Protein 5LHF (pdb70)

Secondary structure (DSSP, 8-state):
---EEEEE---SHHHHHHHTTT-SEEEEE-SSS-TTB--HHHHHHHHHH-SS-EEEEE---SHHHHHHHHHHH--SEEEE-S---HHHHHHHHHHH--EEEEEEE---S-SSHHHHHHHHHHHHHT---SEEEEE---GGGHHHHHHHHHHHHHHS-PEEESS--TTTHHHHHHHH--SEEEESGGGEETTEE-HHHHHHHHHHHH--/----EEEEE---SHHHHHHHTTT-SEEEEE-SSS-TTB--HHHHHHHHHH-SS-EEEEE---SHHHHHHHHHHH--SEEEE-S---HHHHHHHHHHH--EEEEEEEPP-S-SSHHHHHHHHHHHHHT---SEEEEE---GGGHHHHHHHHHHHHHHS-EEEESS--TTTHHHHHHHH--SEEEESGGGEETTEE-HHHHHHHHHHHH--

CATH classification: 3.20.20.70

Structure (mmCIF, N/CA/C/O backbone):
data_5LHF
#
_entry.id   5LHF
#
_cell.length_a   29.678
_cell.length_b   47.144
_cell.length_c   88.518
_cell.angle_alpha   102.61
_cell.angle_beta   93.88
_cell.angle_gamma   108.34
#
_symmetry.space_group_name_H-M   'P 1'
#
loop_
_entity.id
_entity.type
_entity.pdbx_description
1 polymer "N-(5'-phosphoribosyl)anthranilate isomerase"
2 non-polymer 'CHLORIDE ION'
3 non-polymer 'SODIUM ION'
4 water water
#
loop_
_atom_site.group_PDB
_atom_site.id
_atom_site.type_symbol
_atom_site.label_atom_id
_atom_site.label_alt_id
_atom_site.label_comp_id
_atom_site.label_asym_id
_atom_site.label_entity_id
_atom_site.label_seq_id
_atom_site.pdbx_PDB_ins_code
_atom_site.Cartn_x
_atom_site.Cartn_y
_atom_site.Cartn_z
_atom_site.occupancy
_atom_site.B_iso_or_equiv
_atom_site.auth_seq_id
_atom_site.auth_comp_id
_atom_site.auth_asym_id
_atom_site.auth_atom_id
_atom_site.pdbx_PDB_model_num
ATOM 1 N N . MET A 1 2 ? -25.124 -87.436 -24.867 1.00 29.88 1 MET A N 1
ATOM 2 C CA . MET A 1 2 ? -25.238 -87.574 -23.416 1.00 38.30 1 MET A CA 1
ATOM 3 C C . MET A 1 2 ? -25.090 -89.028 -22.984 1.00 32.34 1 MET A C 1
ATOM 4 O O . MET A 1 2 ? -25.866 -89.901 -23.391 1.00 26.44 1 MET A O 1
ATOM 9 N N . VAL A 1 3 ? -24.049 -89.279 -22.193 1.00 27.99 2 VAL A N 1
ATOM 10 C CA . VAL A 1 3 ? -23.839 -90.583 -21.575 1.00 22.88 2 VAL A CA 1
ATOM 11 C C . VAL A 1 3 ? -24.659 -90.636 -20.292 1.00 25.81 2 VAL A C 1
ATOM 12 O O . VAL A 1 3 ? -24.617 -89.708 -19.475 1.00 25.66 2 VAL A O 1
ATOM 16 N N . GLU A 1 4 ? -25.424 -91.712 -20.113 1.00 20.03 3 GLU A N 1
ATOM 17 C CA . GLU A 1 4 ? -26.304 -91.782 -18.955 1.00 24.65 3 GLU A CA 1
ATOM 18 C C . GLU A 1 4 ? -25.755 -92.624 -17.814 1.00 27.59 3 GLU A C 1
ATOM 19 O O . GLU A 1 4 ? -26.276 -92.533 -16.694 1.00 35.94 3 GLU A O 1
ATOM 25 N N . PHE A 1 5 ? -24.725 -93.424 -18.051 1.00 19.63 4 PHE A N 1
ATOM 26 C CA . PHE A 1 5 ? -24.272 -94.396 -17.070 1.00 17.41 4 PHE A CA 1
ATOM 27 C C . PHE A 1 5 ? -22.758 -94.321 -16.968 1.00 19.40 4 PHE A C 1
ATOM 28 O O . PHE A 1 5 ? -22.063 -94.395 -17.980 1.00 15.33 4 PHE A O 1
ATOM 36 N N . VAL A 1 6 ? -22.246 -94.150 -15.758 1.00 14.43 5 VAL A N 1
ATOM 37 C CA . VAL A 1 6 ? -20.807 -94.135 -15.523 1.00 7.67 5 VAL A CA 1
ATOM 38 C C . VAL A 1 6 ? -20.491 -95.156 -14.446 1.00 8.99 5 VAL A C 1
ATOM 39 O O . VAL A 1 6 ? -21.067 -95.105 -13.354 1.00 10.68 5 VAL A O 1
ATOM 43 N N . LYS A 1 7 ? -19.575 -96.071 -14.748 1.00 12.16 6 LYS A N 1
ATOM 44 C CA . LYS A 1 7 ? -19.157 -97.099 -13.806 1.00 10.85 6 LYS A CA 1
ATOM 45 C C . LYS A 1 7 ? -17.666 -96.934 -13.563 1.00 8.65 6 LYS A C 1
ATOM 46 O O . LYS A 1 7 ? -16.898 -96.799 -14.520 1.00 11.06 6 LYS A O 1
ATOM 52 N N . ILE A 1 8 ? -17.263 -96.875 -12.293 1.00 7.53 7 ILE A N 1
ATOM 53 C CA . ILE A 1 8 ? -15.847 -96.860 -11.929 1.00 13.68 7 ILE A CA 1
ATOM 54 C C . ILE A 1 8 ? -15.542 -98.206 -11.296 1.00 12.40 7 ILE A C 1
ATOM 55 O O . ILE A 1 8 ? -16.032 -98.522 -10.200 1.00 14.89 7 ILE A O 1
ATOM 60 N N . CYS A 1 9 ? -14.725 -98.992 -11.972 1.00 10.12 8 CYS A N 1
ATOM 61 C CA . CYS A 1 9 ? -14.548 -100.396 -11.627 1.00 11.12 8 CYS A CA 1
ATOM 62 C C . CYS A 1 9 ? -13.292 -100.581 -10.783 1.00 15.08 8 CYS A C 1
ATOM 63 O O . CYS A 1 9 ? -12.379 -99.751 -10.795 1.00 14.92 8 CYS A O 1
ATOM 66 N N . GLY A 1 10 ? -13.273 -101.676 -10.023 1.00 10.89 9 GLY A N 1
ATOM 67 C CA . GLY A 1 10 ? -12.062 -102.103 -9.348 1.00 10.12 9 GLY A CA 1
ATOM 68 C C . GLY A 1 10 ? -11.791 -101.487 -7.987 1.00 14.04 9 GLY A C 1
ATOM 69 O O . GLY A 1 10 ? -10.634 -101.198 -7.664 1.00 11.52 9 GLY A O 1
ATOM 70 N N . VAL A 1 11 ? -12.809 -101.270 -7.175 1.00 15.53 10 VAL A N 1
ATOM 71 C CA . VAL A 1 11 ? -12.549 -100.756 -5.834 1.00 12.66 10 VAL A CA 1
ATOM 72 C C . VAL A 1 11 ? -12.052 -101.896 -4.961 1.00 16.08 10 VAL A C 1
ATOM 73 O O . VAL A 1 11 ? -12.561 -103.026 -5.028 1.00 12.83 10 VAL A O 1
ATOM 77 N N . LYS A 1 12 ? -11.025 -101.604 -4.153 1.00 14.69 11 LYS A N 1
ATOM 78 C CA . LYS A 1 12 ? -10.418 -102.585 -3.263 1.00 14.98 11 LYS A CA 1
ATOM 79 C C . LYS A 1 12 ? -10.654 -102.291 -1.791 1.00 16.47 11 LYS A C 1
ATOM 80 O O . LYS A 1 12 ? -10.488 -103.193 -0.964 1.00 16.24 11 LYS A O 1
ATOM 86 N N . THR A 1 13 ? -11.038 -101.066 -1.438 1.00 12.14 12 THR A N 1
ATOM 87 C CA . THR A 1 13 ? -11.188 -100.710 -0.032 1.00 12.27 12 THR A CA 1
ATOM 88 C C . THR A 1 13 ? -12.471 -99.927 0.191 1.00 15.95 12 THR A C 1
ATOM 89 O O . THR A 1 13 ? -13.102 -99.425 -0.743 1.00 10.42 12 THR A O 1
ATOM 93 N N . MET A 1 14 ? -12.837 -99.819 1.469 1.00 11.33 13 MET A N 1
ATOM 94 C CA . MET A 1 14 ? -13.964 -98.982 1.853 1.00 8.56 13 MET A CA 1
ATOM 95 C C . MET A 1 14 ? -13.718 -97.531 1.454 1.00 10.27 13 MET A C 1
ATOM 96 O O . MET A 1 14 ? -14.640 -96.836 1.012 1.00 12.31 13 MET A O 1
ATOM 101 N N . ASP A 1 15 ? -12.468 -97.076 1.561 1.00 11.62 14 ASP A N 1
ATOM 102 C CA . ASP A 1 15 ? -12.161 -95.696 1.193 1.00 11.87 14 ASP A CA 1
ATOM 103 C C . ASP A 1 15 ? -12.388 -95.458 -0.294 1.00 12.17 14 ASP A C 1
ATOM 104 O O . ASP A 1 15 ? -12.975 -94.439 -0.681 1.00 10.12 14 ASP A O 1
ATOM 109 N N . GLU A 1 16 ? -11.934 -96.383 -1.142 1.00 9.57 15 GLU A N 1
ATOM 110 C CA . GLU A 1 16 ? -12.165 -96.242 -2.581 1.00 11.14 15 GLU A CA 1
ATOM 111 C C . GLU A 1 16 ? -13.650 -96.325 -2.916 1.00 15.66 15 GLU A C 1
ATOM 112 O O . GLU A 1 16 ? -14.151 -95.568 -3.759 1.00 12.76 15 GLU A O 1
ATOM 118 N N . LEU A 1 17 ? -14.371 -97.246 -2.267 1.00 13.09 16 LEU A N 1
ATOM 119 C CA . LEU A 1 17 ? -15.809 -97.360 -2.490 1.00 9.37 16 LEU A CA 1
ATOM 120 C C . LEU A 1 17 ? -16.529 -96.052 -2.180 1.00 11.86 16 LEU A C 1
ATOM 121 O O . LEU A 1 17 ? -17.266 -95.529 -3.015 1.00 10.62 16 LEU A O 1
ATOM 126 N N . ARG A 1 18 ? -16.347 -95.519 -0.965 1.00 7.42 17 ARG A N 1
ATOM 127 C CA . ARG A 1 18 ? -17.052 -94.297 -0.586 1.00 7.57 17 ARG A CA 1
ATOM 128 C C . ARG A 1 18 ? -16.721 -93.128 -1.519 1.00 13.64 17 ARG A C 1
ATOM 129 O O . ARG A 1 18 ? -17.576 -92.266 -1.770 1.00 14.34 17 ARG A O 1
ATOM 137 N N . LEU A 1 19 ? -15.480 -93.060 -2.013 1.00 10.48 18 LEU A N 1
ATOM 138 C CA . LEU A 1 19 ? -15.114 -92.012 -2.957 1.00 12.32 18 LEU A CA 1
ATOM 139 C C . LEU A 1 19 ? -15.882 -92.161 -4.261 1.00 12.77 18 LEU A C 1
ATOM 140 O O . LEU A 1 19 ? -16.537 -91.221 -4.721 1.00 14.57 18 LEU A O 1
ATOM 145 N N . VAL A 1 20 ? -15.831 -93.354 -4.855 1.00 11.25 19 VAL A N 1
ATOM 146 C CA . VAL A 1 20 ? -16.520 -93.619 -6.116 1.00 10.62 19 VAL A CA 1
ATOM 147 C C . VAL A 1 20 ? -18.019 -93.362 -5.997 1.00 11.00 19 VAL A C 1
ATOM 148 O O . VAL A 1 20 ? -18.662 -92.936 -6.964 1.00 12.87 19 VAL A O 1
ATOM 152 N N . GLU A 1 21 ? -18.603 -93.618 -4.823 1.00 11.61 20 GLU A N 1
ATOM 153 C CA . GLU A 1 21 ? -20.046 -93.487 -4.655 1.00 11.06 20 GLU A CA 1
ATOM 154 C C . GLU A 1 21 ? -20.524 -92.047 -4.776 1.00 14.19 20 GLU A C 1
ATOM 155 O O . GLU A 1 21 ? -21.718 -91.821 -4.996 1.00 14.29 20 GLU A O 1
ATOM 161 N N . ARG A 1 22 ? -19.625 -91.076 -4.645 1.00 11.94 21 ARG A N 1
ATOM 162 C CA . ARG A 1 22 ? -20.022 -89.683 -4.787 1.00 15.55 21 ARG A CA 1
ATOM 163 C C . ARG A 1 22 ? -20.169 -89.269 -6.241 1.00 11.66 21 ARG A C 1
ATOM 164 O O . ARG A 1 22 ? -20.697 -88.180 -6.514 1.00 17.61 21 ARG A O 1
ATOM 172 N N . TYR A 1 23 ? -19.745 -90.124 -7.180 1.00 14.80 22 TYR A N 1
ATOM 173 C CA . TYR A 1 23 ? -19.705 -89.757 -8.586 1.00 14.83 22 TYR A CA 1
ATOM 174 C C . TYR A 1 23 ? -20.357 -90.765 -9.519 1.00 18.16 22 TYR A C 1
ATOM 175 O O . TYR A 1 23 ? -21.019 -90.347 -10.473 1.00 17.33 22 TYR A O 1
ATOM 184 N N . ALA A 1 24 ? -20.169 -92.072 -9.295 1.00 13.20 23 ALA A N 1
ATOM 185 C CA . ALA A 1 24 ? -20.505 -93.059 -10.314 1.00 13.05 23 ALA A CA 1
ATOM 186 C C . ALA A 1 24 ? -21.923 -93.588 -10.133 1.00 13.53 23 ALA A C 1
ATOM 187 O O . ALA A 1 24 ? -22.462 -93.616 -9.028 1.00 13.54 23 ALA A O 1
ATOM 189 N N . ASP A 1 25 ? -22.523 -94.025 -11.241 1.00 9.76 24 ASP A N 1
ATOM 190 C CA . ASP A 1 25 ? -23.789 -94.743 -11.144 1.00 6.45 24 ASP A CA 1
ATOM 191 C C . ASP A 1 25 ? -23.622 -96.177 -10.661 1.00 12.98 24 ASP A C 1
ATOM 192 O O . ASP A 1 25 ? -24.588 -96.757 -10.154 1.00 13.88 24 ASP A O 1
ATOM 197 N N . ALA A 1 26 ? -22.426 -96.749 -10.801 1.00 9.97 25 ALA A N 1
ATOM 198 C CA . ALA A 1 26 ? -22.167 -98.132 -10.427 1.00 11.70 25 ALA A CA 1
ATOM 199 C C . ALA A 1 26 ? -20.674 -98.289 -10.209 1.00 15.01 25 ALA A C 1
ATOM 200 O O . ALA A 1 26 ? -19.869 -97.501 -10.716 1.00 9.18 25 ALA A O 1
ATOM 202 N N . THR A 1 27 ? -20.314 -99.329 -9.470 1.00 11.89 26 THR A N 1
ATOM 203 C CA . THR A 1 27 ? -18.911 -99.679 -9.298 1.00 10.49 26 THR A CA 1
ATOM 204 C C . THR A 1 27 ? -18.782 -101.194 -9.434 1.00 9.64 26 THR A C 1
ATOM 205 O O . THR A 1 27 ? -19.725 -101.890 -9.830 1.00 10.42 26 THR A O 1
ATOM 209 N N . GLY A 1 28 ? -17.588 -101.697 -9.160 1.00 8.27 27 GLY A N 1
ATOM 210 C CA . GLY A 1 28 ? -17.310 -103.111 -9.336 1.00 6.76 27 GLY A CA 1
ATOM 211 C C . GLY A 1 28 ? -16.166 -103.542 -8.454 1.00 11.58 27 GLY A C 1
ATOM 212 O O . GLY A 1 28 ? -15.242 -102.767 -8.191 1.00 11.57 27 GLY A O 1
ATOM 213 N N . VAL A 1 29 ? -16.224 -104.797 -7.998 1.00 7.62 28 VAL A N 1
ATOM 214 C CA . VAL A 1 29 ? -15.144 -105.381 -7.214 1.00 7.25 28 VAL A CA 1
ATOM 215 C C . VAL A 1 29 ? -14.705 -106.677 -7.890 1.00 9.66 28 VAL A C 1
ATOM 216 O O . VAL A 1 29 ? -15.544 -107.504 -8.263 1.00 11.85 28 VAL A O 1
ATOM 220 N N . VAL A 1 30 ? -13.392 -106.843 -8.072 1.00 13.06 29 VAL A N 1
ATOM 221 C CA . VAL A 1 30 ? -12.851 -107.921 -8.898 1.00 9.77 29 VAL A CA 1
ATOM 222 C C . VAL A 1 30 ? -12.456 -109.098 -8.010 1.00 9.63 29 VAL A C 1
ATOM 223 O O . VAL A 1 30 ? -11.773 -108.923 -6.995 1.00 11.83 29 VAL A O 1
ATOM 227 N N . VAL A 1 31 ? -12.893 -110.298 -8.390 1.00 8.50 30 VAL A N 1
ATOM 228 C CA . VAL A 1 31 ? -12.545 -111.523 -7.677 1.00 13.22 30 VAL A CA 1
ATOM 229 C C . VAL A 1 31 ? -12.128 -112.582 -8.687 1.00 11.66 30 VAL A C 1
ATOM 230 O O . VAL A 1 31 ? -12.521 -112.548 -9.855 1.00 11.92 30 VAL A O 1
ATOM 234 N N . ASN A 1 32 ? -11.340 -113.547 -8.208 1.00 18.02 31 ASN A N 1
ATOM 235 C CA . ASN A 1 32 ? -10.994 -114.746 -8.972 1.00 15.12 31 ASN A CA 1
ATOM 236 C C . ASN A 1 32 ? -10.681 -114.412 -10.434 1.00 14.23 31 ASN A C 1
ATOM 237 O O . ASN A 1 32 ? -11.286 -114.942 -11.366 1.00 16.55 31 ASN A O 1
ATOM 242 N N . SER A 1 33 ? -9.737 -113.485 -10.622 1.00 16.10 32 SER A N 1
ATOM 243 C CA . SER A 1 33 ? -9.328 -113.035 -11.948 1.00 14.35 32 SER A CA 1
ATOM 244 C C . SER A 1 33 ? -7.857 -112.646 -11.917 1.00 18.68 32 SER A C 1
ATOM 245 O O . SER A 1 33 ? -7.312 -112.285 -10.869 1.00 23.36 32 SER A O 1
ATOM 248 N N . ARG A 1 34 ? -7.228 -112.708 -13.096 1.00 26.15 33 ARG A N 1
ATOM 249 C CA . ARG A 1 34 ? -5.942 -112.061 -13.334 1.00 31.00 33 ARG A CA 1
ATOM 250 C C . ARG A 1 34 ? -6.109 -110.545 -13.280 1.00 24.98 33 ARG A C 1
ATOM 251 O O . ARG A 1 34 ? -6.424 -109.920 -14.301 1.00 26.61 33 ARG A O 1
ATOM 259 N N . SER A 1 35 ? -5.910 -109.942 -12.109 1.00 20.94 34 SER A N 1
ATOM 260 C CA . SER A 1 35 ? -6.138 -108.507 -11.971 1.00 19.23 34 SER A CA 1
ATOM 261 C C . SER A 1 35 ? -5.375 -107.963 -10.771 1.00 17.30 34 SER A C 1
ATOM 262 O O . SER A 1 35 ? -5.347 -108.592 -9.710 1.00 17.97 34 SER A O 1
ATOM 265 N N . LYS A 1 36 ? -4.774 -106.779 -10.958 1.00 15.94 35 LYS A N 1
ATOM 266 C CA . LYS A 1 36 ? -4.245 -105.976 -9.862 1.00 19.74 35 LYS A CA 1
ATOM 267 C C . LYS A 1 36 ? -5.310 -105.569 -8.852 1.00 18.89 35 LYS A C 1
ATOM 268 O O . LYS A 1 36 ? -4.966 -105.197 -7.723 1.00 19.01 35 LYS A O 1
ATOM 274 N N . ARG A 1 37 ? -6.582 -105.565 -9.243 1.00 13.66 36 ARG A N 1
ATOM 275 C CA . ARG A 1 37 ? -7.658 -105.138 -8.363 1.00 10.98 36 ARG A CA 1
ATOM 276 C C . ARG A 1 37 ? -8.333 -106.305 -7.668 1.00 11.46 36 ARG A C 1
ATOM 277 O O . ARG A 1 37 ? -9.347 -106.097 -6.993 1.00 11.19 36 ARG A O 1
ATOM 285 N N . LYS A 1 38 ? -7.829 -107.523 -7.866 1.00 11.17 37 LYS A N 1
ATOM 286 C CA . LYS A 1 38 ? -8.427 -108.696 -7.245 1.00 13.53 37 LYS A CA 1
ATOM 287 C C . LYS A 1 38 ? -8.370 -108.570 -5.721 1.00 15.04 37 LYS A C 1
ATOM 288 O O . LYS A 1 38 ? -7.371 -108.098 -5.164 1.00 17.40 37 LYS A O 1
ATOM 294 N N . VAL A 1 39 ? -9.463 -108.929 -5.067 1.00 12.28 38 VAL A N 1
ATOM 295 C CA . VAL A 1 39 ? -9.546 -109.038 -3.613 1.00 13.54 38 VAL A CA 1
ATOM 296 C C . VAL A 1 39 ? -10.119 -110.405 -3.273 1.00 10.89 38 VAL A C 1
ATOM 297 O O . VAL A 1 39 ? -10.827 -111.019 -4.110 1.00 15.83 38 VAL A O 1
ATOM 301 N N . PRO A 1 40 ? -9.846 -110.920 -2.071 1.00 11.69 39 PRO A N 1
ATOM 302 C CA . PRO A 1 40 ? -10.521 -112.155 -1.639 1.00 9.79 39 PRO A CA 1
ATOM 303 C C . PRO A 1 40 ? -12.042 -111.997 -1.537 1.00 9.88 39 PRO A C 1
ATOM 304 O O . PRO A 1 40 ? -12.553 -110.895 -1.327 1.00 12.79 39 PRO A O 1
ATOM 308 N N . LEU A 1 41 ? -12.742 -113.128 -1.672 1.00 15.07 40 LEU A N 1
ATOM 309 C CA . LEU A 1 41 ? -14.217 -113.118 -1.609 1.00 13.87 40 LEU A CA 1
ATOM 310 C C . LEU A 1 41 ? -14.731 -112.457 -0.340 1.00 13.55 40 LEU A C 1
ATOM 311 O O . LEU A 1 41 ? -15.725 -111.734 -0.383 1.00 21.53 40 LEU A O 1
ATOM 316 N N . LYS A 1 42 ? -14.103 -112.728 0.818 1.00 9.83 41 LYS A N 1
ATOM 317 C CA . LYS A 1 42 ? -14.605 -112.095 2.034 1.00 10.41 41 LYS A CA 1
ATOM 318 C C . LYS A 1 42 ? -14.482 -110.576 1.953 1.00 12.25 41 LYS A C 1
ATOM 319 O O . LYS A 1 42 ? -15.361 -109.842 2.433 1.00 17.54 41 LYS A O 1
ATOM 325 N N . THR A 1 43 ? -13.383 -110.087 1.382 1.00 16.01 42 THR A N 1
ATOM 326 C CA . THR A 1 43 ? -13.217 -108.644 1.252 1.00 20.67 42 THR A CA 1
ATOM 327 C C . THR A 1 43 ? -14.265 -108.069 0.310 1.00 18.54 42 THR A C 1
ATOM 328 O O . THR A 1 43 ? -14.854 -107.018 0.592 1.00 19.83 42 THR A O 1
ATOM 332 N N . ALA A 1 44 ? -14.522 -108.760 -0.807 1.00 15.60 43 ALA A N 1
ATOM 333 C CA . ALA A 1 44 ? -15.577 -108.325 -1.721 1.00 17.22 43 ALA A CA 1
ATOM 334 C C . ALA A 1 44 ? -16.941 -108.361 -1.042 1.00 14.86 43 ALA A C 1
ATOM 335 O O . ALA A 1 44 ? -17.779 -107.479 -1.261 1.00 14.30 43 ALA A O 1
ATOM 337 N N . ALA A 1 45 ? -17.191 -109.387 -0.224 1.00 15.95 44 ALA A N 1
ATOM 338 C CA . ALA A 1 45 ? -18.468 -109.466 0.477 1.00 17.38 44 ALA A CA 1
ATOM 339 C C . ALA A 1 45 ? -18.687 -108.247 1.372 1.00 17.27 44 ALA A C 1
ATOM 340 O O . ALA A 1 45 ? -19.814 -107.753 1.507 1.00 16.65 44 ALA A O 1
ATOM 342 N N . GLU A 1 46 ? -17.623 -107.750 1.998 1.00 17.33 45 GLU A N 1
ATOM 343 C CA . GLU A 1 46 ? -17.778 -106.579 2.858 1.00 23.39 45 GLU A CA 1
ATOM 344 C C . GLU A 1 46 ? -18.092 -105.332 2.050 1.00 30.08 45 GLU A C 1
ATOM 345 O O . GLU A 1 46 ? -18.979 -104.550 2.422 1.00 31.24 45 GLU A O 1
ATOM 351 N N . LEU A 1 47 ? -17.385 -105.120 0.936 1.00 20.20 46 LEU A N 1
ATOM 352 C CA . LEU A 1 47 ? -17.676 -103.952 0.117 1.00 17.39 46 LEU A CA 1
ATOM 353 C C . LEU A 1 47 ? -19.087 -104.032 -0.437 1.00 19.53 46 LEU A C 1
ATOM 354 O O . LEU A 1 47 ? -19.809 -103.031 -0.460 1.00 22.77 46 LEU A O 1
ATOM 359 N N . ILE A 1 48 ? -19.511 -105.229 -0.853 1.00 13.71 47 ILE A N 1
ATOM 360 C CA . ILE A 1 48 ? -20.840 -105.393 -1.433 1.00 14.10 47 ILE A CA 1
ATOM 361 C C . ILE A 1 48 ? -21.918 -105.057 -0.405 1.00 13.41 47 ILE A C 1
ATOM 362 O O . ILE A 1 48 ? -22.973 -104.500 -0.745 1.00 18.20 47 ILE A O 1
ATOM 367 N N . GLU A 1 49 ? -21.666 -105.380 0.865 1.00 14.48 48 GLU A N 1
ATOM 368 C CA . GLU A 1 49 ? -22.659 -105.121 1.904 1.00 20.65 48 GLU A CA 1
ATOM 369 C C . GLU A 1 49 ? -22.763 -103.632 2.212 1.00 22.10 48 GLU A C 1
ATOM 370 O O . GLU A 1 49 ? -23.862 -103.125 2.457 1.00 24.62 48 GLU A O 1
ATOM 376 N N . MET A 1 50 ? -21.641 -102.913 2.182 1.00 24.89 49 MET A N 1
ATOM 377 C CA A MET A 1 50 ? -21.672 -101.498 2.524 0.50 21.02 49 MET A CA 1
ATOM 378 C CA B MET A 1 50 ? -21.616 -101.489 2.519 0.50 21.12 49 MET A CA 1
ATOM 379 C C . MET A 1 50 ? -21.957 -100.581 1.339 1.00 20.62 49 MET A C 1
ATOM 380 O O . MET A 1 50 ? -22.270 -99.402 1.557 1.00 18.10 49 MET A O 1
ATOM 389 N N . ALA A 1 51 ? -21.925 -101.088 0.101 1.00 14.96 50 ALA A N 1
ATOM 390 C CA . ALA A 1 51 ? -22.125 -100.224 -1.059 1.00 15.90 50 ALA A CA 1
ATOM 391 C C . ALA A 1 51 ? -23.514 -99.585 -1.076 1.00 16.21 50 ALA A C 1
ATOM 392 O O . ALA A 1 51 ? -24.521 -100.216 -0.733 1.00 19.67 50 ALA A O 1
ATOM 394 N N . GLU A 1 52 ? -23.567 -98.317 -1.481 1.00 12.27 51 GLU A N 1
ATOM 395 C CA . GLU A 1 52 ? -24.832 -97.608 -1.604 1.00 13.28 51 GLU A CA 1
ATOM 396 C C . GLU A 1 52 ? -25.233 -97.343 -3.055 1.00 21.02 51 GLU A C 1
ATOM 397 O O . GLU A 1 52 ? -26.281 -96.734 -3.287 1.00 26.45 51 GLU A O 1
ATOM 403 N N . ILE A 1 53 ? -24.435 -97.782 -4.027 1.00 13.42 52 ILE A N 1
ATOM 404 C CA . ILE A 1 53 ? -24.818 -97.843 -5.444 1.00 11.35 52 ILE A CA 1
ATOM 405 C C . ILE A 1 53 ? -24.667 -99.286 -5.925 1.00 15.13 52 ILE A C 1
ATOM 406 O O . ILE A 1 53 ? -24.033 -100.102 -5.239 1.00 11.92 52 ILE A O 1
ATOM 411 N N . PRO A 1 54 ? -25.204 -99.651 -7.090 1.00 15.42 53 PRO A N 1
ATOM 412 C CA . PRO A 1 54 ? -24.976 -101.008 -7.601 1.00 13.64 53 PRO A CA 1
ATOM 413 C C . PRO A 1 54 ? -23.488 -101.317 -7.684 1.00 15.50 53 PRO A C 1
ATOM 414 O O . PRO A 1 54 ? -22.693 -100.506 -8.166 1.00 14.77 53 PRO A O 1
ATOM 418 N N . ILE A 1 55 ? -23.099 -102.485 -7.180 1.00 9.90 54 ILE A N 1
ATOM 419 C CA . ILE A 1 55 ? -21.698 -102.884 -7.222 1.00 7.88 54 ILE A CA 1
ATOM 420 C C . ILE A 1 55 ? -21.604 -104.252 -7.892 1.00 18.78 54 ILE A C 1
ATOM 421 O O . ILE A 1 55 ? -22.180 -105.237 -7.407 1.00 15.43 54 ILE A O 1
ATOM 426 N N . TYR A 1 56 ? -20.911 -104.305 -9.022 1.00 10.61 55 TYR A N 1
ATOM 427 C CA . TYR A 1 56 ? -20.773 -105.554 -9.761 1.00 7.75 55 TYR A CA 1
ATOM 428 C C . TYR A 1 56 ? -19.689 -106.435 -9.160 1.00 9.17 55 TYR A C 1
ATOM 429 O O . TYR A 1 56 ? -18.594 -105.961 -8.854 1.00 9.60 55 TYR A O 1
ATOM 438 N N . LEU A 1 57 ? -19.998 -107.724 -9.005 1.00 6.51 56 LEU A N 1
ATOM 439 C CA . LEU A 1 57 ? -18.974 -108.739 -8.765 1.00 8.10 56 LEU A CA 1
ATOM 440 C C . LEU A 1 57 ? -18.355 -109.060 -10.114 1.00 10.42 56 LEU A C 1
ATOM 441 O O . LEU A 1 57 ? -19.011 -109.670 -10.965 1.00 11.79 56 LEU A O 1
ATOM 446 N N . VAL A 1 58 ? -17.112 -108.626 -10.329 1.00 9.64 57 VAL A N 1
ATOM 447 C CA . VAL A 1 58 ? -16.474 -108.677 -11.643 1.00 8.17 57 VAL A CA 1
ATOM 448 C C . VAL A 1 58 ? -15.502 -109.849 -11.678 1.00 11.15 57 VAL A C 1
ATOM 449 O O . VAL A 1 58 ? -14.633 -109.960 -10.801 1.00 9.69 57 VAL A O 1
ATOM 453 N N . SER A 1 59 ? -15.604 -110.694 -12.704 1.00 9.27 58 SER A N 1
ATOM 454 C CA . SER A 1 59 ? -14.696 -111.835 -12.748 1.00 9.61 58 SER A CA 1
ATOM 455 C C . SER A 1 59 ? -14.599 -112.431 -14.143 1.00 12.13 58 SER A C 1
ATOM 456 O O . SER A 1 59 ? -15.517 -112.332 -14.965 1.00 13.29 58 SER A O 1
ATOM 459 N N . THR A 1 60 ? -13.478 -113.109 -14.369 1.00 12.04 59 THR A N 1
ATOM 460 C CA . THR A 1 60 ? -13.266 -113.914 -15.561 1.00 18.93 59 THR A CA 1
ATOM 461 C C . THR A 1 60 ? -13.575 -115.384 -15.329 1.00 13.85 59 THR A C 1
ATOM 462 O O . THR A 1 60 ? -13.308 -116.204 -16.215 1.00 14.33 59 THR A O 1
ATOM 466 N N . MET A 1 61 ? -14.111 -115.735 -14.158 1.00 15.36 60 MET A N 1
ATOM 467 C CA . MET A 1 61 ? -14.568 -117.095 -13.909 1.00 13.12 60 MET A CA 1
ATOM 468 C C . MET A 1 61 ? -15.352 -117.624 -15.100 1.00 13.90 60 MET A C 1
ATOM 469 O O . MET A 1 61 ? -16.138 -116.900 -15.716 1.00 16.56 60 MET A O 1
ATOM 474 N N . LYS A 1 62 ? -15.119 -118.896 -15.423 1.00 17.40 61 LYS A N 1
ATOM 475 C CA . LYS A 1 62 ? -15.609 -119.496 -16.656 1.00 28.65 61 LYS A CA 1
ATOM 476 C C . LYS A 1 62 ? -16.820 -120.403 -16.469 1.00 22.49 61 LYS A C 1
ATOM 477 O O . LYS A 1 62 ? -17.594 -120.569 -17.418 1.00 22.13 61 LYS A O 1
ATOM 483 N N . THR A 1 63 ? -17.017 -120.975 -15.281 1.00 17.17 62 THR A N 1
ATOM 484 C CA . THR A 1 63 ? -17.987 -122.043 -15.092 1.00 19.29 62 THR A CA 1
ATOM 485 C C . THR A 1 63 ? -19.064 -121.656 -14.086 1.00 18.02 62 THR A C 1
ATOM 486 O O . THR A 1 63 ? -18.850 -120.826 -13.197 1.00 12.96 62 THR A O 1
ATOM 490 N N . PHE A 1 64 ? -20.234 -122.275 -14.243 1.00 14.54 63 PHE A N 1
ATOM 491 C CA . PHE A 1 64 ? -21.338 -122.006 -13.326 1.00 9.29 63 PHE A CA 1
ATOM 492 C C . PHE A 1 64 ? -20.973 -122.266 -11.865 1.00 12.58 63 PHE A C 1
ATOM 493 O O . PHE A 1 64 ? -21.291 -121.420 -11.011 1.00 11.75 63 PHE A O 1
ATOM 501 N N . PRO A 1 65 ? -20.341 -123.383 -11.497 1.00 14.10 64 PRO A N 1
ATOM 502 C CA . PRO A 1 65 ? -20.109 -123.621 -10.058 1.00 11.92 64 PRO A CA 1
ATOM 503 C C . PRO A 1 65 ? -19.212 -122.580 -9.416 1.00 7.23 64 PRO A C 1
ATOM 504 O O . PRO A 1 65 ? -19.404 -122.232 -8.249 1.00 15.51 64 PRO A O 1
ATOM 508 N N . GLU A 1 66 ? -18.205 -122.107 -10.146 1.00 10.44 65 GLU A N 1
ATOM 509 C CA . GLU A 1 66 ? -17.380 -121.005 -9.670 1.00 14.03 65 GLU A CA 1
ATOM 510 C C . GLU A 1 66 ? -18.221 -119.764 -9.394 1.00 11.80 65 GLU A C 1
ATOM 511 O O . GLU A 1 66 ? -18.135 -119.157 -8.319 1.00 9.88 65 GLU A O 1
ATOM 517 N N . TRP A 1 67 ? -19.036 -119.361 -10.363 1.00 9.83 66 TRP A N 1
ATOM 518 C CA . TRP A 1 67 ? -19.877 -118.184 -10.150 1.00 10.48 66 TRP A CA 1
ATOM 519 C C . TRP A 1 67 ? -20.861 -118.395 -9.013 1.00 13.02 66 TRP A C 1
ATOM 520 O O . TRP A 1 67 ? -21.066 -117.494 -8.192 1.00 13.78 66 TRP A O 1
ATOM 531 N N . ALA A 1 68 ? -21.504 -119.566 -8.965 1.00 11.01 67 ALA A N 1
ATOM 532 C CA . ALA A 1 68 ? -22.485 -119.832 -7.920 1.00 9.43 67 ALA A CA 1
ATOM 533 C C . ALA A 1 68 ? -21.861 -119.732 -6.537 1.00 12.17 67 ALA A C 1
ATOM 534 O O . ALA A 1 68 ? -22.448 -119.151 -5.619 1.00 12.96 67 ALA A O 1
ATOM 536 N N . ASN A 1 69 ? -20.677 -120.319 -6.360 1.00 10.12 68 ASN A N 1
ATOM 537 C CA . ASN A 1 69 ? -19.996 -120.198 -5.079 1.00 15.60 68 ASN A CA 1
ATOM 538 C C . ASN A 1 69 ? -19.731 -118.738 -4.730 1.00 12.84 68 ASN A C 1
ATOM 539 O O . ASN A 1 69 ? -19.923 -118.314 -3.582 1.00 12.04 68 ASN A O 1
ATOM 544 N N . ALA A 1 70 ? -19.275 -117.953 -5.703 1.00 13.96 69 ALA A N 1
ATOM 545 C CA . ALA A 1 70 ? -18.916 -116.574 -5.394 1.00 11.08 69 ALA A CA 1
ATOM 546 C C . ALA A 1 70 ? -20.154 -115.741 -5.085 1.00 13.19 69 ALA A C 1
ATOM 547 O O . ALA A 1 70 ? -20.110 -114.858 -4.224 1.00 12.79 69 ALA A O 1
ATOM 549 N N . VAL A 1 71 ? -21.274 -116.025 -5.757 1.00 9.98 70 VAL A N 1
ATOM 550 C CA . VAL A 1 71 ? -22.515 -115.310 -5.454 1.00 13.09 70 VAL A CA 1
ATOM 551 C C . VAL A 1 71 ? -23.027 -115.685 -4.064 1.00 12.08 70 VAL A C 1
ATOM 552 O O . VAL A 1 71 ? -23.478 -114.820 -3.299 1.00 14.29 70 VAL A O 1
ATOM 556 N N . GLU A 1 72 ? -22.978 -116.974 -3.713 1.00 10.34 71 GLU A N 1
ATOM 557 C CA . GLU A 1 72 ? -23.404 -117.375 -2.370 1.00 11.53 71 GLU A CA 1
ATOM 558 C C . GLU A 1 72 ? -22.561 -116.710 -1.295 1.00 16.80 71 GLU A C 1
ATOM 559 O O . GLU A 1 72 ? -23.090 -116.285 -0.259 1.00 15.81 71 GLU A O 1
ATOM 565 N N . LYS A 1 73 ? -21.240 -116.636 -1.503 1.00 11.81 72 LYS A N 1
ATOM 566 C CA . LYS A 1 73 ? -20.365 -116.127 -0.446 1.00 10.27 72 LYS A CA 1
ATOM 567 C C . LYS A 1 73 ? -20.456 -114.604 -0.314 1.00 16.07 72 LYS A C 1
ATOM 568 O O . LYS A 1 73 ? -20.320 -114.069 0.795 1.00 15.85 72 LYS A O 1
ATOM 574 N N . THR A 1 74 ? -20.681 -113.895 -1.420 1.00 13.80 73 THR A N 1
ATOM 575 C CA . THR A 1 74 ? -20.634 -112.434 -1.404 1.00 17.09 73 THR A CA 1
ATOM 576 C C . THR A 1 74 ? -21.997 -111.761 -1.304 1.00 19.89 73 THR A C 1
ATOM 577 O O . THR A 1 74 ? -22.058 -110.571 -0.976 1.00 21.02 73 THR A O 1
ATOM 581 N N . GLY A 1 75 ? -23.078 -112.457 -1.622 1.00 18.21 74 GLY A N 1
ATOM 582 C CA . GLY A 1 75 ? -24.345 -111.767 -1.680 1.00 11.51 74 GLY A CA 1
ATOM 583 C C . GLY A 1 75 ? -24.525 -110.849 -2.864 1.00 15.57 74 GLY A C 1
ATOM 584 O O . GLY A 1 75 ? -25.440 -110.020 -2.851 1.00 18.66 74 GLY A O 1
ATOM 585 N N . ALA A 1 76 ? -23.688 -110.971 -3.895 1.00 14.85 75 ALA A N 1
ATOM 586 C CA . ALA A 1 76 ? -23.757 -110.051 -5.029 1.00 15.74 75 ALA A CA 1
ATOM 587 C C . ALA A 1 76 ? -25.141 -110.060 -5.660 1.00 14.07 75 ALA A C 1
ATOM 588 O O . ALA A 1 76 ? -25.766 -111.110 -5.810 1.00 17.46 75 ALA A O 1
ATOM 590 N N . GLU A 1 77 ? -25.610 -108.871 -6.028 1.00 13.50 76 GLU A N 1
ATOM 591 C CA . GLU A 1 77 ? -26.841 -108.637 -6.763 1.00 10.41 76 GLU A CA 1
ATOM 592 C C . GLU A 1 77 ? -26.581 -108.415 -8.248 1.00 13.98 76 GLU A C 1
ATOM 593 O O . GLU A 1 77 ? -27.481 -108.606 -9.079 1.00 16.57 76 GLU A O 1
ATOM 599 N N . TYR A 1 78 ? -25.375 -107.955 -8.574 1.00 13.63 77 TYR A N 1
ATOM 600 C CA . TYR A 1 78 ? -24.928 -107.632 -9.923 1.00 12.34 77 TYR A CA 1
ATOM 601 C C . TYR A 1 78 ? -23.649 -108.396 -10.198 1.00 17.83 77 TYR A C 1
ATOM 602 O O . TYR A 1 78 ? -22.777 -108.465 -9.332 1.00 11.43 77 TYR A O 1
ATOM 611 N N . ILE A 1 79 ? -23.522 -108.956 -11.401 1.00 12.05 78 ILE A N 1
ATOM 612 C CA . ILE A 1 79 ? -22.287 -109.625 -11.781 1.00 11.51 78 ILE A CA 1
ATOM 613 C C . ILE A 1 79 ? -21.871 -109.145 -13.161 1.00 14.14 78 ILE A C 1
ATOM 614 O O . ILE A 1 79 ? -22.706 -108.831 -14.019 1.00 14.02 78 ILE A O 1
ATOM 619 N N . GLN A 1 80 ? -20.563 -109.059 -13.355 1.00 9.42 79 GLN A N 1
ATOM 620 C CA . GLN A 1 80 ? -19.986 -108.699 -14.647 1.00 10.55 79 GLN A CA 1
ATOM 621 C C . GLN A 1 80 ? -19.190 -109.905 -15.116 1.00 15.81 79 GLN A C 1
ATOM 622 O O . GLN A 1 80 ? -18.162 -110.248 -14.524 1.00 13.91 79 GLN A O 1
ATOM 628 N N . VAL A 1 81 ? -19.674 -110.544 -16.172 1.00 13.80 80 VAL A N 1
ATOM 629 C CA . VAL A 1 81 ? -19.080 -111.773 -16.686 1.00 12.50 80 VAL A CA 1
ATOM 630 C C . VAL A 1 81 ? -18.092 -111.386 -17.780 1.00 15.99 80 VAL A C 1
ATOM 631 O O . VAL A 1 81 ? -18.489 -110.966 -18.874 1.00 17.92 80 VAL A O 1
ATOM 635 N N . HIS A 1 82 ? -16.804 -111.492 -17.462 1.00 16.48 81 HIS A N 1
ATOM 636 C CA . HIS A 1 82 ? -15.679 -111.203 -18.348 1.00 25.93 81 HIS A CA 1
ATOM 637 C C . HIS A 1 82 ? -15.131 -112.473 -18.970 1.00 34.61 81 HIS A C 1
ATOM 638 O O . HIS A 1 82 ? -13.918 -112.699 -18.982 1.00 45.93 81 HIS A O 1
ATOM 645 N N . SER A 1 83 ? -16.014 -113.340 -19.446 1.00 28.65 82 SER A N 1
ATOM 646 C CA . SER A 1 83 ? -15.628 -114.620 -20.014 1.00 31.13 82 SER A CA 1
ATOM 647 C C . SER A 1 83 ? -16.730 -115.044 -20.966 1.00 34.26 82 SER A C 1
ATOM 648 O O . SER A 1 83 ? -17.794 -114.423 -21.027 1.00 33.95 82 SER A O 1
ATOM 651 N N . ASP A 1 84 ? -16.459 -116.105 -21.723 1.00 39.79 83 ASP A N 1
ATOM 652 C CA . ASP A 1 84 ? -17.420 -116.636 -22.687 1.00 44.21 83 ASP A CA 1
ATOM 653 C C . ASP A 1 84 ? -18.165 -117.839 -22.125 1.00 44.66 83 ASP A C 1
ATOM 654 O O . ASP A 1 84 ? -18.361 -118.847 -22.810 1.00 49.14 83 ASP A O 1
ATOM 659 N N . MET A 1 85 ? -18.561 -117.753 -20.858 1.00 36.86 84 MET A N 1
ATOM 660 C CA . MET A 1 85 ? -19.478 -118.720 -20.277 1.00 36.27 84 MET A CA 1
ATOM 661 C C . MET A 1 85 ? -20.783 -118.733 -21.067 1.00 28.83 84 MET A C 1
ATOM 662 O O . MET A 1 85 ? -21.232 -117.705 -21.581 1.00 27.00 84 MET A O 1
ATOM 667 N N . HIS A 1 86 ? -21.395 -119.912 -21.159 1.00 28.89 85 HIS A N 1
ATOM 668 C CA . HIS A 1 86 ? -22.523 -120.099 -22.064 1.00 25.05 85 HIS A CA 1
ATOM 669 C C . HIS A 1 86 ? -23.728 -119.261 -21.630 1.00 29.04 85 HIS A C 1
ATOM 670 O O . HIS A 1 86 ? -23.978 -119.109 -20.431 1.00 22.02 85 HIS A O 1
ATOM 677 N N . PRO A 1 87 ? -24.502 -118.715 -22.582 1.00 19.66 86 PRO A N 1
ATOM 678 C CA . PRO A 1 87 ? -25.730 -117.989 -22.201 1.00 25.86 86 PRO A CA 1
ATOM 679 C C . PRO A 1 87 ? -26.651 -118.811 -21.321 1.00 19.60 86 PRO A C 1
ATOM 680 O O . PRO A 1 87 ? -27.341 -118.263 -20.448 1.00 22.31 86 PRO A O 1
ATOM 684 N N . LYS A 1 88 ? -26.660 -120.128 -21.515 1.00 23.03 87 LYS A N 1
ATOM 685 C CA . LYS A 1 88 ? -27.462 -120.990 -20.669 1.00 27.17 87 LYS A CA 1
ATOM 686 C C . LYS A 1 88 ? -26.975 -120.935 -19.223 1.00 22.41 87 LYS A C 1
ATOM 687 O O . LYS A 1 88 ? -27.782 -120.824 -18.293 1.00 20.54 87 LYS A O 1
ATOM 693 N N . ALA A 1 89 ? -25.654 -120.974 -19.023 1.00 28.51 88 ALA A N 1
ATOM 694 C CA . ALA A 1 89 ? -25.096 -120.825 -17.682 1.00 23.07 88 ALA A CA 1
ATOM 695 C C . ALA A 1 89 ? -25.336 -119.423 -17.126 1.00 22.44 88 ALA A C 1
ATOM 696 O O . ALA A 1 89 ? -25.631 -119.262 -15.935 1.00 21.43 88 ALA A O 1
ATOM 698 N N . VAL A 1 90 ? -25.210 -118.393 -17.970 1.00 19.16 89 VAL A N 1
ATOM 699 C CA . VAL A 1 90 ? -25.578 -117.042 -17.553 1.00 12.32 89 VAL A CA 1
ATOM 700 C C . VAL A 1 90 ? -27.023 -117.005 -17.066 1.00 16.15 89 VAL A C 1
ATOM 701 O O . VAL A 1 90 ? -27.326 -116.417 -16.022 1.00 23.45 89 VAL A O 1
ATOM 705 N N . ASN A 1 91 ? -27.937 -117.645 -17.805 1.00 17.52 90 ASN A N 1
ATOM 706 C CA . ASN A 1 91 ? -29.342 -117.643 -17.408 1.00 19.03 90 ASN A CA 1
ATOM 707 C C . ASN A 1 91 ? -29.569 -118.411 -16.115 1.00 22.96 90 ASN A C 1
ATOM 708 O O . ASN A 1 91 ? -30.420 -118.025 -15.305 1.00 26.17 90 ASN A O 1
ATOM 713 N N . ARG A 1 92 ? -28.831 -119.508 -15.904 1.00 27.16 91 ARG A N 1
ATOM 714 C CA . ARG A 1 92 ? -28.977 -120.250 -14.659 1.00 25.68 91 ARG A CA 1
ATOM 715 C C . ARG A 1 92 ? -28.678 -119.366 -13.458 1.00 16.43 91 ARG A C 1
ATOM 716 O O . ARG A 1 92 ? -29.343 -119.469 -12.422 1.00 24.73 91 ARG A O 1
ATOM 724 N N . LEU A 1 93 ? -27.677 -118.485 -13.575 1.00 15.42 92 LEU A N 1
ATOM 725 C CA . LEU A 1 93 ? -27.345 -117.604 -12.465 1.00 17.48 92 LEU A CA 1
ATOM 726 C C . LEU A 1 93 ? -28.472 -116.622 -12.167 1.00 16.93 92 LEU A C 1
ATOM 727 O O . LEU A 1 93 ? -28.781 -116.372 -10.998 1.00 21.07 92 LEU A O 1
ATOM 732 N N . LYS A 1 94 ? -29.076 -116.039 -13.203 1.00 24.21 93 LYS A N 1
ATOM 733 C CA . LYS A 1 94 ? -30.157 -115.079 -12.982 1.00 21.67 93 LYS A CA 1
ATOM 734 C C . LYS A 1 94 ? -31.361 -115.734 -12.318 1.00 27.64 93 LYS A C 1
ATOM 735 O O . LYS A 1 94 ? -31.990 -115.137 -11.439 1.00 37.89 93 LYS A O 1
ATOM 741 N N . ASP A 1 95 ? -31.704 -116.959 -12.721 1.00 25.49 94 ASP A N 1
ATOM 742 C CA . ASP A 1 95 ? -32.888 -117.602 -12.155 1.00 24.86 94 ASP A CA 1
ATOM 743 C C . ASP A 1 95 ? -32.629 -118.172 -10.768 1.00 37.10 94 ASP A C 1
ATOM 744 O O . ASP A 1 95 ? -33.475 -118.040 -9.876 1.00 38.21 94 ASP A O 1
ATOM 749 N N . GLU A 1 96 ? -31.471 -118.800 -10.564 1.00 30.10 95 GLU A N 1
ATOM 750 C CA . GLU A 1 96 ? -31.202 -119.491 -9.316 1.00 22.79 95 GLU A CA 1
ATOM 751 C C . GLU A 1 96 ? -30.622 -118.591 -8.240 1.00 27.11 95 GLU A C 1
ATOM 752 O O . GLU A 1 96 ? -30.729 -118.920 -7.050 1.00 29.16 95 GLU A O 1
ATOM 758 N N . TYR A 1 97 ? -30.044 -117.449 -8.618 1.00 27.81 96 TYR A N 1
ATOM 759 C CA . TYR A 1 97 ? -29.516 -116.521 -7.637 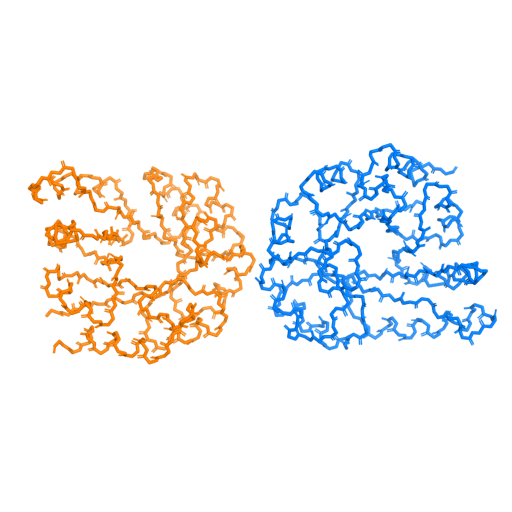1.00 28.97 96 TYR A CA 1
ATOM 760 C C . TYR A 1 97 ? -30.069 -115.110 -7.773 1.00 23.07 96 TYR A C 1
ATOM 761 O O . TYR A 1 97 ? -29.855 -114.302 -6.870 1.00 29.01 96 TYR A O 1
ATOM 770 N N . GLY A 1 98 ? -30.815 -114.809 -8.830 1.00 21.01 97 GLY A N 1
ATOM 771 C CA . GLY A 1 98 ? -31.467 -113.518 -8.927 1.00 27.25 97 GLY A CA 1
ATOM 772 C C . GLY A 1 98 ? -30.493 -112.380 -9.124 1.00 29.89 97 GLY A C 1
ATOM 773 O O . GLY A 1 98 ? -30.673 -111.313 -8.533 1.00 38.49 97 GLY A O 1
ATOM 774 N N . VAL A 1 99 ? -29.481 -112.572 -9.945 1.00 25.40 98 VAL A N 1
ATOM 775 C CA . VAL A 1 99 ? -28.494 -111.529 -10.206 1.00 24.22 98 VAL A CA 1
ATOM 776 C C . VAL A 1 99 ? -28.804 -110.838 -11.529 1.00 21.42 98 VAL A C 1
ATOM 777 O O . VAL A 1 99 ? -29.392 -111.423 -12.446 1.00 23.77 98 VAL A O 1
ATOM 781 N N . SER A 1 100 ? -28.425 -109.560 -11.622 1.00 20.67 99 SER A N 1
ATOM 782 C CA . SER A 1 100 ? -28.436 -108.827 -12.884 1.00 22.89 99 SER A CA 1
ATOM 783 C C . SER A 1 100 ? -27.063 -108.972 -13.510 1.00 15.31 99 SER A C 1
ATOM 784 O O . SER A 1 100 ? -26.060 -108.993 -12.796 1.00 22.08 99 SER A O 1
ATOM 787 N N . VAL A 1 101 ? -27.008 -109.078 -14.837 1.00 18.95 100 VAL A N 1
ATOM 788 C CA . VAL A 1 101 ? -25.764 -109.421 -15.515 1.00 18.66 100 VAL A CA 1
ATOM 789 C C . VAL A 1 101 ? -25.355 -108.318 -16.479 1.00 14.56 100 VAL A C 1
ATOM 790 O O . VAL A 1 101 ? -26.171 -107.843 -17.283 1.00 15.84 100 VAL A O 1
ATOM 794 N N . MET A 1 102 ? -24.085 -107.923 -16.400 1.00 15.18 101 MET A N 1
ATOM 795 C CA . MET A 1 102 ? -23.422 -107.176 -17.461 1.00 18.26 101 MET A CA 1
ATOM 796 C C . MET A 1 102 ? -22.407 -108.121 -18.086 1.00 20.15 101 MET A C 1
ATOM 797 O O . MET A 1 102 ? -21.558 -108.677 -17.384 1.00 16.71 101 MET A O 1
ATOM 802 N N . LYS A 1 103 ? -22.529 -108.359 -19.386 1.00 16.03 102 LYS A N 1
ATOM 803 C CA . LYS A 1 103 ? -21.610 -109.245 -20.081 1.00 19.42 102 LYS A CA 1
ATOM 804 C C . LYS A 1 103 ? -20.574 -108.410 -20.820 1.00 21.03 102 LYS A C 1
ATOM 805 O O . LYS A 1 103 ? -20.931 -107.485 -21.551 1.00 17.49 102 LYS A O 1
ATOM 811 N N . ALA A 1 104 ? -19.301 -108.741 -20.635 1.00 17.52 103 ALA A N 1
ATOM 812 C CA . ALA A 1 104 ? -18.208 -108.072 -21.330 1.00 18.64 103 ALA A CA 1
ATOM 813 C C . ALA A 1 104 ? -17.804 -108.849 -22.579 1.00 22.21 103 ALA A C 1
ATOM 814 O O . ALA A 1 104 ? -17.674 -110.076 -22.548 1.00 23.60 103 ALA A O 1
ATOM 816 N N . PHE A 1 105 ? -17.617 -108.124 -23.685 1.00 15.78 104 PHE A N 1
ATOM 817 C CA . PHE A 1 105 ? -17.203 -108.685 -24.965 1.00 16.35 104 PHE A CA 1
ATOM 818 C C . PHE A 1 105 ? -15.918 -108.013 -25.422 1.00 22.30 104 PHE A C 1
ATOM 819 O O . PHE A 1 105 ? -15.817 -106.783 -25.400 1.00 17.63 104 PHE A O 1
ATOM 827 N N . MET A 1 106 ? -14.950 -108.811 -25.859 1.00 22.17 105 MET A N 1
ATOM 828 C CA . MET A 1 106 ? -13.786 -108.244 -26.522 1.00 26.24 105 MET A CA 1
ATOM 829 C C . MET A 1 106 ? -14.177 -107.767 -27.917 1.00 26.66 105 MET A C 1
ATOM 830 O O . MET A 1 106 ? -15.015 -108.375 -28.590 1.00 23.01 105 MET A O 1
ATOM 835 N N . VAL A 1 107 ? -13.589 -106.656 -28.342 1.00 27.09 106 VAL A N 1
ATOM 836 C CA . VAL A 1 107 ? -13.855 -106.152 -29.688 1.00 27.42 106 VAL A CA 1
ATOM 837 C C . VAL A 1 107 ? -12.943 -106.888 -30.665 1.00 33.42 106 VAL A C 1
ATOM 838 O O . VAL A 1 107 ? -11.716 -106.716 -30.614 1.00 37.30 106 VAL A O 1
ATOM 842 N N . PRO A 1 108 ? -13.488 -107.716 -31.556 1.00 28.26 107 PRO A N 1
ATOM 843 C CA . PRO A 1 108 ? -12.633 -108.503 -32.452 1.00 29.62 107 PRO A CA 1
ATOM 844 C C . PRO A 1 108 ? -11.860 -107.623 -33.422 1.00 30.15 107 PRO A C 1
ATOM 845 O O . PRO A 1 108 ? -12.303 -106.537 -33.804 1.00 22.97 107 PRO A O 1
ATOM 849 N N . ARG A 1 109 ? -10.693 -108.114 -33.831 1.00 27.42 108 ARG A N 1
ATOM 850 C CA . ARG A 1 109 ? -9.858 -107.454 -34.830 1.00 29.25 108 ARG A CA 1
ATOM 851 C C . ARG A 1 109 ? -9.511 -108.431 -35.945 1.00 40.09 108 ARG A C 1
ATOM 852 O O . ARG A 1 109 ? -8.348 -108.610 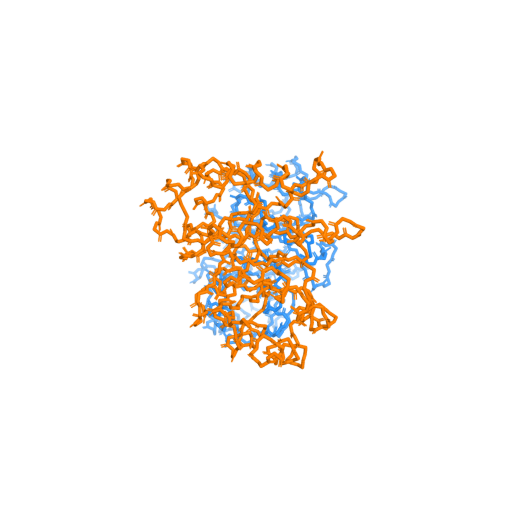-36.312 1.00 42.13 108 ARG A O 1
ATOM 860 N N . GLU A 1 110 ? -10.530 -109.089 -36.494 1.00 34.27 109 GLU A N 1
ATOM 861 C CA . GLU A 1 110 ? -10.336 -110.123 -37.500 1.00 36.06 109 GLU A CA 1
ATOM 862 C C . GLU A 1 110 ? -10.419 -109.596 -38.930 1.00 42.21 109 GLU A C 1
ATOM 863 O O . GLU A 1 110 ? -10.195 -110.364 -39.873 1.00 43.17 109 GLU A O 1
ATOM 869 N N . SER A 1 111 ? -10.731 -108.318 -39.118 1.00 37.02 110 SER A N 1
ATOM 870 C CA . SER A 1 111 ? -10.826 -107.735 -40.446 1.00 39.11 110 SER A CA 1
ATOM 871 C C . SER A 1 111 ? -10.289 -106.311 -40.412 1.00 45.18 110 SER A C 1
ATOM 872 O O . SER A 1 111 ? -10.273 -105.655 -39.367 1.00 38.22 110 SER A O 1
ATOM 875 N N . ASP A 1 112 ? -9.826 -105.838 -41.569 1.00 45.79 111 ASP A N 1
ATOM 876 C CA . ASP A 1 112 ? -9.476 -104.429 -41.688 1.00 41.46 111 ASP A CA 1
ATOM 877 C C . ASP A 1 112 ? -10.713 -103.550 -41.812 1.00 36.38 111 ASP A C 1
ATOM 878 O O . ASP A 1 112 ? -10.640 -102.351 -41.514 1.00 35.71 111 ASP A O 1
ATOM 883 N N . ASP A 1 113 ? -11.842 -104.121 -42.239 1.00 26.40 112 ASP A N 1
ATOM 884 C CA . ASP A 1 113 ? -13.099 -103.388 -42.302 1.00 32.74 112 ASP A CA 1
ATOM 885 C C . ASP A 1 113 ? -13.820 -103.507 -40.966 1.00 31.79 112 ASP A C 1
ATOM 886 O O . ASP A 1 113 ? -14.176 -104.624 -40.570 1.00 31.25 112 ASP A O 1
ATOM 891 N N . PRO A 1 114 ? -14.057 -102.405 -40.245 1.00 33.39 113 PRO A N 1
ATOM 892 C CA . PRO A 1 114 ? -14.765 -102.521 -38.956 1.00 29.66 113 PRO A CA 1
ATOM 893 C C . PRO A 1 114 ? -16.177 -103.066 -39.095 1.00 29.96 113 PRO A C 1
ATOM 894 O O . PRO A 1 114 ? -16.692 -103.682 -38.152 1.00 28.09 113 PRO A O 1
ATOM 898 N N . ALA A 1 115 ? -16.810 -102.884 -40.259 1.00 33.01 114 ALA A N 1
ATOM 899 C CA . ALA A 1 115 ? -18.173 -103.368 -40.450 1.00 27.67 114 ALA A CA 1
ATOM 900 C C . ALA A 1 115 ? -18.256 -104.887 -40.360 1.00 32.11 114 ALA A C 1
ATOM 901 O O . ALA A 1 115 ? -19.291 -105.428 -39.951 1.00 29.25 114 ALA A O 1
ATOM 903 N N . GLU A 1 116 ? -17.192 -105.594 -40.742 1.00 35.09 115 GLU A N 1
ATOM 904 C CA . GLU A 1 116 ? -17.237 -107.050 -40.686 1.00 37.54 115 GLU A CA 1
ATOM 905 C C . GLU A 1 116 ? -16.985 -107.558 -39.275 1.00 28.62 115 GLU A C 1
ATOM 906 O O . GLU A 1 116 ? -17.646 -108.500 -38.825 1.00 28.22 115 GLU A O 1
ATOM 912 N N . ASP A 1 117 ? -16.034 -106.945 -38.568 1.00 28.56 116 ASP A N 1
ATOM 913 C CA . ASP A 1 117 ? -15.880 -107.236 -37.148 1.00 28.25 116 ASP A CA 1
ATOM 914 C C . ASP A 1 117 ? -17.153 -106.891 -36.383 1.00 32.22 116 ASP A C 1
ATOM 915 O O . ASP A 1 117 ? -17.555 -107.623 -35.468 1.00 31.13 116 ASP A O 1
ATOM 920 N N . ALA A 1 118 ? -17.820 -105.798 -36.769 1.00 28.33 117 ALA A N 1
ATOM 921 C CA . ALA A 1 118 ? -19.083 -105.434 -36.132 1.00 22.20 117 ALA A CA 1
ATOM 922 C C . ALA A 1 118 ? -20.155 -106.499 -36.356 1.00 24.41 117 ALA A C 1
ATOM 923 O O . ALA A 1 118 ? -20.904 -106.832 -35.430 1.00 26.99 117 ALA A O 1
ATOM 925 N N . GLU A 1 119 ? -20.256 -107.040 -37.580 1.00 26.97 118 GLU A N 1
ATOM 926 C CA . GLU A 1 119 ? -21.253 -108.077 -37.850 1.00 21.37 118 GLU A CA 1
ATOM 927 C C . GLU A 1 119 ? -21.020 -109.311 -36.992 1.00 23.46 118 GLU A C 1
ATOM 928 O O . GLU A 1 119 ? -21.965 -109.896 -36.450 1.00 26.73 118 GLU A O 1
ATOM 934 N N . ARG A 1 120 ? -19.766 -109.743 -36.888 1.00 27.77 119 ARG A N 1
ATOM 935 C CA . ARG A 1 120 ? -19.442 -110.879 -36.040 1.00 23.06 119 ARG A CA 1
ATOM 936 C C . ARG A 1 120 ? -19.785 -110.591 -34.581 1.00 29.33 119 ARG A C 1
ATOM 937 O O . ARG A 1 120 ? -20.274 -111.469 -33.862 1.00 30.33 119 ARG A O 1
ATOM 945 N N . LEU A 1 121 ? -19.554 -109.358 -34.126 1.00 23.05 120 LEU A N 1
ATOM 946 C CA . LEU A 1 121 ? -19.783 -109.070 -32.714 1.00 23.18 120 LEU A CA 1
ATOM 947 C C . LEU A 1 121 ? -21.270 -109.073 -32.393 1.00 27.17 120 LEU A C 1
ATOM 948 O O . LEU A 1 121 ? -21.677 -109.556 -31.333 1.00 25.66 120 LEU A O 1
ATOM 953 N N . LEU A 1 122 ? -22.097 -108.555 -33.306 1.00 26.90 121 LEU A N 1
ATOM 954 C CA . LEU A 1 122 ? -23.536 -108.516 -33.067 1.00 23.11 121 LEU A CA 1
ATOM 955 C C . LEU A 1 122 ? -24.125 -109.915 -32.967 1.00 22.03 121 LEU A C 1
ATOM 956 O O . LEU A 1 122 ? -25.062 -110.141 -32.192 1.00 30.51 121 LEU A O 1
ATOM 961 N N . GLU A 1 123 ? -23.609 -110.865 -33.748 1.00 27.36 122 GLU A N 1
ATOM 962 C CA . GLU A 1 123 ? -24.184 -112.203 -33.676 1.00 34.79 122 GLU A CA 1
ATOM 963 C C . GLU A 1 123 ? -23.846 -112.881 -32.353 1.00 32.19 122 GLU A C 1
ATOM 964 O O . GLU A 1 123 ? -24.666 -113.636 -31.825 1.00 33.94 122 GLU A O 1
ATOM 970 N N . LEU A 1 124 ? -22.664 -112.610 -31.792 1.00 34.27 123 LEU A N 1
ATOM 971 C CA . LEU A 1 124 ? -22.345 -113.154 -30.473 1.00 32.05 123 LEU A CA 1
ATOM 972 C C . LEU A 1 124 ? -23.215 -112.512 -29.397 1.00 30.41 123 LEU A C 1
ATOM 973 O O . LEU A 1 124 ? -23.727 -113.202 -28.510 1.00 31.42 123 LEU A O 1
ATOM 978 N N . ILE A 1 125 ? -23.417 -111.195 -29.484 1.00 28.59 124 ILE A N 1
ATOM 979 C CA . ILE A 1 125 ? -24.190 -110.475 -28.475 1.00 30.26 124 ILE A CA 1
ATOM 980 C C . ILE A 1 125 ? -25.640 -110.950 -28.453 1.00 29.16 124 ILE A C 1
ATOM 981 O O . ILE A 1 125 ? -26.242 -111.107 -27.382 1.00 24.57 124 ILE A O 1
ATOM 986 N N . GLY A 1 126 ? -26.222 -111.192 -29.628 1.00 30.67 125 GLY A N 1
ATOM 987 C CA . GLY A 1 126 ? -27.600 -111.658 -29.695 1.00 34.26 125 GLY A CA 1
ATOM 988 C C . GLY A 1 126 ? -27.856 -112.968 -28.973 1.00 37.36 125 GLY A C 1
ATOM 989 O O . GLY A 1 126 ? -29.006 -113.260 -28.627 1.00 36.70 125 GLY A O 1
ATOM 990 N N . GLN A 1 127 ? -26.809 -113.757 -28.724 1.00 36.74 126 GLN A N 1
ATOM 991 C CA . GLN A 1 127 ? -26.964 -115.045 -28.051 1.00 29.42 126 GLN A CA 1
ATOM 992 C C . GLN A 1 127 ? -27.279 -114.919 -26.567 1.00 36.95 126 GLN A C 1
ATOM 993 O O . GLN A 1 127 ? -27.700 -115.914 -25.960 1.00 34.44 126 GLN A O 1
ATOM 999 N N . TYR A 1 128 ? -27.090 -113.740 -25.971 1.00 30.03 127 TYR A N 1
ATOM 1000 C CA . TYR A 1 128 ? -27.232 -113.559 -24.535 1.00 29.56 127 TYR A CA 1
ATOM 1001 C C . TYR A 1 128 ? -28.481 -112.753 -24.206 1.00 33.50 127 TYR A C 1
ATOM 1002 O O . TYR A 1 128 ? -28.947 -111.930 -25.002 1.00 33.69 127 TYR A O 1
ATOM 1011 N N . GLU A 1 129 ? -29.013 -113.000 -23.015 1.00 32.21 128 GLU A N 1
ATOM 1012 C CA . GLU A 1 129 ? -30.076 -112.194 -22.423 1.00 33.36 128 GLU A CA 1
ATOM 1013 C C . GLU A 1 129 ? -29.502 -111.589 -21.148 1.00 35.88 128 GLU A C 1
ATOM 1014 O O . GLU A 1 129 ? -29.441 -112.259 -20.112 1.00 30.58 128 GLU A O 1
ATOM 1020 N N . VAL A 1 130 ? -29.068 -110.329 -21.216 1.00 31.86 129 VAL A N 1
ATOM 1021 C CA . VAL A 1 130 ? -28.406 -109.677 -20.094 1.00 31.24 129 VAL A CA 1
ATOM 1022 C C . VAL A 1 130 ? -28.921 -108.253 -19.957 1.00 28.81 129 VAL A C 1
ATOM 1023 O O . VAL A 1 130 ? -29.478 -107.672 -20.893 1.00 31.21 129 VAL A O 1
ATOM 1027 N N . ASP A 1 131 ? -28.757 -107.706 -18.750 1.00 26.00 130 ASP A N 1
ATOM 1028 C CA . ASP A 1 131 ? -29.170 -106.333 -18.500 1.00 29.72 130 ASP A CA 1
ATOM 1029 C C . ASP A 1 131 ? -28.326 -105.362 -19.314 1.00 29.53 130 ASP A C 1
ATOM 1030 O O . ASP A 1 131 ? -28.847 -104.385 -19.865 1.00 23.43 130 ASP A O 1
ATOM 1035 N N . LYS A 1 132 ? -27.022 -105.621 -19.420 1.00 26.00 131 LYS A N 1
ATOM 1036 C CA . LYS A 1 132 ? -26.109 -104.631 -19.973 1.00 24.32 131 LYS A CA 1
ATOM 1037 C C . LYS A 1 132 ? -25.015 -105.310 -20.778 1.00 22.20 131 LYS A C 1
ATOM 1038 O O . LYS A 1 132 ? -24.579 -106.419 -20.459 1.00 20.77 131 LYS A O 1
ATOM 1044 N N . ILE A 1 133 ? -24.567 -104.607 -21.815 1.00 20.93 132 ILE A N 1
ATOM 1045 C CA . ILE A 1 133 ? -23.511 -105.050 -22.718 1.00 18.29 132 ILE A CA 1
ATOM 1046 C C . ILE A 1 133 ? -22.315 -104.134 -22.517 1.00 13.09 132 ILE A C 1
ATOM 1047 O O . ILE A 1 133 ? -22.429 -102.913 -22.697 1.00 17.64 132 ILE A O 1
ATOM 1052 N N . LEU A 1 134 ? -21.169 -104.704 -22.152 1.00 13.77 133 LEU A N 1
ATOM 1053 C CA . LEU A 1 134 ? -19.928 -103.944 -22.070 1.00 17.47 133 LEU A CA 1
ATOM 1054 C C . LEU A 1 134 ? -19.017 -104.338 -23.223 1.00 13.87 133 LEU A C 1
ATOM 1055 O O . LEU A 1 134 ? -18.824 -105.529 -23.489 1.00 18.19 133 LEU A O 1
ATOM 1060 N N . LEU A 1 135 ? -18.466 -103.337 -23.906 1.00 18.19 134 LEU A N 1
ATOM 1061 C CA . LEU A 1 135 ? -17.520 -103.553 -24.996 1.00 13.21 134 LEU A CA 1
ATOM 1062 C C . LEU A 1 135 ? -16.132 -103.158 -24.502 1.00 17.53 134 LEU A C 1
ATOM 1063 O O . LEU A 1 135 ? -15.873 -101.981 -24.224 1.00 18.67 134 LEU A O 1
ATOM 1068 N N . ASP A 1 136 ? -15.240 -104.134 -24.408 1.00 17.39 135 ASP A N 1
ATOM 1069 C CA . ASP A 1 136 ? -13.894 -103.927 -23.877 1.00 16.99 135 ASP A CA 1
ATOM 1070 C C . ASP A 1 136 ? -12.927 -103.694 -25.039 1.00 21.42 135 ASP A C 1
ATOM 1071 O O . ASP A 1 136 ? -12.536 -104.639 -25.728 1.00 25.63 135 ASP A O 1
ATOM 1076 N N . THR A 1 137 ? -12.516 -102.443 -25.236 1.00 25.45 136 THR A N 1
ATOM 1077 C CA . THR A 1 137 ? -11.659 -102.057 -26.353 1.00 28.87 136 THR A CA 1
ATOM 1078 C C . THR A 1 137 ? -10.179 -102.264 -26.022 1.00 32.28 136 THR A C 1
ATOM 1079 O O . THR A 1 137 ? -9.768 -102.235 -24.861 1.00 29.67 136 THR A O 1
ATOM 1083 N N . GLY A 1 138 ? -9.373 -102.448 -27.071 1.00 33.05 137 GLY A N 1
ATOM 1084 C CA . GLY A 1 138 ? -7.969 -102.791 -26.935 1.00 36.91 137 GLY A CA 1
ATOM 1085 C C . GLY A 1 138 ? -7.032 -101.601 -27.049 1.00 41.15 137 GLY A C 1
ATOM 1086 O O . GLY A 1 138 ? -7.443 -100.437 -26.972 1.00 39.01 137 GLY A O 1
ATOM 1087 N N . VAL A 1 139 ? -5.744 -101.900 -27.261 1.00 33.97 138 VAL A N 1
ATOM 1088 C CA . VAL A 1 139 ? -4.695 -100.880 -27.215 1.00 34.81 138 VAL A CA 1
ATOM 1089 C C . VAL A 1 139 ? -3.987 -100.733 -28.557 1.00 31.09 138 VAL A C 1
ATOM 1090 O O . VAL A 1 139 ? -4.380 -101.347 -29.552 1.00 23.44 138 VAL A O 1
ATOM 1094 N N . GLY A 1 140 ? -2.944 -99.898 -28.597 1.00 29.69 139 GLY A N 1
ATOM 1095 C CA . GLY A 1 140 ? -2.166 -99.786 -29.816 1.00 28.41 139 GLY A CA 1
ATOM 1096 C C . GLY A 1 140 ? -2.952 -99.154 -30.958 1.00 37.06 139 GLY A C 1
ATOM 1097 O O . GLY A 1 140 ? -4.006 -98.530 -30.772 1.00 36.10 139 GLY A O 1
ATOM 1098 N N . SER A 1 141 ? -2.420 -99.345 -32.168 1.00 44.26 140 SER A N 1
ATOM 1099 C CA . SER A 1 141 ? -2.993 -98.705 -33.349 1.00 51.28 140 SER A CA 1
ATOM 1100 C C . SER A 1 141 ? -4.386 -99.235 -33.679 1.00 55.29 140 SER A C 1
ATOM 1101 O O . SER A 1 141 ? -5.184 -98.523 -34.301 1.00 60.97 140 SER A O 1
ATOM 1104 N N . GLY A 1 142 ? -4.695 -100.474 -33.288 1.00 46.89 141 GLY A N 1
ATOM 1105 C CA . GLY A 1 142 ? -6.012 -101.045 -33.531 1.00 35.46 141 GLY A CA 1
ATOM 1106 C C . GLY A 1 142 ? -7.134 -100.410 -32.732 1.00 26.26 141 GLY A C 1
ATOM 1107 O O . GLY A 1 142 ? -8.303 -100.743 -32.959 1.00 29.38 141 GLY A O 1
ATOM 1108 N N . ARG A 1 143 ? -6.809 -99.510 -31.808 1.00 29.29 142 ARG A N 1
ATOM 1109 C CA . ARG A 1 143 ? -7.837 -98.927 -30.956 1.00 33.15 142 ARG A CA 1
ATOM 1110 C C . ARG A 1 143 ? -8.831 -98.102 -31.769 1.00 31.34 142 ARG A C 1
ATOM 1111 O O . ARG A 1 143 ? -10.038 -98.133 -31.501 1.00 22.57 142 ARG A O 1
ATOM 1119 N N . ARG A 1 144 ? -8.346 -97.368 -32.775 1.00 27.02 143 ARG A N 1
ATOM 1120 C CA . ARG A 1 144 ? -9.254 -96.616 -33.636 1.00 33.87 143 ARG A CA 1
ATOM 1121 C C . ARG A 1 144 ? -10.217 -97.551 -34.360 1.00 29.31 143 ARG A C 1
ATOM 1122 O O . ARG A 1 144 ? -11.408 -97.248 -34.501 1.00 25.53 143 ARG A O 1
ATOM 1130 N N . HIS A 1 145 ? -9.712 -98.695 -34.824 1.00 30.57 144 HIS A N 1
ATOM 1131 C CA . HIS A 1 145 ? -10.572 -99.717 -35.409 1.00 27.13 144 HIS A CA 1
ATOM 1132 C C . HIS A 1 145 ? -11.610 -100.202 -34.407 1.00 29.48 144 HIS A C 1
ATOM 1133 O O . HIS A 1 145 ? -12.766 -100.458 -34.768 1.00 26.41 144 HIS A O 1
ATOM 1140 N N . ASP A 1 146 ? -11.210 -100.359 -33.145 1.00 28.65 145 ASP A N 1
ATOM 1141 C CA . ASP A 1 146 ? -12.145 -100.834 -32.131 1.00 20.18 145 ASP A CA 1
ATOM 1142 C C . ASP A 1 146 ? -13.273 -99.834 -31.906 1.00 20.05 145 ASP A C 1
ATOM 1143 O O . ASP A 1 146 ? -14.428 -100.231 -31.727 1.00 24.29 145 ASP A O 1
ATOM 1148 N N . TYR A 1 147 ? -12.960 -98.534 -31.917 1.00 17.83 146 TYR A N 1
ATOM 1149 C CA . TYR A 1 147 ? -14.014 -97.524 -31.810 1.00 19.94 146 TYR A CA 1
ATOM 1150 C C . TYR A 1 147 ? -14.987 -97.600 -32.987 1.00 19.47 146 TYR A C 1
ATOM 1151 O O . TYR A 1 147 ? -16.200 -97.433 -32.814 1.00 23.48 146 TYR A O 1
ATOM 1160 N N . ARG A 1 148 ? -14.475 -97.827 -34.199 1.00 18.71 147 ARG A N 1
ATOM 1161 C CA . ARG A 1 148 ? -15.365 -97.903 -35.357 1.00 16.65 147 ARG A CA 1
ATOM 1162 C C . ARG A 1 148 ? -16.319 -99.082 -35.249 1.00 17.21 147 ARG A C 1
ATOM 1163 O O . ARG A 1 148 ? -17.495 -98.976 -35.621 1.00 22.72 147 ARG A O 1
ATOM 1171 N N . VAL A 1 149 ? -15.824 -100.223 -34.763 1.00 22.63 148 VAL A N 1
ATOM 1172 C CA . VAL A 1 149 ? -16.697 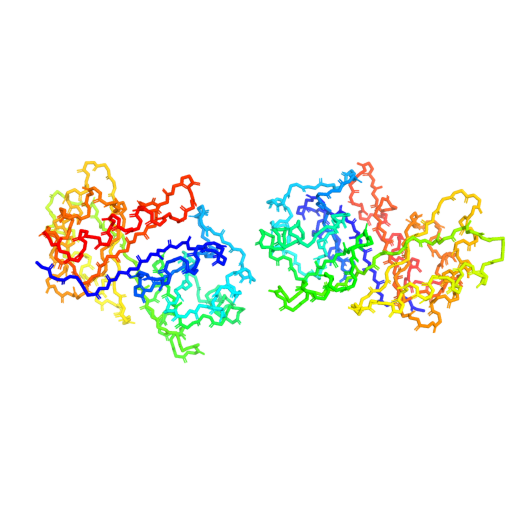-101.366 -34.519 1.00 22.29 148 VAL A CA 1
ATOM 1173 C C . VAL A 1 149 ? -17.733 -101.016 -33.461 1.00 17.97 148 VAL A C 1
ATOM 1174 O O . VAL A 1 149 ? -18.936 -101.249 -33.640 1.00 17.61 148 VAL A O 1
ATOM 1178 N N . SER A 1 150 ? -17.276 -100.445 -32.340 1.00 16.87 149 SER A N 1
ATOM 1179 C CA . SER A 1 150 ? -18.170 -100.182 -31.221 1.00 21.71 149 SER A CA 1
ATOM 1180 C C . SER A 1 150 ? -19.253 -99.189 -31.607 1.00 14.95 149 SER A C 1
ATOM 1181 O O . SER A 1 150 ? -20.402 -99.302 -31.153 1.00 16.16 149 SER A O 1
ATOM 1184 N N . ALA A 1 151 ? -18.907 -98.206 -32.447 1.00 15.72 150 ALA A N 1
ATOM 1185 C CA . ALA A 1 151 ? -19.899 -97.224 -32.864 1.00 19.65 150 ALA A CA 1
ATOM 1186 C C . ALA A 1 151 ? -21.054 -97.883 -33.607 1.00 19.73 150 ALA A C 1
ATOM 1187 O O . ALA A 1 151 ? -22.209 -97.468 -33.454 1.00 22.49 150 ALA A O 1
ATOM 1189 N N . ILE A 1 152 ? -20.774 -98.927 -34.387 1.00 26.85 151 ILE A N 1
ATOM 1190 C CA . ILE A 1 152 ? -21.852 -99.644 -35.062 1.00 19.82 151 ILE A CA 1
ATOM 1191 C C . ILE A 1 152 ? -22.703 -100.412 -34.053 1.00 26.94 151 ILE A C 1
ATOM 1192 O O . ILE A 1 152 ? -23.938 -100.409 -34.133 1.00 25.33 151 ILE A O 1
ATOM 1197 N N . ILE A 1 153 ? -22.059 -101.069 -33.082 1.00 23.80 152 ILE A N 1
ATOM 1198 C CA . ILE A 1 153 ? -22.791 -101.817 -32.065 1.00 21.88 152 ILE A CA 1
ATOM 1199 C C . ILE A 1 153 ? -23.679 -100.890 -31.246 1.00 17.72 152 ILE A C 1
ATOM 1200 O O . ILE A 1 153 ? -24.794 -101.263 -30.853 1.00 18.39 152 ILE A O 1
ATOM 1205 N N . ALA A 1 154 ? -23.197 -99.673 -30.958 1.00 13.60 153 ALA A N 1
ATOM 1206 C CA . ALA A 1 154 ? -23.905 -98.767 -30.061 1.00 16.80 153 ALA A CA 1
ATOM 1207 C C . ALA A 1 154 ? -25.221 -98.279 -30.645 1.00 20.51 153 ALA A C 1
ATOM 1208 O O . ALA A 1 154 ? -26.057 -97.765 -29.897 1.00 20.71 153 ALA A O 1
ATOM 1210 N N . LYS A 1 155 ? -25.420 -98.418 -31.960 1.00 19.47 154 LYS A N 1
ATOM 1211 C CA . LYS A 1 155 ? -26.697 -98.040 -32.555 1.00 23.70 154 LYS A CA 1
ATOM 1212 C C . LYS A 1 155 ? -27.787 -99.064 -32.255 1.00 26.07 154 LYS A C 1
ATOM 1213 O O . LYS A 1 155 ? -28.972 -98.706 -32.230 1.00 26.18 154 LYS A O 1
ATOM 1219 N N . GLU A 1 156 ? -27.407 -100.324 -32.018 1.00 26.64 155 GLU A N 1
ATOM 1220 C CA . GLU A 1 156 ? -28.344 -101.419 -31.774 1.00 31.05 155 GLU A CA 1
ATOM 1221 C C . GLU A 1 156 ? -28.576 -101.717 -30.301 1.00 28.99 155 GLU A C 1
ATOM 1222 O O . GLU A 1 156 ? -29.638 -102.243 -29.944 1.00 31.54 155 GLU A O 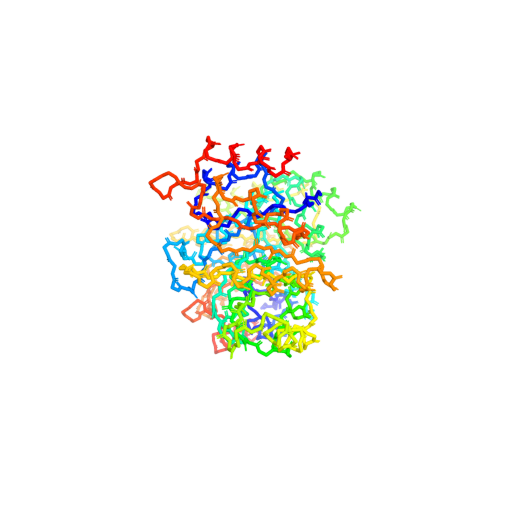1
ATOM 1228 N N . TYR A 1 157 ? -27.603 -101.438 -29.443 1.00 23.06 156 TYR A N 1
ATOM 1229 C CA . TYR A 1 157 ? -27.731 -101.683 -28.016 1.00 20.85 156 TYR A CA 1
ATOM 1230 C C . TYR A 1 157 ? -27.190 -100.483 -27.263 1.00 21.73 156 TYR A C 1
ATOM 1231 O O . TYR A 1 157 ? -26.259 -99.821 -27.734 1.00 27.55 156 TYR A O 1
ATOM 1240 N N . PRO A 1 158 ? -27.753 -100.184 -26.036 1.00 25.85 157 PRO A N 1
ATOM 1241 C CA . PRO A 1 158 ? -27.176 -99.143 -25.163 1.00 19.55 157 PRO A CA 1
ATOM 1242 C C . PRO A 1 158 ? -25.936 -99.670 -24.442 1.00 27.54 157 PRO A C 1
ATOM 1243 O O . PRO A 1 158 ? -25.949 -100.063 -23.280 1.00 29.44 157 PRO A O 1
ATOM 1247 N N . ILE A 1 159 ? -24.818 -99.693 -25.160 1.00 16.39 158 ILE A N 1
ATOM 1248 C CA . ILE A 1 159 ? -23.645 -100.409 -24.669 1.00 20.14 158 ILE A CA 1
ATOM 1249 C C . ILE A 1 159 ? -22.875 -99.542 -23.674 1.00 12.50 158 ILE A C 1
ATOM 1250 O O . ILE A 1 159 ? -23.008 -98.315 -23.635 1.00 17.49 158 ILE A O 1
ATOM 1255 N N . VAL A 1 160 ? -22.065 -100.203 -22.851 1.00 11.16 159 VAL A N 1
ATOM 1256 C CA . VAL A 1 160 ? -21.117 -99.550 -21.957 1.00 10.57 159 VAL A CA 1
ATOM 1257 C C . VAL A 1 160 ? -19.737 -99.690 -22.586 1.00 13.08 159 VAL A C 1
ATOM 1258 O O . VAL A 1 160 ? -19.259 -100.811 -22.804 1.00 14.25 159 VAL A O 1
ATOM 1262 N N . LEU A 1 161 ? -19.100 -98.565 -22.896 1.00 15.27 160 LEU A N 1
ATOM 1263 C CA . LEU A 1 161 ? -17.777 -98.566 -23.513 1.00 15.66 160 LEU A CA 1
ATOM 1264 C C . LEU A 1 161 ? -16.700 -98.626 -22.438 1.00 16.55 160 LEU A C 1
ATOM 1265 O O . LEU A 1 161 ? -16.744 -97.860 -21.468 1.00 16.72 160 LEU A O 1
ATOM 1270 N N . ALA A 1 162 ? -15.727 -99.524 -22.617 1.00 15.13 161 ALA A N 1
ATOM 1271 C CA . ALA A 1 162 ? -14.678 -99.724 -21.621 1.00 14.85 161 ALA A CA 1
ATOM 1272 C C . ALA A 1 162 ? -13.344 -99.943 -22.317 1.00 18.01 161 ALA A C 1
ATOM 1273 O O . ALA A 1 162 ? -13.274 -100.156 -23.533 1.00 22.40 161 ALA A O 1
ATOM 1275 N N . GLY A 1 163 ? -12.279 -99.919 -21.519 1.00 21.75 162 GLY A N 1
ATOM 1276 C CA . GLY A 1 163 ? -10.955 -100.223 -22.023 1.00 18.27 162 GLY A CA 1
ATOM 1277 C C . GLY A 1 163 ? -10.068 -99.010 -22.209 1.00 17.26 162 GLY A C 1
ATOM 1278 O O . GLY A 1 163 ? -10.204 -98.275 -23.189 1.00 15.61 162 GLY A O 1
ATOM 1279 N N . GLY A 1 164 ? -9.155 -98.795 -21.262 1.00 15.66 163 GLY A N 1
ATOM 1280 C CA . GLY A 1 164 ? -8.154 -97.750 -21.375 1.00 24.14 163 GLY A CA 1
ATOM 1281 C C . GLY A 1 164 ? -8.671 -96.329 -21.409 1.00 19.45 163 GLY A C 1
ATOM 1282 O O . GLY A 1 164 ? -7.974 -95.451 -21.912 1.00 20.30 163 GLY A O 1
ATOM 1283 N N . LEU A 1 165 ? -9.865 -96.069 -20.879 1.00 11.81 164 LEU A N 1
ATOM 1284 C CA . LEU A 1 165 ? -10.392 -94.710 -20.854 1.00 12.82 164 LEU A CA 1
ATOM 1285 C C . LEU A 1 165 ? -9.714 -93.904 -19.759 1.00 15.93 164 LEU A C 1
ATOM 1286 O O . LEU A 1 165 ? -9.421 -94.422 -18.680 1.00 16.24 164 LEU A O 1
ATOM 1291 N N . THR A 1 166 ? -9.472 -92.630 -20.039 1.00 15.42 165 THR A N 1
ATOM 1292 C CA . THR A 1 166 ? -8.749 -91.726 -19.158 1.00 16.39 165 THR A CA 1
ATOM 1293 C C . THR A 1 166 ? -9.409 -90.359 -19.270 1.00 19.90 165 THR A C 1
ATOM 1294 O O . THR A 1 166 ? -10.145 -90.105 -20.229 1.00 17.57 165 THR A O 1
ATOM 1298 N N . PRO A 1 167 ? -9.143 -89.446 -18.320 1.00 13.54 166 PRO A N 1
ATOM 1299 C CA . PRO A 1 167 ? -9.684 -88.085 -18.472 1.00 12.58 166 PRO A CA 1
ATOM 1300 C C . PRO A 1 167 ? -9.295 -87.429 -19.782 1.00 14.98 166 PRO A C 1
ATOM 1301 O O . PRO A 1 167 ? -10.072 -86.630 -20.316 1.00 18.79 166 PRO A O 1
ATOM 1305 N N . GLU A 1 168 ? -8.125 -87.767 -20.321 1.00 15.39 167 GLU A N 1
ATOM 1306 C CA . GLU A 1 168 ? -7.616 -87.127 -21.531 1.00 19.57 167 GLU A CA 1
ATOM 1307 C C . GLU A 1 168 ? -8.210 -87.696 -22.813 1.00 18.48 167 GLU A C 1
ATOM 1308 O O . GLU A 1 168 ? -8.275 -86.977 -23.818 1.00 23.66 167 GLU A O 1
ATOM 1314 N N . ASN A 1 169 ? -8.628 -88.967 -22.830 1.00 16.13 168 ASN A N 1
ATOM 1315 C CA . ASN A 1 169 ? -9.091 -89.548 -24.083 1.00 16.55 168 ASN A CA 1
ATOM 1316 C C . ASN A 1 169 ? -10.575 -89.897 -24.101 1.00 17.46 168 ASN A C 1
ATOM 1317 O O . ASN A 1 169 ? -11.090 -90.258 -25.164 1.00 16.94 168 ASN A O 1
ATOM 1322 N N . VAL A 1 170 ? -11.285 -89.765 -22.977 1.00 12.77 169 VAL A N 1
ATOM 1323 C CA . VAL A 1 170 ? -12.669 -90.236 -22.952 1.00 11.61 169 VAL A CA 1
ATOM 1324 C C . VAL A 1 170 ? -13.583 -89.360 -23.805 1.00 14.31 169 VAL A C 1
ATOM 1325 O O . VAL A 1 170 ? -14.580 -89.854 -24.353 1.00 15.52 169 VAL A O 1
ATOM 1329 N N . GLY A 1 171 ? -13.266 -88.068 -23.954 1.00 14.08 170 GLY A N 1
ATOM 1330 C CA . GLY A 1 171 ? -14.121 -87.196 -24.751 1.00 15.41 170 GLY A CA 1
ATOM 1331 C C . GLY A 1 171 ? -14.172 -87.626 -26.201 1.00 20.22 170 GLY A C 1
ATOM 1332 O O . GLY A 1 171 ? -15.241 -87.655 -26.819 1.00 19.01 170 GLY A O 1
ATOM 1333 N N . GLU A 1 172 ? -13.020 -88.001 -26.751 1.00 20.58 171 GLU A N 1
ATOM 1334 C CA . GLU A 1 172 ? -12.986 -88.490 -28.120 1.00 22.05 171 GLU A CA 1
ATOM 1335 C C . GLU A 1 172 ? -13.695 -89.835 -28.229 1.00 24.00 171 GLU A C 1
ATOM 1336 O O . GLU A 1 172 ? -14.444 -90.072 -29.183 1.00 22.42 171 GLU A O 1
ATOM 1342 N N . ALA A 1 173 ? -13.490 -90.720 -27.250 1.00 22.40 172 ALA A N 1
ATOM 1343 C CA . ALA A 1 173 ? -14.167 -92.013 -27.271 1.00 14.89 172 ALA A CA 1
ATOM 1344 C C . ALA A 1 173 ? -15.685 -91.848 -27.251 1.00 17.67 172 ALA A C 1
ATOM 1345 O O . ALA A 1 173 ? -16.407 -92.575 -27.944 1.00 19.13 172 ALA A O 1
ATOM 1347 N N . ILE A 1 174 ? -16.188 -90.895 -26.464 1.00 15.94 173 ILE A N 1
ATOM 1348 C CA . ILE A 1 174 ? -17.632 -90.727 -26.350 1.00 12.99 173 ILE A CA 1
ATOM 1349 C C . ILE A 1 174 ? -18.216 -90.196 -27.654 1.00 18.80 173 ILE A C 1
ATOM 1350 O O . ILE A 1 174 ? -19.173 -90.755 -28.194 1.00 19.44 173 ILE A O 1
ATOM 1355 N N . ARG A 1 175 ? -17.675 -89.097 -28.173 1.00 25.11 174 ARG A N 1
ATOM 1356 C CA . ARG A 1 175 ? -18.343 -88.560 -29.351 1.00 26.86 174 ARG A CA 1
ATOM 1357 C C . ARG A 1 175 ? -18.059 -89.375 -30.608 1.00 29.83 174 ARG A C 1
ATOM 1358 O O . ARG A 1 175 ? -18.780 -89.219 -31.604 1.00 24.11 174 ARG A O 1
ATOM 1366 N N . TRP A 1 176 ? -17.080 -90.285 -30.563 1.00 19.49 175 TRP A N 1
ATOM 1367 C CA . TRP A 1 176 ? -16.852 -91.227 -31.656 1.00 25.11 175 TRP A CA 1
ATOM 1368 C C . TRP A 1 176 ? -17.810 -92.412 -31.577 1.00 21.67 175 TRP A C 1
ATOM 1369 O O . TRP A 1 176 ? -18.455 -92.769 -32.569 1.00 24.59 175 TRP A O 1
ATOM 1380 N N . VAL A 1 177 ? -17.932 -93.020 -30.400 1.00 14.69 176 VAL A N 1
ATOM 1381 C CA . VAL A 1 177 ? -18.734 -94.239 -30.265 1.00 14.49 176 VAL A CA 1
ATOM 1382 C C . VAL A 1 177 ? -20.183 -93.935 -29.889 1.00 19.04 176 VAL A C 1
ATOM 1383 O O . VAL A 1 177 ? -21.083 -94.703 -30.242 1.00 17.48 176 VAL A O 1
ATOM 1387 N N . LYS A 1 178 ? -20.418 -92.824 -29.192 1.00 19.71 177 LYS A N 1
ATOM 1388 C CA . LYS A 1 178 ? -21.725 -92.470 -28.645 1.00 23.79 177 LYS A CA 1
ATOM 1389 C C . LYS A 1 178 ? -22.355 -93.619 -27.851 1.00 19.87 177 LYS A C 1
ATOM 1390 O O . LYS A 1 178 ? -23.464 -94.064 -28.163 1.00 18.13 177 LYS A O 1
ATOM 1396 N N . PRO A 1 179 ? -21.689 -94.096 -26.807 1.00 16.25 178 PRO A N 1
ATOM 1397 C CA . PRO A 1 179 ? -22.242 -95.173 -25.986 1.00 19.08 178 PRO A CA 1
ATOM 1398 C C . PRO A 1 179 ? -23.269 -94.634 -25.001 1.00 20.75 178 PRO A C 1
ATOM 1399 O O . PRO A 1 179 ? -23.357 -93.428 -24.744 1.00 20.37 178 PRO A O 1
ATOM 1403 N N . ALA A 1 180 ? -24.051 -95.561 -24.445 1.00 16.33 179 ALA A N 1
ATOM 1404 C CA . ALA A 1 180 ? -24.953 -95.221 -23.352 1.00 14.69 179 ALA A CA 1
ATOM 1405 C C . ALA A 1 180 ? -24.232 -95.130 -22.017 1.00 11.11 179 ALA A C 1
ATOM 1406 O O . ALA A 1 180 ? -24.737 -94.485 -21.091 1.00 19.86 179 ALA A O 1
ATOM 1408 N N . GLY A 1 181 ? -23.064 -95.754 -21.899 1.00 16.00 180 GLY A N 1
ATOM 1409 C CA . GLY A 1 181 ? -22.326 -95.727 -20.656 1.00 10.41 180 GLY A CA 1
ATOM 1410 C C . GLY A 1 181 ? -20.840 -95.830 -20.913 1.00 13.68 180 GLY A C 1
ATOM 1411 O O . GLY A 1 181 ? -20.395 -96.158 -22.012 1.00 13.08 180 GLY A O 1
ATOM 1412 N N . VAL A 1 182 ? -20.068 -95.508 -19.880 1.00 10.84 181 VAL A N 1
ATOM 1413 C CA . VAL A 1 182 ? -18.624 -95.672 -19.922 1.00 10.62 181 VAL A CA 1
ATOM 1414 C C . VAL A 1 182 ? -18.196 -96.340 -18.628 1.00 12.69 181 VAL A C 1
ATOM 1415 O O . VAL A 1 182 ? -18.831 -96.162 -17.583 1.00 7.53 181 VAL A O 1
ATOM 1419 N N . ASP A 1 183 ? -17.104 -97.102 -18.714 1.00 9.99 182 ASP A N 1
ATOM 1420 C CA . ASP A 1 183 ? -16.495 -97.820 -17.600 1.00 11.71 182 ASP A CA 1
ATOM 1421 C C . ASP A 1 183 ? -15.013 -97.477 -17.555 1.00 10.64 182 ASP A C 1
ATOM 1422 O O . ASP A 1 183 ? -14.339 -97.514 -18.590 1.00 11.88 182 ASP A O 1
ATOM 1427 N N . VAL A 1 184 ? -14.502 -97.143 -16.366 1.00 9.40 183 VAL A N 1
ATOM 1428 C CA . VAL A 1 184 ? -13.117 -96.702 -16.206 1.00 6.85 183 VAL A CA 1
ATOM 1429 C C . VAL A 1 184 ? -12.559 -97.305 -14.927 1.00 10.02 183 VAL A C 1
ATOM 1430 O O . VAL A 1 184 ? -13.279 -97.442 -13.937 1.00 11.29 183 VAL A O 1
ATOM 1434 N N . SER A 1 185 ? -11.274 -97.657 -14.947 1.00 11.66 184 SER A N 1
ATOM 1435 C CA . SER A 1 185 ? -10.621 -98.171 -13.749 1.00 15.91 184 SER A CA 1
ATOM 1436 C C . SER A 1 185 ? -9.283 -97.480 -13.535 1.00 10.95 184 SER A C 1
ATOM 1437 O O . SER A 1 185 ? -9.206 -96.503 -12.779 1.00 13.72 184 SER A O 1
ATOM 1440 N N . SER A 1 186 ? -8.218 -97.958 -14.199 1.00 9.38 185 SER A N 1
ATOM 1441 C CA . SER A 1 186 ? -6.904 -97.373 -13.944 1.00 17.31 185 SER A CA 1
ATOM 1442 C C . SER A 1 186 ? -6.804 -95.920 -14.404 1.00 14.86 185 SER A C 1
ATOM 1443 O O . SER A 1 186 ? -5.936 -95.193 -13.916 1.00 11.44 185 SER A O 1
ATOM 1446 N N . GLY A 1 187 ? -7.662 -95.476 -15.323 1.00 11.71 186 GLY A N 1
ATOM 1447 C CA . GLY A 1 187 ? -7.626 -94.083 -15.752 1.00 11.38 186 GLY A CA 1
ATOM 1448 C C . GLY A 1 187 ? -7.942 -93.070 -14.666 1.00 12.64 186 GLY A C 1
ATOM 1449 O O . GLY A 1 187 ? -7.681 -91.872 -14.853 1.00 15.03 186 GLY A O 1
ATOM 1450 N N . VAL A 1 188 ? -8.509 -93.501 -13.537 1.00 10.59 187 VAL A N 1
ATOM 1451 C CA . VAL A 1 188 ? -8.777 -92.558 -12.449 1.00 10.79 187 VAL A CA 1
ATOM 1452 C C . VAL A 1 188 ? -8.058 -92.994 -11.176 1.00 10.60 187 VAL A C 1
ATOM 1453 O O . VAL A 1 188 ? -8.470 -92.650 -10.063 1.00 10.98 187 VAL A O 1
ATOM 1457 N N . GLU A 1 189 ? -6.967 -93.740 -11.338 1.00 12.40 188 GLU A N 1
ATOM 1458 C CA . GLU A 1 189 ? -6.105 -94.124 -10.229 1.00 12.72 188 GLU A CA 1
ATOM 1459 C C . GLU A 1 189 ? -4.837 -93.277 -10.188 1.00 13.51 188 GLU A C 1
ATOM 1460 O O . GLU A 1 189 ? -4.189 -93.056 -11.214 1.00 15.79 188 GLU A O 1
ATOM 1466 N N . ARG A 1 190 ? -4.458 -92.856 -8.990 1.00 10.51 189 ARG A N 1
ATOM 1467 C CA . ARG A 1 190 ? -3.163 -92.236 -8.754 1.00 15.81 189 ARG A CA 1
ATOM 1468 C C . ARG A 1 190 ? -2.366 -93.200 -7.886 1.00 15.66 189 ARG A C 1
ATOM 1469 O O . ARG A 1 190 ? -2.765 -93.496 -6.754 1.00 16.46 189 ARG A O 1
ATOM 1477 N N . ASN A 1 191 ? -1.259 -93.704 -8.428 1.00 11.82 190 ASN A N 1
ATOM 1478 C CA . ASN A 1 191 ? -0.459 -94.740 -7.774 1.00 18.42 190 ASN A CA 1
ATOM 1479 C C . ASN A 1 191 ? -1.346 -95.896 -7.323 1.00 13.00 190 ASN A C 1
ATOM 1480 O O . ASN A 1 191 ? -1.239 -96.380 -6.199 1.00 13.73 190 ASN A O 1
ATOM 1485 N N . GLY A 1 192 ? -2.274 -96.298 -8.195 1.00 17.64 191 GLY A N 1
ATOM 1486 C CA . GLY A 1 192 ? -3.158 -97.430 -7.944 1.00 9.87 191 GLY A CA 1
ATOM 1487 C C . GLY A 1 192 ? -4.307 -97.186 -6.986 1.00 13.65 191 GLY A C 1
ATOM 1488 O O . GLY A 1 192 ? -4.991 -98.142 -6.603 1.00 19.86 191 GLY A O 1
ATOM 1489 N N . VAL A 1 193 ? -4.555 -95.946 -6.582 1.00 11.12 192 VAL A N 1
ATOM 1490 C CA . VAL A 1 193 ? -5.645 -95.649 -5.665 1.00 14.30 192 VAL A CA 1
ATOM 1491 C C . VAL A 1 193 ? -6.657 -94.794 -6.403 1.00 11.77 192 VAL A C 1
ATOM 1492 O O . VAL A 1 193 ? -6.276 -93.827 -7.067 1.00 12.92 192 VAL A O 1
ATOM 1496 N N . LYS A 1 194 ? -7.940 -95.149 -6.307 1.00 9.33 193 LYS A N 1
ATOM 1497 C CA . LYS A 1 194 ? -8.970 -94.261 -6.853 1.00 11.53 193 LYS A CA 1
ATOM 1498 C C . LYS A 1 194 ? -8.754 -92.845 -6.329 1.00 14.31 193 LYS A C 1
ATOM 1499 O O . LYS A 1 194 ? -8.608 -92.634 -5.121 1.00 12.60 193 LYS A O 1
ATOM 1505 N N . ASP A 1 195 ? -8.709 -91.875 -7.244 1.00 10.51 194 ASP A N 1
ATOM 1506 C CA . ASP A 1 195 ? -8.230 -90.523 -6.943 1.00 11.15 194 ASP A CA 1
ATOM 1507 C C . ASP A 1 195 ? -9.299 -89.481 -7.263 1.00 12.20 194 ASP A C 1
ATOM 1508 O O . ASP A 1 195 ? -9.798 -89.430 -8.393 1.00 11.07 194 ASP A O 1
ATOM 1513 N N . ARG A 1 196 ? -9.614 -88.628 -6.279 1.00 10.12 195 ARG A N 1
ATOM 1514 C CA . ARG A 1 196 ? -10.749 -87.709 -6.428 1.00 8.55 195 ARG A CA 1
ATOM 1515 C C . ARG A 1 196 ? -10.523 -86.715 -7.561 1.00 10.11 195 ARG A C 1
ATOM 1516 O O . ARG A 1 196 ? -11.451 -86.399 -8.315 1.00 12.21 195 ARG A O 1
ATOM 1524 N N . VAL A 1 197 ? -9.301 -86.205 -7.703 1.00 11.88 196 VAL A N 1
ATOM 1525 C CA . VAL A 1 197 ? -9.074 -85.195 -8.731 1.00 10.63 196 VAL A CA 1
ATOM 1526 C C . VAL A 1 197 ? -9.145 -85.814 -10.122 1.00 12.90 196 VAL A C 1
ATOM 1527 O O . VAL A 1 197 ? -9.724 -85.224 -11.048 1.00 13.16 196 VAL A O 1
ATOM 1531 N N . LEU A 1 198 ? -8.611 -87.034 -10.291 1.00 11.70 197 LEU A N 1
ATOM 1532 C CA . LEU A 1 198 ? -8.755 -87.736 -11.568 1.00 15.46 197 LEU A CA 1
ATOM 1533 C C . LEU A 1 198 ? -10.215 -88.052 -11.869 1.00 11.07 197 LEU A C 1
ATOM 1534 O O . LEU A 1 198 ? -10.656 -87.938 -13.023 1.00 11.03 197 LEU A O 1
ATOM 1539 N N . ILE A 1 199 ? -10.977 -88.480 -10.860 1.00 9.71 198 ILE A N 1
ATOM 1540 C CA . ILE A 1 199 ? -12.390 -88.769 -11.086 1.00 10.13 198 ILE A CA 1
ATOM 1541 C C . ILE A 1 199 ? -13.134 -87.501 -11.498 1.00 9.36 198 ILE A C 1
ATOM 1542 O O . ILE A 1 199 ? -13.959 -87.524 -12.420 1.00 12.39 198 ILE A O 1
ATOM 1547 N N . GLU A 1 200 ? -12.859 -86.376 -10.834 1.00 12.02 199 GLU A N 1
ATOM 1548 C CA . GLU A 1 200 ? -13.559 -85.148 -11.204 1.00 12.46 199 GLU A CA 1
ATOM 1549 C C . GLU A 1 200 ? -13.195 -84.706 -12.615 1.00 12.50 199 GLU A C 1
ATOM 1550 O O . GLU A 1 200 ? -14.039 -84.169 -13.341 1.00 13.60 199 GLU A O 1
ATOM 1556 N N . ALA A 1 201 ? -11.941 -84.923 -13.024 1.00 12.17 200 ALA A N 1
ATOM 1557 C CA . ALA A 1 201 ? -11.558 -84.570 -14.390 1.00 12.49 200 ALA A CA 1
ATOM 1558 C C . ALA A 1 201 ? -12.280 -85.450 -15.396 1.00 13.59 200 ALA A C 1
ATOM 1559 O O . ALA A 1 201 ? -12.690 -84.973 -16.462 1.00 14.37 200 ALA A O 1
ATOM 1561 N N . PHE A 1 202 ? -12.417 -86.746 -15.080 1.00 8.39 201 PHE A N 1
ATOM 1562 C CA . PHE A 1 202 ? -13.157 -87.673 -15.932 1.00 12.58 201 PHE A CA 1
ATOM 1563 C C . PHE A 1 202 ? -14.629 -87.280 -16.024 1.00 9.68 201 PHE A C 1
ATOM 1564 O O . PHE A 1 202 ? -15.202 -87.193 -17.119 1.00 11.05 201 PHE A O 1
ATOM 1572 N N . MET A 1 203 ? -15.255 -87.023 -14.875 1.00 12.43 202 MET A N 1
ATOM 1573 C CA A MET A 1 203 ? -16.682 -86.719 -14.867 0.97 13.70 202 MET A CA 1
ATOM 1574 C CA B MET A 1 203 ? -16.682 -86.712 -14.858 0.03 13.93 202 MET A CA 1
ATOM 1575 C C . MET A 1 203 ? -16.974 -85.422 -15.610 1.00 13.84 202 MET A C 1
ATOM 1576 O O . MET A 1 203 ? -18.011 -85.301 -16.274 1.00 15.77 202 MET A O 1
ATOM 1585 N N . ALA A 1 204 ? -16.075 -84.441 -15.502 1.00 12.60 203 ALA A N 1
ATOM 1586 C CA . ALA A 1 204 ? -16.255 -83.182 -16.213 1.00 14.53 203 ALA A CA 1
ATOM 1587 C C . ALA A 1 204 ? -16.426 -83.416 -17.706 1.00 15.85 203 ALA A C 1
ATOM 1588 O O . ALA A 1 204 ? -17.293 -82.808 -18.343 1.00 15.54 203 ALA A O 1
ATOM 1590 N N . VAL A 1 205 ? -15.617 -84.310 -18.279 1.00 15.69 204 VAL A N 1
ATOM 1591 C CA . VAL A 1 205 ? -15.728 -84.596 -19.709 1.00 16.00 204 VAL A CA 1
ATOM 1592 C C . VAL A 1 205 ? -17.048 -85.285 -20.018 1.00 19.56 204 VAL A C 1
ATOM 1593 O O . VAL A 1 205 ? -17.708 -84.985 -21.025 1.00 15.51 204 VAL A O 1
ATOM 1597 N N . VAL A 1 206 ? -17.433 -86.252 -19.184 1.00 15.54 205 VAL A N 1
ATOM 1598 C CA . VAL A 1 206 ? -18.671 -86.990 -19.421 1.00 16.45 205 VAL A CA 1
ATOM 1599 C C . VAL A 1 206 ? -19.868 -86.047 -19.398 1.00 27.13 205 VAL A C 1
ATOM 1600 O O . VAL A 1 206 ? -20.772 -86.145 -20.242 1.00 24.17 205 VAL A O 1
ATOM 1604 N N . ARG A 1 207 ? -19.888 -85.110 -18.442 1.00 28.26 206 ARG A N 1
ATOM 1605 C CA . ARG A 1 207 ? -21.017 -84.193 -18.317 1.00 30.82 206 ARG A CA 1
ATOM 1606 C C . ARG A 1 207 ? -20.914 -82.984 -19.250 1.00 40.70 206 ARG A C 1
ATOM 1607 O O . ARG A 1 207 ? -21.945 -82.407 -19.615 1.00 38.55 206 ARG A O 1
ATOM 1615 N N . ASN A 1 208 ? -19.706 -82.584 -19.655 1.00 46.67 207 ASN A N 1
ATOM 1616 C CA . ASN A 1 208 ? -19.564 -81.422 -20.531 1.00 62.24 207 ASN A CA 1
ATOM 1617 C C . ASN A 1 208 ? -19.765 -81.801 -21.992 1.00 75.52 207 ASN A C 1
ATOM 1618 O O . ASN A 1 208 ? -20.816 -82.331 -22.370 1.00 79.37 207 ASN A O 1
ATOM 1623 N N . GLY A 1 209 ? -18.761 -81.524 -22.819 1.00 81.20 208 GLY A N 1
ATOM 1624 C CA . GLY A 1 209 ? -18.829 -81.813 -24.239 1.00 82.98 208 GLY A CA 1
ATOM 1625 C C . GLY A 1 209 ? -17.794 -81.053 -25.048 1.00 81.43 208 GLY A C 1
ATOM 1626 O O . GLY A 1 209 ? -17.936 -79.854 -25.287 1.00 80.21 208 GLY A O 1
ATOM 1627 N N . HIS B 1 1 ? -38.235 -138.802 29.361 1.00 28.16 0 HIS B N 1
ATOM 1628 C CA . HIS B 1 1 ? -38.753 -137.487 28.976 1.00 32.99 0 HIS B CA 1
ATOM 1629 C C . HIS B 1 1 ? -38.760 -137.321 27.459 1.00 27.03 0 HIS B C 1
ATOM 1630 O O . HIS B 1 1 ? -37.744 -137.548 26.809 1.00 36.36 0 HIS B O 1
ATOM 1637 N N . MET B 1 2 ? -39.897 -136.907 26.901 1.00 33.95 1 MET B N 1
ATOM 1638 C CA . MET B 1 2 ? -40.048 -136.720 25.460 1.00 32.17 1 MET B CA 1
ATOM 1639 C C . MET B 1 2 ? -39.844 -135.253 25.107 1.00 25.24 1 MET B C 1
ATOM 1640 O O . MET B 1 2 ? -40.558 -134.380 25.612 1.00 29.41 1 MET B O 1
ATOM 1645 N N . VAL B 1 3 ? -38.877 -134.988 24.240 1.00 25.87 2 VAL B N 1
ATOM 1646 C CA . VAL B 1 3 ? -38.671 -133.660 23.681 1.00 22.10 2 VAL B CA 1
ATOM 1647 C C . VAL B 1 3 ? -39.504 -133.548 22.408 1.00 25.92 2 VAL B C 1
ATOM 1648 O O . VAL B 1 3 ? -39.513 -134.461 21.573 1.00 27.37 2 VAL B O 1
ATOM 1652 N N . GLU B 1 4 ? -40.215 -132.431 22.268 1.00 23.37 3 GLU B N 1
ATOM 1653 C CA . GLU B 1 4 ? -41.161 -132.215 21.184 1.00 28.44 3 GLU B CA 1
ATOM 1654 C C . GLU B 1 4 ? -40.533 -131.598 19.946 1.00 26.19 3 GLU B C 1
ATOM 1655 O O . GLU B 1 4 ? -41.095 -131.721 18.854 1.00 33.21 3 GLU B O 1
ATOM 1661 N N . PHE B 1 5 ? -39.411 -130.908 20.101 1.00 23.87 4 PHE B N 1
ATOM 1662 C CA . PHE B 1 5 ? -38.960 -129.933 19.118 1.00 13.54 4 PHE B CA 1
ATOM 1663 C C . PHE B 1 5 ? -37.450 -130.034 19.003 1.00 14.29 4 PHE B C 1
ATOM 1664 O O . PHE B 1 5 ? -36.749 -130.011 20.018 1.00 15.63 4 PHE B O 1
ATOM 1672 N N . VAL B 1 6 ? -36.957 -130.196 17.779 1.00 13.60 5 VAL B N 1
ATOM 1673 C CA . VAL B 1 6 ? -35.523 -130.228 17.509 1.00 11.23 5 VAL B CA 1
ATOM 1674 C C . VAL B 1 6 ? -35.237 -129.184 16.448 1.00 13.63 5 VAL B C 1
ATOM 1675 O O . VAL B 1 6 ? -35.825 -129.225 15.358 1.00 12.81 5 VAL B O 1
ATOM 1679 N N . LYS B 1 7 ? -34.359 -128.237 16.766 1.00 7.66 6 LYS B N 1
ATOM 1680 C CA . LYS B 1 7 ? -33.941 -127.221 15.807 1.00 11.16 6 LYS B CA 1
ATOM 1681 C C . LYS B 1 7 ? -32.457 -127.401 15.554 1.00 11.43 6 LYS B C 1
ATOM 1682 O O . LYS B 1 7 ? -31.683 -127.535 16.506 1.00 11.70 6 LYS B O 1
ATOM 1688 N N . ILE B 1 8 ? -32.071 -127.458 14.278 1.00 10.64 7 ILE B N 1
ATOM 1689 C CA . ILE B 1 8 ? -30.665 -127.496 13.890 1.00 12.40 7 ILE B CA 1
ATOM 1690 C C . ILE B 1 8 ? -30.360 -126.152 13.257 1.00 11.34 7 ILE B C 1
ATOM 1691 O O . ILE B 1 8 ? -30.884 -125.812 12.185 1.00 18.65 7 ILE B O 1
ATOM 1696 N N . CYS B 1 9 ? -29.523 -125.378 13.922 1.00 9.81 8 CYS B N 1
ATOM 1697 C CA . CYS B 1 9 ? -29.318 -123.979 13.566 1.00 10.83 8 CYS B CA 1
ATOM 1698 C C . CYS B 1 9 ? -28.073 -123.810 12.714 1.00 11.87 8 CYS B C 1
ATOM 1699 O O . CYS B 1 9 ? -27.174 -124.647 12.718 1.00 15.51 8 CYS B O 1
ATOM 1702 N N . GLY B 1 10 ? -28.043 -122.706 11.972 1.00 10.88 9 GLY B N 1
ATOM 1703 C CA . GLY B 1 10 ? -26.846 -122.282 11.269 1.00 9.48 9 GLY B CA 1
ATOM 1704 C C . GLY B 1 10 ? -26.607 -122.912 9.912 1.00 12.36 9 GLY B C 1
ATOM 1705 O O . GLY B 1 10 ? -25.451 -123.178 9.557 1.00 17.44 9 GLY B O 1
ATOM 1706 N N . VAL B 1 11 ? -27.651 -123.156 9.122 1.00 13.08 10 VAL B N 1
ATOM 1707 C CA . VAL B 1 11 ? -27.399 -123.631 7.763 1.00 8.29 10 VAL B CA 1
ATOM 1708 C C . VAL B 1 11 ? -26.885 -122.483 6.902 1.00 17.36 10 VAL B C 1
ATOM 1709 O O . VAL B 1 11 ? -27.376 -121.350 6.985 1.00 15.06 10 VAL B O 1
ATOM 1713 N N . LYS B 1 12 ? -25.886 -122.777 6.063 1.00 16.36 11 LYS B N 1
ATOM 1714 C CA . LYS B 1 12 ? -25.286 -121.793 5.168 1.00 8.52 11 LYS B CA 1
ATOM 1715 C C . LYS B 1 12 ? -25.482 -122.115 3.701 1.00 9.27 11 LYS B C 1
ATOM 1716 O O . LYS B 1 12 ? -25.258 -121.242 2.856 1.00 15.26 11 LYS B O 1
ATOM 1722 N N . THR B 1 13 ? -25.880 -123.342 3.364 1.00 11.14 12 THR B N 1
ATOM 1723 C CA . THR B 1 13 ? -25.951 -123.742 1.965 1.00 12.92 12 THR B CA 1
ATOM 1724 C C . THR B 1 13 ? -27.240 -124.508 1.708 1.00 14.72 12 THR B C 1
ATOM 1725 O O . THR B 1 13 ? -27.892 -125.001 2.632 1.00 13.32 12 THR B O 1
ATOM 1729 N N . MET B 1 14 ? -27.603 -124.591 0.424 1.00 13.25 13 MET B N 1
ATOM 1730 C CA . MET B 1 14 ? -28.712 -125.449 0.023 1.00 10.65 13 MET B CA 1
ATOM 1731 C C . MET B 1 14 ? -28.484 -126.882 0.492 1.00 12.63 13 MET B C 1
ATOM 1732 O O . MET B 1 14 ? -29.423 -127.561 0.924 1.00 11.58 13 MET B O 1
ATOM 1737 N N . ASP B 1 15 ? -27.245 -127.366 0.392 1.00 9.93 14 ASP B N 1
ATOM 1738 C CA . ASP B 1 15 ? -26.985 -128.752 0.763 1.00 9.14 14 ASP B CA 1
ATOM 1739 C C . ASP B 1 15 ? -27.206 -128.980 2.253 1.00 8.72 14 ASP B C 1
ATOM 1740 O O . ASP B 1 15 ? -27.801 -129.989 2.639 1.00 11.47 14 ASP B O 1
ATOM 1745 N N . GLU B 1 16 ? -26.725 -128.071 3.107 1.00 10.94 15 GLU B N 1
ATOM 1746 C CA . GLU B 1 16 ? -26.998 -128.206 4.539 1.00 14.73 15 GLU B CA 1
ATOM 1747 C C . GLU B 1 16 ? -28.492 -128.115 4.835 1.00 15.14 15 GLU B C 1
ATOM 1748 O O . GLU B 1 16 ? -29.020 -128.877 5.656 1.00 10.53 15 GLU B O 1
ATOM 1754 N N . LEU B 1 17 ? -29.192 -127.191 4.174 1.00 13.07 16 LEU B N 1
ATOM 1755 C CA . LEU B 1 17 ? -30.624 -127.034 4.421 1.00 9.98 16 LEU B CA 1
ATOM 1756 C C . LEU B 1 17 ? -31.388 -128.316 4.113 1.00 14.24 16 LEU B C 1
ATOM 1757 O O . LEU B 1 17 ? -32.155 -128.803 4.944 1.00 13.55 16 LEU B O 1
ATOM 1762 N N . ARG B 1 18 ? -31.195 -128.874 2.915 1.00 13.27 17 ARG B N 1
ATOM 1763 C CA . ARG B 1 18 ? -31.922 -130.085 2.550 1.00 9.77 17 ARG B CA 1
ATOM 1764 C C . ARG B 1 18 ? -31.563 -131.256 3.462 1.00 10.90 17 ARG B C 1
ATOM 1765 O O . ARG B 1 18 ? -32.415 -132.113 3.726 1.00 12.59 17 ARG B O 1
ATOM 1773 N N . LEU B 1 19 ? -30.309 -131.328 3.922 1.00 9.90 18 LEU B N 1
ATOM 1774 C CA . LEU B 1 19 ? -29.925 -132.345 4.893 1.00 13.58 18 LEU B CA 1
ATOM 1775 C C . LEU B 1 19 ? -30.699 -132.177 6.193 1.00 17.99 18 LEU B C 1
ATOM 1776 O O . LEU B 1 19 ? -31.325 -133.127 6.678 1.00 12.99 18 LEU B O 1
ATOM 1781 N N . VAL B 1 20 ? -30.680 -130.969 6.771 1.00 13.06 19 VAL B N 1
ATOM 1782 C CA . VAL B 1 20 ? -31.330 -130.803 8.066 1.00 13.17 19 VAL B CA 1
ATOM 1783 C C . VAL B 1 20 ? -32.834 -130.977 7.949 1.00 8.17 19 VAL B C 1
ATOM 1784 O O . VAL B 1 20 ? -33.480 -131.339 8.934 1.00 10.18 19 VAL B O 1
ATOM 1788 N N . GLU B 1 21 ? -33.412 -130.750 6.763 1.00 7.06 20 GLU B N 1
ATOM 1789 C CA . GLU B 1 21 ? -34.855 -130.873 6.628 1.00 11.48 20 GLU B CA 1
ATOM 1790 C C . GLU B 1 21 ? -35.338 -132.311 6.755 1.00 8.46 20 GLU B C 1
ATOM 1791 O O . GLU B 1 21 ? -36.544 -132.542 6.931 1.00 11.90 20 GLU B O 1
ATOM 1797 N N . ARG B 1 22 ? -34.437 -133.282 6.655 1.00 10.34 21 ARG B N 1
ATOM 1798 C CA . ARG B 1 22 ? -34.859 -134.666 6.806 1.00 14.00 21 ARG B CA 1
ATOM 1799 C C . ARG B 1 22 ? -35.037 -135.074 8.259 1.00 8.93 21 ARG B C 1
ATOM 1800 O O . ARG B 1 22 ? -35.608 -136.143 8.523 1.00 14.58 21 ARG B O 1
ATOM 1808 N N . TYR B 1 23 ? -34.569 -134.255 9.195 1.00 10.10 22 TYR B N 1
ATOM 1809 C CA . TYR B 1 23 ? -34.491 -134.606 10.601 1.00 14.11 22 TYR B CA 1
ATOM 1810 C C . TYR B 1 23 ? -35.149 -133.601 11.528 1.00 20.54 22 TYR B C 1
ATOM 1811 O O . TYR B 1 23 ? -35.833 -134.015 12.466 1.00 15.91 22 TYR B O 1
ATOM 1820 N N . ALA B 1 24 ? -34.948 -132.298 11.308 1.00 16.22 23 ALA B N 1
ATOM 1821 C CA . ALA B 1 24 ? -35.289 -131.299 12.311 1.00 13.12 23 ALA B CA 1
ATOM 1822 C C . ALA B 1 24 ? -36.710 -130.771 12.126 1.00 12.98 23 ALA B C 1
ATOM 1823 O O . ALA B 1 24 ? -37.258 -130.768 11.023 1.00 11.19 23 ALA B O 1
ATOM 1825 N N . ASP B 1 25 ? -37.303 -130.313 13.232 1.00 9.97 24 ASP B N 1
ATOM 1826 C CA . ASP B 1 25 ? -38.584 -129.615 13.159 1.00 9.63 24 ASP B CA 1
ATOM 1827 C C . ASP B 1 25 ? -38.442 -128.190 12.632 1.00 12.63 24 ASP B C 1
ATOM 1828 O O . ASP B 1 25 ? -39.399 -127.641 12.066 1.00 15.05 24 ASP B O 1
ATOM 1833 N N . ALA B 1 26 ? -37.270 -127.585 12.807 1.00 8.92 25 ALA B N 1
ATOM 1834 C CA . ALA B 1 26 ? -37.019 -126.217 12.377 1.00 12.97 25 ALA B CA 1
ATOM 1835 C C . ALA B 1 26 ? -35.522 -126.060 12.183 1.00 12.82 25 ALA B C 1
ATOM 1836 O O . ALA B 1 26 ? -34.727 -126.863 12.684 1.00 10.92 25 ALA B O 1
ATOM 1838 N N . THR B 1 27 ? -35.144 -125.020 11.452 1.00 12.61 26 THR B N 1
ATOM 1839 C CA . THR B 1 27 ? -33.737 -124.695 11.263 1.00 11.22 26 THR B CA 1
ATOM 1840 C C . THR B 1 27 ? -33.584 -123.178 11.348 1.00 13.67 26 THR B C 1
ATOM 1841 O O . THR B 1 27 ? -34.508 -122.459 11.743 1.00 10.43 26 THR B O 1
ATOM 1845 N N . GLY B 1 28 ? -32.397 -122.686 11.017 1.00 8.72 27 GLY B N 1
ATOM 1846 C CA . GLY B 1 28 ? -32.121 -121.272 11.197 1.00 7.77 27 GLY B CA 1
ATOM 1847 C C . GLY B 1 28 ? -30.950 -120.841 10.352 1.00 9.91 27 GLY B C 1
ATOM 1848 O O . GLY B 1 28 ? -30.005 -121.605 10.129 1.00 11.28 27 GLY B O 1
ATOM 1849 N N . VAL B 1 29 ? -31.013 -119.597 9.883 1.00 10.77 28 VAL B N 1
ATOM 1850 C CA . VAL B 1 29 ? -29.942 -119.008 9.097 1.00 9.17 28 VAL B CA 1
ATOM 1851 C C . VAL B 1 29 ? -29.520 -117.712 9.777 1.00 6.31 28 VAL B C 1
ATOM 1852 O O . VAL B 1 29 ? -30.367 -116.884 10.137 1.00 8.91 28 VAL B O 1
ATOM 1856 N N . VAL B 1 30 ? -28.218 -117.543 9.974 1.00 10.11 29 VAL B N 1
ATOM 1857 C CA . VAL B 1 30 ? -27.682 -116.455 10.792 1.00 9.32 29 VAL B CA 1
ATOM 1858 C C . VAL B 1 30 ? -27.294 -115.284 9.895 1.00 9.09 29 VAL B C 1
ATOM 1859 O O . VAL B 1 30 ? -26.567 -115.468 8.914 1.00 12.52 29 VAL B O 1
ATOM 1863 N N . VAL B 1 31 ? -27.770 -114.076 10.233 1.00 6.43 30 VAL B N 1
ATOM 1864 C CA . VAL B 1 31 ? -27.384 -112.858 9.525 1.00 16.21 30 VAL B CA 1
ATOM 1865 C C . VAL B 1 31 ? -26.974 -111.797 10.537 1.00 13.01 30 VAL B C 1
ATOM 1866 O O . VAL B 1 31 ? -27.377 -111.827 11.702 1.00 13.27 30 VAL B O 1
ATOM 1870 N N . ASN B 1 32 ? -26.159 -110.853 10.069 1.00 13.81 31 ASN B N 1
ATOM 1871 C CA . ASN B 1 32 ? -25.808 -109.645 10.819 1.00 14.08 31 ASN B CA 1
ATOM 1872 C C . ASN B 1 32 ? -25.503 -109.954 12.287 1.00 14.93 31 ASN B C 1
ATOM 1873 O O . ASN B 1 32 ? -26.083 -109.376 13.205 1.00 15.63 31 ASN B O 1
ATOM 1878 N N . SER B 1 33 ? -24.580 -110.897 12.499 1.00 14.22 32 SER B N 1
ATOM 1879 C CA . SER B 1 33 ? -24.179 -111.314 13.835 1.00 17.52 32 SER B CA 1
ATOM 1880 C C . SER B 1 33 ? -22.700 -111.672 13.817 1.00 20.07 32 SER B C 1
ATOM 1881 O O . SER B 1 33 ? -22.123 -111.951 12.763 1.00 23.83 32 SER B O 1
ATOM 1884 N N . ARG B 1 34 ? -22.100 -111.679 15.007 1.00 23.60 33 ARG B N 1
ATOM 1885 C CA . ARG B 1 34 ? -20.790 -112.288 15.221 1.00 26.70 33 ARG B CA 1
ATOM 1886 C C . ARG B 1 34 ? -20.934 -113.804 15.170 1.00 20.34 33 ARG B C 1
ATOM 1887 O O . ARG B 1 34 ? -21.230 -114.416 16.199 1.00 16.52 33 ARG B O 1
ATOM 1895 N N . SER B 1 35 ? -20.753 -114.419 13.997 1.00 17.76 34 SER B N 1
ATOM 1896 C CA . SER B 1 35 ? -20.987 -115.854 13.860 1.00 16.09 34 SER B CA 1
ATOM 1897 C C . SER B 1 35 ? -20.191 -116.405 12.690 1.00 17.77 34 SER B C 1
ATOM 1898 O O . SER B 1 35 ? -20.154 -115.804 11.615 1.00 14.64 34 SER B O 1
ATOM 1901 N N . LYS B 1 36 ? -19.597 -117.583 12.897 1.00 19.32 35 LYS B N 1
ATOM 1902 C CA . LYS B 1 36 ? -19.014 -118.333 11.792 1.00 18.72 35 LYS B CA 1
ATOM 1903 C C . LYS B 1 36 ? -20.069 -118.801 10.798 1.00 16.10 35 LYS B C 1
ATOM 1904 O O . LYS B 1 36 ? -19.716 -119.259 9.707 1.00 20.35 35 LYS B O 1
ATOM 1910 N N . ARG B 1 37 ? -21.349 -118.750 11.163 1.00 12.21 36 ARG B N 1
ATOM 1911 C CA . ARG B 1 37 ? -22.417 -119.192 10.277 1.00 10.01 36 ARG B CA 1
ATOM 1912 C C . ARG B 1 37 ? -23.119 -118.027 9.589 1.00 12.83 36 ARG B C 1
ATOM 1913 O O . ARG B 1 37 ? -24.151 -118.245 8.949 1.00 14.01 36 ARG B O 1
ATOM 1921 N N . LYS B 1 38 ? -22.592 -116.808 9.714 1.00 11.74 37 LYS B N 1
ATOM 1922 C CA . LYS B 1 38 ? -23.222 -115.654 9.086 1.00 11.19 37 LYS B CA 1
ATOM 1923 C C . LYS B 1 38 ? -23.169 -115.793 7.573 1.00 15.81 37 LYS B C 1
ATOM 1924 O O . LYS B 1 38 ? -22.165 -116.234 7.010 1.00 16.19 37 LYS B O 1
ATOM 1930 N N . VAL B 1 39 ? -24.266 -115.422 6.924 1.00 7.02 38 VAL B N 1
ATOM 1931 C CA . VAL B 1 39 ? -24.355 -115.350 5.465 1.00 7.37 38 VAL B CA 1
ATOM 1932 C C . VAL B 1 39 ? -24.975 -114.004 5.111 1.00 15.51 38 VAL B C 1
ATOM 1933 O O . VAL B 1 39 ? -25.663 -113.389 5.940 1.00 15.41 38 VAL B O 1
ATOM 1937 N N . PRO B 1 40 ? -24.748 -113.517 3.885 1.00 14.87 39 PRO B N 1
ATOM 1938 C CA . PRO B 1 40 ? -25.401 -112.274 3.447 1.00 11.80 39 PRO B CA 1
ATOM 1939 C C . PRO B 1 40 ? -26.917 -112.421 3.418 1.00 12.15 39 PRO B C 1
ATOM 1940 O O . PRO B 1 40 ? -27.447 -113.512 3.220 1.00 15.36 39 PRO B O 1
ATOM 1944 N N . LEU B 1 41 ? -27.620 -111.293 3.563 1.00 12.72 40 LEU B N 1
ATOM 1945 C CA . LEU B 1 41 ? -29.083 -111.329 3.512 1.00 9.45 40 LEU B CA 1
ATOM 1946 C C . LEU B 1 41 ? -29.602 -111.976 2.238 1.00 12.67 40 LEU B C 1
ATOM 1947 O O . LEU B 1 41 ? -30.604 -112.699 2.262 1.00 18.03 40 LEU B O 1
ATOM 1952 N N . LYS B 1 42 ? -28.971 -111.685 1.103 1.00 11.24 41 LYS B N 1
ATOM 1953 C CA . LYS B 1 42 ? -29.450 -112.265 -0.145 1.00 12.07 41 LYS B CA 1
ATOM 1954 C C . LYS B 1 42 ? -29.343 -113.776 -0.120 1.00 14.35 41 LYS B C 1
ATOM 1955 O O . LYS B 1 42 ? -30.248 -114.487 -0.589 1.00 14.57 41 LYS B O 1
ATOM 1961 N N . THR B 1 43 ? -28.232 -114.283 0.417 1.00 17.59 42 THR B N 1
ATOM 1962 C CA . THR B 1 43 ? -28.051 -115.719 0.567 1.00 16.51 42 THR B CA 1
ATOM 1963 C C . THR B 1 43 ? -29.075 -116.294 1.536 1.00 17.34 42 THR B C 1
ATOM 1964 O O . THR B 1 43 ? -29.677 -117.340 1.265 1.00 14.85 42 THR B O 1
ATOM 1968 N N . ALA B 1 44 ? -29.297 -115.614 2.669 1.00 13.92 43 ALA B N 1
ATOM 1969 C CA . ALA B 1 44 ? -30.349 -116.034 3.590 1.00 16.35 43 ALA B CA 1
ATOM 1970 C C . ALA B 1 44 ? -31.716 -116.003 2.916 1.00 16.05 43 ALA B C 1
ATOM 1971 O O . ALA B 1 44 ? -32.550 -116.884 3.147 1.00 10.80 43 ALA B O 1
ATOM 1973 N N . ALA B 1 45 ? -31.963 -115.002 2.068 1.00 13.94 44 ALA B N 1
ATOM 1974 C CA . ALA B 1 45 ? -33.256 -114.921 1.408 1.00 11.30 44 ALA B CA 1
ATOM 1975 C C . ALA B 1 45 ? -33.488 -116.116 0.486 1.00 13.03 44 ALA B C 1
ATOM 1976 O O . ALA B 1 45 ? -34.621 -116.591 0.364 1.00 14.02 44 ALA B O 1
ATOM 1978 N N . GLU B 1 46 ? -32.431 -116.635 -0.147 1.00 14.52 45 GLU B N 1
ATOM 1979 C CA . GLU B 1 46 ? -32.628 -117.810 -1.001 1.00 22.28 45 GLU B CA 1
ATOM 1980 C C . GLU B 1 46 ? -32.971 -119.035 -0.178 1.00 20.93 45 GLU B C 1
ATOM 1981 O O . GLU B 1 46 ? -33.877 -119.803 -0.542 1.00 23.88 45 GLU B O 1
ATOM 1987 N N . LEU B 1 47 ? -32.290 -119.228 0.957 1.00 17.54 46 LEU B N 1
ATOM 1988 C CA . LEU B 1 47 ? -32.578 -120.376 1.796 1.00 15.85 46 LEU B CA 1
ATOM 1989 C C . LEU B 1 47 ? -33.985 -120.290 2.370 1.00 18.21 46 LEU B C 1
ATOM 1990 O O . LEU B 1 47 ? -34.695 -121.299 2.427 1.00 20.16 46 LEU B O 1
ATOM 1995 N N . ILE B 1 48 ? -34.419 -119.094 2.777 1.00 14.02 47 ILE B N 1
ATOM 1996 C CA . ILE B 1 48 ? -35.759 -118.946 3.340 1.00 15.59 47 ILE B CA 1
ATOM 1997 C C . ILE B 1 48 ? -36.813 -119.262 2.288 1.00 17.19 47 ILE B C 1
ATOM 1998 O O . ILE B 1 48 ? -37.838 -119.889 2.585 1.00 22.30 47 ILE B O 1
ATOM 2003 N N . GLU B 1 49 ? -36.563 -118.865 1.038 1.00 15.36 48 GLU B N 1
ATOM 2004 C CA . GLU B 1 49 ? -37.508 -119.163 -0.035 1.00 20.23 48 GLU B CA 1
ATOM 2005 C C . GLU B 1 49 ? -37.611 -120.667 -0.292 1.00 21.45 48 GLU B C 1
ATOM 2006 O O . GLU B 1 49 ? -38.715 -121.189 -0.475 1.00 22.41 48 GLU B O 1
ATOM 2012 N N . MET B 1 50 ? -36.478 -121.381 -0.285 1.00 22.41 49 MET B N 1
ATOM 2013 C CA A MET B 1 50 ? -36.458 -122.799 -0.648 0.79 20.68 49 MET B CA 1
ATOM 2014 C CA B MET B 1 50 ? -36.452 -122.796 -0.644 0.21 20.78 49 MET B CA 1
ATOM 2015 C C . MET B 1 50 ? -36.780 -123.734 0.522 1.00 16.97 49 MET B C 1
ATOM 2016 O O . MET B 1 50 ? -37.062 -124.922 0.286 1.00 18.71 49 MET B O 1
ATOM 2025 N N . ALA B 1 51 ? -36.797 -123.235 1.762 1.00 11.69 50 ALA B N 1
ATOM 2026 C CA . ALA B 1 51 ? -37.013 -124.083 2.932 1.00 13.30 50 ALA B CA 1
ATOM 2027 C C . ALA B 1 51 ? -38.395 -124.740 2.934 1.00 21.03 50 ALA B C 1
ATOM 2028 O O . ALA B 1 51 ? -39.393 -124.160 2.491 1.00 22.61 50 ALA B O 1
ATOM 2030 N N . GLU B 1 52 ? -38.442 -125.975 3.438 1.00 12.61 51 GLU B N 1
ATOM 2031 C CA . GLU B 1 52 ? -39.690 -126.716 3.589 1.00 17.24 51 GLU B CA 1
ATOM 2032 C C . GLU B 1 52 ? -40.051 -127.008 5.041 1.00 20.00 51 GLU B C 1
ATOM 2033 O O . GLU B 1 52 ? -41.044 -127.701 5.294 1.00 21.78 51 GLU B O 1
ATOM 2039 N N . ILE B 1 53 ? -39.256 -126.540 5.996 1.00 15.80 52 ILE B N 1
ATOM 2040 C CA . ILE B 1 53 ? -39.619 -126.525 7.413 1.00 17.00 52 ILE B CA 1
ATOM 2041 C C . ILE B 1 53 ? -39.475 -125.083 7.882 1.00 11.76 52 ILE B C 1
ATOM 2042 O O . ILE B 1 53 ? -38.885 -124.264 7.164 1.00 14.21 52 ILE B O 1
ATOM 2047 N N . PRO B 1 54 ? -40.000 -124.715 9.050 1.00 16.20 53 PRO B N 1
ATOM 2048 C CA . PRO B 1 54 ? -39.743 -123.370 9.574 1.00 14.75 53 PRO B CA 1
ATOM 2049 C C . PRO B 1 54 ? -38.253 -123.071 9.644 1.00 16.17 53 PRO B C 1
ATOM 2050 O O . PRO B 1 54 ? -37.457 -123.878 10.138 1.00 15.55 53 PRO B O 1
ATOM 2054 N N . ILE B 1 55 ? -37.870 -121.900 9.137 1.00 12.96 54 ILE B N 1
ATOM 2055 C CA . ILE B 1 55 ? -36.478 -121.474 9.153 1.00 10.83 54 ILE B CA 1
ATOM 2056 C C . ILE B 1 55 ? -36.412 -120.099 9.804 1.00 14.15 54 ILE B C 1
ATOM 2057 O O . ILE B 1 55 ? -37.011 -119.132 9.304 1.00 17.54 54 ILE B O 1
ATOM 2062 N N . TYR B 1 56 ? -35.733 -120.028 10.952 1.00 8.76 55 TYR B N 1
ATOM 2063 C CA . TYR B 1 56 ? -35.599 -118.779 11.693 1.00 9.08 55 TYR B CA 1
ATOM 2064 C C . TYR B 1 56 ? -34.500 -117.904 11.117 1.00 12.66 55 TYR B C 1
ATOM 2065 O O . TYR B 1 56 ? -33.402 -118.381 10.820 1.00 10.49 55 TYR B O 1
ATOM 2074 N N . LEU B 1 57 ? -34.806 -116.619 10.948 1.00 7.70 56 LEU B N 1
ATOM 2075 C CA . LEU B 1 57 ? -33.784 -115.616 10.667 1.00 9.06 56 LEU B CA 1
ATOM 2076 C C . LEU B 1 57 ? -33.145 -115.256 11.997 1.00 8.61 56 LEU B C 1
ATOM 2077 O O . LEU B 1 57 ? -33.793 -114.649 12.852 1.00 10.75 56 LEU B O 1
ATOM 2082 N N . VAL B 1 58 ? -31.901 -115.694 12.211 1.00 7.26 57 VAL B N 1
ATOM 2083 C CA . VAL B 1 58 ? -31.276 -115.671 13.531 1.00 11.81 57 VAL B CA 1
ATOM 2084 C C . VAL B 1 58 ? -30.289 -114.513 13.580 1.00 10.20 57 VAL B C 1
ATOM 2085 O O . VAL B 1 58 ? -29.406 -114.420 12.716 1.00 11.27 57 VAL B O 1
ATOM 2089 N N . SER B 1 59 ? -30.413 -113.634 14.582 1.00 9.08 58 SER B N 1
ATOM 2090 C CA . SER B 1 59 ? -29.470 -112.525 14.567 1.00 9.14 58 SER B CA 1
ATOM 2091 C C . SER B 1 59 ? -29.371 -111.910 15.957 1.00 9.39 58 SER B C 1
ATOM 2092 O O . SER B 1 59 ? -30.262 -112.062 16.795 1.00 13.10 58 SER B O 1
ATOM 2095 N N . THR B 1 60 ? -28.250 -111.213 16.178 1.00 13.04 59 THR B N 1
ATOM 2096 C CA . THR B 1 60 ? -27.999 -110.419 17.369 1.00 13.95 59 THR B CA 1
ATOM 2097 C C . THR B 1 60 ? -28.350 -108.946 17.163 1.00 10.84 59 THR B C 1
ATOM 2098 O O . THR B 1 60 ? -28.118 -108.141 18.067 1.00 13.61 59 THR B O 1
ATOM 2102 N N . MET B 1 61 ? -28.943 -108.597 16.014 1.00 12.82 60 MET B N 1
ATOM 2103 C CA . MET B 1 61 ? -29.361 -107.225 15.744 1.00 14.51 60 MET B CA 1
ATOM 2104 C C . MET B 1 61 ? -30.127 -106.671 16.931 1.00 14.78 60 MET B C 1
ATOM 2105 O O . MET B 1 61 ? -30.942 -107.367 17.541 1.00 15.55 60 MET B O 1
ATOM 2110 N N . LYS B 1 62 ? -29.848 -105.412 17.265 1.00 16.25 61 LYS B N 1
ATOM 2111 C CA . LYS B 1 62 ? -30.351 -104.838 18.505 1.00 24.69 61 LYS B CA 1
ATOM 2112 C C . LYS B 1 62 ? -31.549 -103.918 18.324 1.00 18.44 61 LYS B C 1
ATOM 2113 O O . LYS B 1 62 ? -32.265 -103.671 19.299 1.00 16.55 61 LYS B O 1
ATOM 2119 N N . THR B 1 63 ? -31.785 -103.399 17.125 1.00 14.22 62 THR B N 1
ATOM 2120 C CA . THR B 1 63 ? -32.753 -102.323 16.959 1.00 17.87 62 THR B CA 1
ATOM 2121 C C . THR B 1 63 ? -33.856 -102.719 15.982 1.00 19.76 62 THR B C 1
ATOM 2122 O O . THR B 1 63 ? -33.697 -103.607 15.138 1.00 12.19 62 THR B O 1
ATOM 2126 N N . PHE B 1 64 ? -34.996 -102.052 16.125 1.00 15.44 63 PHE B N 1
ATOM 2127 C CA . PHE B 1 64 ? -36.118 -102.320 15.231 1.00 12.51 63 PHE B CA 1
ATOM 2128 C C . PHE B 1 64 ? -35.792 -102.072 13.759 1.00 13.87 63 PHE B C 1
ATOM 2129 O O . PHE B 1 64 ? -36.147 -102.924 12.923 1.00 14.96 63 PHE B O 1
ATOM 2137 N N . PRO B 1 65 ? -35.155 -100.961 13.360 1.00 15.14 64 PRO B N 1
ATOM 2138 C CA . PRO B 1 65 ? -34.952 -100.748 11.913 1.00 10.59 64 PRO B CA 1
ATOM 2139 C C . PRO B 1 65 ? -34.060 -101.794 11.276 1.00 13.03 64 PRO B C 1
ATOM 2140 O O . PRO B 1 65 ? -34.276 -102.165 10.116 1.00 13.24 64 PRO B O 1
ATOM 2144 N N . GLU B 1 66 ? -33.051 -102.270 12.000 1.00 12.85 65 GLU B N 1
ATOM 2145 C CA . GLU B 1 66 ? -32.220 -103.357 11.491 1.00 8.46 65 GLU B CA 1
ATOM 2146 C C . GLU B 1 66 ? -33.060 -104.592 11.217 1.00 12.17 65 GLU B C 1
ATOM 2147 O O . GLU B 1 66 ? -32.937 -105.225 10.159 1.00 12.35 65 GLU B O 1
ATOM 2153 N N . TRP B 1 67 ? -33.918 -104.952 12.172 1.00 10.99 66 TRP B N 1
ATOM 2154 C CA . TRP B 1 67 ? -34.736 -106.150 12.003 1.00 10.60 66 TRP B CA 1
ATOM 2155 C C . TRP B 1 67 ? -35.742 -105.962 10.887 1.00 15.37 66 TRP B C 1
ATOM 2156 O O . TRP B 1 67 ? -35.964 -106.875 10.081 1.00 19.01 66 TRP B O 1
ATOM 2167 N N . ALA B 1 68 ? -36.361 -104.781 10.828 1.00 10.18 67 ALA B N 1
ATOM 2168 C CA . ALA B 1 68 ? -37.355 -104.517 9.798 1.00 10.45 67 ALA B CA 1
ATOM 2169 C C . ALA B 1 68 ? -36.751 -104.642 8.405 1.00 14.51 67 ALA B C 1
ATOM 2170 O O . ALA B 1 68 ? -37.344 -105.260 7.507 1.00 15.54 67 ALA B O 1
ATOM 2172 N N . ASN B 1 69 ? -35.562 -104.072 8.210 1.00 12.39 68 ASN B N 1
ATOM 2173 C CA . ASN B 1 69 ? -34.877 -104.205 6.931 1.00 13.77 68 ASN B CA 1
ATOM 2174 C C . ASN B 1 69 ? -34.592 -105.660 6.598 1.00 12.69 68 ASN B C 1
ATOM 2175 O O . ASN B 1 69 ? -34.800 -106.095 5.458 1.00 12.31 68 ASN B O 1
ATOM 2180 N N . ALA B 1 70 ? -34.097 -106.428 7.575 1.00 11.35 69 ALA B N 1
ATOM 2181 C CA . ALA B 1 70 ? -33.747 -107.811 7.295 1.00 7.70 69 ALA B CA 1
ATOM 2182 C C . ALA B 1 70 ? -34.985 -108.638 6.980 1.00 10.17 69 ALA B C 1
ATOM 2183 O O . ALA B 1 70 ? -34.937 -109.536 6.134 1.00 13.82 69 ALA B O 1
ATOM 2185 N N . VAL B 1 71 ? -36.104 -108.347 7.645 1.00 10.48 70 VAL B N 1
ATOM 2186 C CA . VAL B 1 71 ? -37.332 -109.078 7.360 1.00 9.50 70 VAL B CA 1
ATOM 2187 C C . VAL B 1 71 ? -37.839 -108.730 5.967 1.00 14.88 70 VAL B C 1
ATOM 2188 O O . VAL B 1 71 ? -38.247 -109.613 5.205 1.00 14.88 70 VAL B O 1
ATOM 2192 N N . GLU B 1 72 ? -37.834 -107.429 5.619 1.00 12.82 71 GLU B N 1
ATOM 2193 C CA . GLU B 1 72 ? -38.268 -107.018 4.284 1.00 8.98 71 GLU B CA 1
ATOM 2194 C C . GLU B 1 72 ? -37.433 -107.667 3.189 1.00 15.22 71 GLU B C 1
ATOM 2195 O O . GLU B 1 72 ? -37.967 -108.074 2.147 1.00 18.12 71 GLU B O 1
ATOM 2201 N N . LYS B 1 73 ? -36.112 -107.711 3.378 1.00 13.24 72 LYS B N 1
ATOM 2202 C CA . LYS B 1 73 ? -35.198 -108.230 2.363 1.00 12.06 72 LYS B CA 1
ATOM 2203 C C . LYS B 1 73 ? -35.289 -109.749 2.222 1.00 17.86 72 LYS B C 1
ATOM 2204 O O . LYS B 1 73 ? -35.129 -110.275 1.115 1.00 17.85 72 LYS B O 1
ATOM 2210 N N . THR B 1 74 ? -35.516 -110.470 3.321 1.00 13.36 73 THR B N 1
ATOM 2211 C CA . THR B 1 74 ? -35.456 -111.932 3.290 1.00 11.64 73 THR B CA 1
ATOM 2212 C C . THR B 1 74 ? -36.816 -112.614 3.194 1.00 18.53 73 THR B C 1
ATOM 2213 O O . THR B 1 74 ? -36.878 -113.799 2.828 1.00 17.20 73 THR B O 1
ATOM 2217 N N . GLY B 1 75 ? -37.890 -111.929 3.564 1.00 13.60 74 GLY B N 1
ATOM 2218 C CA . GLY B 1 75 ? -39.180 -112.572 3.616 1.00 11.40 74 GLY B CA 1
ATOM 2219 C C . GLY B 1 75 ? -39.342 -113.520 4.771 1.00 16.59 74 GLY B C 1
ATOM 2220 O O . GLY B 1 75 ? -40.205 -114.401 4.727 1.00 16.79 74 GLY B O 1
ATOM 2221 N N . ALA B 1 76 ? -38.526 -113.372 5.806 1.00 18.98 75 ALA B N 1
ATOM 2222 C CA . ALA B 1 76 ? -38.576 -114.297 6.924 1.00 17.78 75 ALA B CA 1
ATOM 2223 C C . ALA B 1 76 ? -39.951 -114.269 7.570 1.00 15.23 75 ALA B C 1
ATOM 2224 O O . ALA B 1 76 ? -40.544 -113.204 7.765 1.00 20.52 75 ALA B O 1
ATOM 2226 N N . GLU B 1 77 ? -40.460 -115.459 7.884 1.00 13.23 76 GLU B N 1
ATOM 2227 C CA . GLU B 1 77 ? -41.668 -115.618 8.683 1.00 16.44 76 GLU B CA 1
ATOM 2228 C C . GLU B 1 77 ? -41.371 -115.956 10.139 1.00 18.26 76 GLU B C 1
ATOM 2229 O O . GLU B 1 77 ? -42.264 -115.830 10.982 1.00 19.22 76 GLU B O 1
ATOM 2235 N N . TYR B 1 78 ? -40.151 -116.407 10.441 1.00 14.74 77 TYR B N 1
ATOM 2236 C CA . TYR B 1 78 ? -39.711 -116.731 11.787 1.00 11.79 77 TYR B CA 1
ATOM 2237 C C . TYR B 1 78 ? -38.425 -115.983 12.084 1.00 11.61 77 TYR B C 1
ATOM 2238 O O . TYR B 1 78 ? -37.504 -115.982 11.262 1.00 13.60 77 TYR B O 1
ATOM 2247 N N . ILE B 1 79 ? -38.335 -115.381 13.270 1.00 9.53 78 ILE B N 1
ATOM 2248 C CA . ILE B 1 79 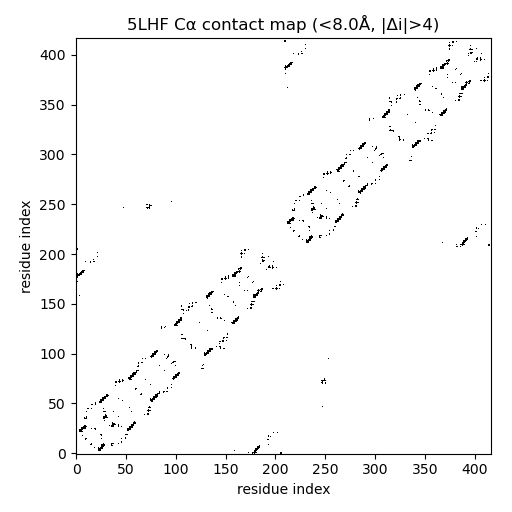? -37.104 -114.720 13.673 1.00 13.36 78 ILE B CA 1
ATOM 2249 C C . ILE B 1 79 ? -36.696 -115.223 15.047 1.00 17.07 78 ILE B C 1
ATOM 2250 O O . ILE B 1 79 ? -37.547 -115.519 15.896 1.00 11.95 78 ILE B O 1
ATOM 2255 N N . GLN B 1 80 ? -35.383 -115.359 15.239 1.00 9.15 79 GLN B N 1
ATOM 2256 C CA . GLN B 1 80 ? -34.793 -115.703 16.526 1.00 12.44 79 GLN B CA 1
ATOM 2257 C C . GLN B 1 80 ? -34.014 -114.489 17.009 1.00 14.33 79 GLN B C 1
ATOM 2258 O O . GLN B 1 80 ? -33.001 -114.116 16.413 1.00 11.21 79 GLN B O 1
ATOM 2264 N N . VAL B 1 81 ? -34.475 -113.891 18.093 1.00 15.04 80 VAL B N 1
ATOM 2265 C CA . VAL B 1 81 ? -33.930 -112.634 18.583 1.00 13.48 80 VAL B CA 1
ATOM 2266 C C . VAL B 1 81 ? -32.935 -112.967 19.682 1.00 15.21 80 VAL B C 1
ATOM 2267 O O . VAL B 1 81 ? -33.314 -113.390 20.781 1.00 12.92 80 VAL B O 1
ATOM 2271 N N . HIS B 1 82 ? -31.662 -112.795 19.351 1.00 16.49 81 HIS B N 1
ATOM 2272 C CA . HIS B 1 82 ? -30.526 -113.177 20.165 1.00 23.83 81 HIS B CA 1
ATOM 2273 C C . HIS B 1 82 ? -29.897 -111.899 20.686 1.00 36.49 81 HIS B C 1
ATOM 2274 O O . HIS B 1 82 ? -28.701 -111.663 20.500 1.00 38.42 81 HIS B O 1
ATOM 2281 N N . SER B 1 83 ? -30.725 -111.046 21.285 1.00 38.54 82 SER B N 1
ATOM 2282 C CA . SER B 1 83 ? -30.310 -109.766 21.841 1.00 39.19 82 SER B CA 1
ATOM 2283 C C . SER B 1 83 ? -31.386 -109.328 22.822 1.00 35.35 82 SER B C 1
ATOM 2284 O O . SER B 1 83 ? -32.455 -109.935 22.906 1.00 37.82 82 SER B O 1
ATOM 2287 N N . ASP B 1 84 ? -31.088 -108.270 23.571 1.00 37.96 83 ASP B N 1
ATOM 2288 C CA . ASP B 1 84 ? -32.044 -107.738 24.540 1.00 42.89 83 ASP B CA 1
ATOM 2289 C C . ASP B 1 84 ? -32.887 -106.613 23.953 1.00 39.43 83 ASP B C 1
ATOM 2290 O O . ASP B 1 84 ? -33.104 -105.581 24.598 1.00 43.93 83 ASP B O 1
ATOM 2295 N N . MET B 1 85 ? -33.358 -106.782 22.718 1.00 28.00 84 MET B N 1
ATOM 2296 C CA . MET B 1 85 ? -34.273 -105.813 22.135 1.00 33.19 84 MET B CA 1
ATOM 2297 C C . MET B 1 85 ? -35.541 -105.742 22.974 1.00 26.79 84 MET B C 1
ATOM 2298 O O . MET B 1 85 ? -36.014 -106.753 23.500 1.00 27.22 84 MET B O 1
ATOM 2303 N N . HIS B 1 86 ? -36.076 -104.534 23.109 1.00 28.78 85 HIS B N 1
ATOM 2304 C CA . HIS B 1 86 ? -37.185 -104.293 24.022 1.00 26.81 85 HIS B CA 1
ATOM 2305 C C . HIS B 1 86 ? -38.427 -105.067 23.580 1.00 28.84 85 HIS B C 1
ATOM 2306 O O . HIS B 1 86 ? -38.690 -105.182 22.375 1.00 26.08 85 HIS B O 1
ATOM 2313 N N . PRO B 1 87 ? -39.215 -105.604 24.522 1.00 23.78 86 PRO B N 1
ATOM 2314 C CA . PRO B 1 87 ? -40.428 -106.344 24.129 1.00 25.41 86 PRO B CA 1
ATOM 2315 C C . PRO B 1 87 ? -41.369 -105.541 23.252 1.00 21.41 86 PRO B C 1
ATOM 2316 O O . PRO B 1 87 ? -42.042 -106.120 22.388 1.00 25.97 86 PRO B O 1
ATOM 2320 N N . LYS B 1 88 ? -41.432 -104.222 23.436 1.00 26.64 87 LYS B N 1
ATOM 2321 C CA . LYS B 1 88 ? -42.289 -103.409 22.582 1.00 24.25 87 LYS B CA 1
ATOM 2322 C C . LYS B 1 88 ? -41.805 -103.439 21.137 1.00 18.74 87 LYS B C 1
ATOM 2323 O O . LYS B 1 88 ? -42.612 -103.472 20.200 1.00 24.83 87 LYS B O 1
ATOM 2329 N N . ALA B 1 89 ? -40.487 -103.468 20.938 1.00 26.26 88 ALA B N 1
ATOM 2330 C CA . ALA B 1 89 ? -39.958 -103.543 19.580 1.00 24.97 88 ALA B CA 1
ATOM 2331 C C . ALA B 1 89 ? -40.180 -104.922 18.973 1.00 19.43 88 ALA B C 1
ATOM 2332 O O . ALA B 1 89 ? -40.381 -105.041 17.758 1.00 22.21 88 ALA B O 1
ATOM 2334 N N . VAL B 1 90 ? -40.161 -105.972 19.800 1.00 25.55 89 VAL B N 1
ATOM 2335 C CA . VAL B 1 90 ? -40.512 -107.307 19.325 1.00 14.57 89 VAL B CA 1
ATOM 2336 C C . VAL B 1 90 ? -41.958 -107.339 18.856 1.00 17.66 89 VAL B C 1
ATOM 2337 O O . VAL B 1 90 ? -42.269 -107.862 17.779 1.00 22.87 89 VAL B O 1
ATOM 2341 N N . ASN B 1 91 ? -42.871 -106.784 19.662 1.00 24.70 90 ASN B N 1
ATOM 2342 C CA . ASN B 1 91 ? -44.279 -106.784 19.278 1.00 26.07 90 ASN B CA 1
ATOM 2343 C C . ASN B 1 91 ? -44.497 -106.006 17.986 1.00 23.34 90 ASN B C 1
ATOM 2344 O O . ASN B 1 91 ? -45.329 -106.392 17.155 1.00 27.33 90 ASN B O 1
ATOM 2349 N N . ARG B 1 92 ? -43.740 -104.919 17.788 1.00 25.48 91 ARG B N 1
ATOM 2350 C CA . ARG B 1 92 ? -43.843 -104.165 16.541 1.00 25.75 91 ARG B CA 1
ATOM 2351 C C . ARG B 1 92 ? -43.456 -105.025 15.343 1.00 18.71 91 ARG B C 1
ATOM 2352 O O . ARG B 1 92 ? -44.089 -104.949 14.283 1.00 21.46 91 ARG B O 1
ATOM 2360 N N . LEU B 1 93 ? -42.402 -105.830 15.480 1.00 19.75 92 LEU B N 1
ATOM 2361 C CA . LEU B 1 93 ? -42.044 -106.747 14.403 1.00 15.37 92 LEU B CA 1
ATOM 2362 C C . LEU B 1 93 ? -43.180 -107.713 14.107 1.00 15.70 92 LEU B C 1
ATOM 2363 O O . LEU B 1 93 ? -43.461 -108.013 12.941 1.00 20.48 92 LEU B O 1
ATOM 2368 N N . LYS B 1 94 ? -43.847 -108.203 15.154 1.00 23.93 93 LYS B N 1
ATOM 2369 C CA . LYS B 1 94 ? -44.903 -109.196 14.973 1.00 18.92 93 LYS B CA 1
ATOM 2370 C C . LYS B 1 94 ? -46.130 -108.597 14.298 1.00 28.57 93 LYS B C 1
ATOM 2371 O O . LYS B 1 94 ? -46.711 -109.212 13.399 1.00 35.01 93 LYS B O 1
ATOM 2377 N N . ASP B 1 95 ? -46.549 -107.401 14.721 1.00 33.90 94 ASP B N 1
ATOM 2378 C CA . ASP B 1 95 ? -47.729 -106.777 14.127 1.00 33.57 94 ASP B CA 1
ATOM 2379 C C . ASP B 1 95 ? -47.455 -106.275 12.717 1.00 38.43 94 ASP B C 1
ATOM 2380 O O . ASP B 1 95 ? -48.268 -106.477 11.807 1.00 44.02 94 ASP B O 1
ATOM 2385 N N . GLU B 1 96 ? -46.329 -105.588 12.523 1.00 26.88 95 GLU B N 1
ATOM 2386 C CA . GLU B 1 96 ? -46.103 -104.892 11.271 1.00 20.89 95 GLU B CA 1
ATOM 2387 C C . GLU B 1 96 ? -45.523 -105.790 10.207 1.00 28.30 95 GLU B C 1
ATOM 2388 O O . GLU B 1 96 ? -45.690 -105.508 9.015 1.00 34.50 95 GLU B O 1
ATOM 2394 N N . TYR B 1 97 ? -44.859 -106.872 10.605 1.00 25.77 96 TYR B N 1
ATOM 2395 C CA . TYR B 1 97 ? -44.288 -107.780 9.642 1.00 30.40 96 TYR B CA 1
ATOM 2396 C C . TYR B 1 97 ? -44.840 -109.189 9.741 1.00 28.19 96 TYR B C 1
ATOM 2397 O O . TYR B 1 97 ? -44.653 -109.960 8.803 1.00 37.90 96 TYR B O 1
ATOM 2406 N N . GLY B 1 98 ? -45.552 -109.538 10.805 1.00 15.93 97 GLY B N 1
ATOM 2407 C CA . GLY B 1 98 ? -46.202 -110.833 10.827 1.00 27.86 97 GLY B CA 1
ATOM 2408 C C . GLY B 1 98 ? -45.271 -111.991 11.080 1.00 26.75 97 GLY B C 1
ATOM 2409 O O . GLY B 1 98 ? -45.494 -113.087 10.545 1.00 24.16 97 GLY B O 1
ATOM 2410 N N . VAL B 1 99 ? -44.244 -111.792 11.897 1.00 24.19 98 VAL B N 1
ATOM 2411 C CA . VAL B 1 99 ? -43.274 -112.846 12.188 1.00 20.41 98 VAL B CA 1
ATOM 2412 C C . VAL B 1 99 ? -43.620 -113.535 13.497 1.00 18.51 98 VAL B C 1
ATOM 2413 O O . VAL B 1 99 ? -44.204 -112.944 14.416 1.00 26.19 98 VAL B O 1
ATOM 2417 N N . SER B 1 100 ? -43.247 -114.811 13.580 1.00 17.39 99 SER B N 1
ATOM 2418 C CA . SER B 1 100 ? -43.229 -115.562 14.825 1.00 20.51 99 SER B CA 1
ATOM 2419 C C . SER B 1 100 ? -41.838 -115.426 15.435 1.00 20.45 99 SER B C 1
ATOM 2420 O O . SER B 1 100 ? -40.842 -115.454 14.710 1.00 17.03 99 SER B O 1
ATOM 2423 N N . VAL B 1 101 ? -41.764 -115.260 16.758 1.00 21.63 100 VAL B N 1
ATOM 2424 C CA . VAL B 1 101 ? -40.514 -114.885 17.420 1.00 16.28 100 VAL B CA 1
ATOM 2425 C C . VAL B 1 101 ? -40.073 -115.964 18.407 1.00 16.45 100 VAL B C 1
ATOM 2426 O O . VAL B 1 101 ? -40.844 -116.364 19.287 1.00 14.88 100 VAL B O 1
ATOM 2430 N N . MET B 1 102 ? -38.816 -116.400 18.285 1.00 11.89 101 MET B N 1
ATOM 2431 C CA . MET B 1 102 ? -38.145 -117.165 19.334 1.00 15.30 101 MET B CA 1
ATOM 2432 C C . MET B 1 102 ? -37.123 -116.228 19.979 1.00 20.60 101 MET B C 1
ATOM 2433 O O . MET B 1 102 ? -36.205 -115.743 19.310 1.00 19.25 101 MET B O 1
ATOM 2438 N N . LYS B 1 103 ? -37.299 -115.938 21.261 1.00 18.79 102 LYS B N 1
ATOM 2439 C CA . LYS B 1 103 ? -36.399 -115.043 21.975 1.00 20.66 102 LYS B CA 1
ATOM 2440 C C . LYS B 1 103 ? -35.364 -115.862 22.728 1.00 26.13 102 LYS B C 1
ATOM 2441 O O . LYS B 1 103 ? -35.729 -116.759 23.494 1.00 14.56 102 LYS B O 1
ATOM 2447 N N . ALA B 1 104 ? -34.083 -115.548 22.523 1.00 16.88 103 ALA B N 1
ATOM 2448 C CA . ALA B 1 104 ? -32.987 -116.255 23.184 1.00 18.45 103 ALA B CA 1
ATOM 2449 C C . ALA B 1 104 ? -32.526 -115.500 24.426 1.00 19.49 103 ALA B C 1
ATOM 2450 O O . ALA B 1 104 ? -32.417 -114.268 24.413 1.00 20.78 103 ALA B O 1
ATOM 2452 N N . PHE B 1 105 ? -32.251 -116.243 25.499 1.00 14.72 104 PHE B N 1
ATOM 2453 C CA . PHE B 1 105 ? -31.759 -115.682 26.755 1.00 18.65 104 PHE B CA 1
ATOM 2454 C C . PHE B 1 105 ? -30.456 -116.359 27.151 1.00 19.78 104 PHE B C 1
ATOM 2455 O O . PHE B 1 105 ? -30.357 -117.585 27.110 1.00 21.23 104 PHE B O 1
ATOM 2463 N N . MET B 1 106 ? -29.472 -115.567 27.562 1.00 21.50 105 MET B N 1
ATOM 2464 C CA . MET B 1 106 ? -28.300 -116.144 28.200 1.00 23.18 105 MET B CA 1
ATOM 2465 C C . MET B 1 106 ? -28.653 -116.550 29.632 1.00 17.77 105 MET B C 1
ATOM 2466 O O . MET B 1 106 ? -29.413 -115.869 30.321 1.00 21.78 105 MET B O 1
ATOM 2471 N N . VAL B 1 107 ? -28.157 -117.714 30.041 1.00 20.50 106 VAL B N 1
ATOM 2472 C CA . VAL B 1 107 ? -28.400 -118.191 31.398 1.00 19.35 106 VAL B CA 1
ATOM 2473 C C . VAL B 1 107 ? -27.491 -117.408 32.340 1.00 24.63 106 VAL B C 1
ATOM 2474 O O . VAL B 1 107 ? -26.261 -117.530 32.244 1.00 26.80 106 VAL B O 1
ATOM 2478 N N . PRO B 1 108 ? -28.041 -116.612 33.261 1.00 23.90 107 PRO B N 1
ATOM 2479 C CA . PRO B 1 108 ? -27.193 -115.783 34.132 1.00 25.78 107 PRO B CA 1
ATOM 2480 C C . PRO B 1 108 ? -26.326 -116.623 35.057 1.00 25.84 107 PRO B C 1
ATOM 2481 O O . PRO B 1 108 ? -26.692 -117.735 35.445 1.00 27.79 107 PRO B O 1
ATOM 2485 N N . ARG B 1 109 ? -25.166 -116.064 35.422 1.00 26.27 108 ARG B N 1
ATOM 2486 C CA . ARG B 1 109 ? -24.247 -116.668 36.391 1.00 25.36 108 ARG B CA 1
ATOM 2487 C C . ARG B 1 109 ? -23.837 -115.612 37.418 1.00 32.97 108 ARG B C 1
ATOM 2488 O O . ARG B 1 109 ? -22.662 -115.300 37.606 1.00 38.72 108 ARG B O 1
ATOM 2496 N N . GLU B 1 110 ? -24.834 -115.043 38.085 1.00 26.79 109 GLU B N 1
ATOM 2497 C CA . GLU B 1 110 ? -24.595 -114.011 39.077 1.00 30.61 109 GLU B CA 1
ATOM 2498 C C . GLU B 1 110 ? -24.490 -114.561 40.493 1.00 33.39 109 GLU B C 1
ATOM 2499 O O . GLU B 1 110 ? -24.028 -113.839 41.384 1.00 37.30 109 GLU B O 1
ATOM 2505 N N . SER B 1 111 ? -24.892 -115.809 40.725 1.00 34.42 110 SER B N 1
ATOM 2506 C CA . SER B 1 111 ? -25.005 -116.328 42.079 1.00 36.82 110 SER B CA 1
ATOM 2507 C C . SER B 1 111 ? -24.570 -117.785 42.124 1.00 40.26 110 SER B C 1
ATOM 2508 O O . SER B 1 111 ? -24.720 -118.524 41.150 1.00 32.41 110 SER B O 1
ATOM 2511 N N . ASP B 1 112 ? -24.033 -118.197 43.273 1.00 42.53 111 ASP B N 1
ATOM 2512 C CA . ASP B 1 112 ? -23.751 -119.614 43.469 1.00 43.07 111 ASP B CA 1
ATOM 2513 C C . ASP B 1 112 ? -25.028 -120.429 43.587 1.00 34.44 111 ASP B C 1
ATOM 2514 O O . ASP B 1 112 ? -24.996 -121.644 43.370 1.00 35.93 111 ASP B O 1
ATOM 2519 N N . ASP B 1 113 ? -26.143 -119.790 43.944 1.00 28.10 112 ASP B N 1
ATOM 2520 C CA . ASP B 1 113 ? -27.415 -120.485 44.072 1.00 28.33 112 ASP B CA 1
ATOM 2521 C C . ASP B 1 113 ? -28.142 -120.429 42.735 1.00 31.84 112 ASP B C 1
ATOM 2522 O O . ASP B 1 113 ? -28.524 -119.334 42.295 1.00 29.16 112 ASP B O 1
ATOM 2527 N N . PRO B 1 114 ? -28.332 -121.556 42.049 1.00 29.74 113 PRO B N 1
ATOM 2528 C CA . PRO B 1 114 ? -29.090 -121.530 40.786 1.00 29.69 113 PRO B CA 1
ATOM 2529 C C . PRO B 1 114 ? -30.493 -120.968 40.942 1.00 30.69 113 PRO B C 1
ATOM 2530 O O . PRO B 1 114 ? -31.000 -120.310 40.021 1.00 17.70 113 PRO B O 1
ATOM 2534 N N . ALA B 1 115 ? -31.125 -121.177 42.100 1.00 33.24 114 ALA B N 1
ATOM 2535 C CA . ALA B 1 115 ? -32.461 -120.633 42.324 1.00 32.92 114 ALA B CA 1
ATOM 2536 C C . ALA B 1 115 ? -32.469 -119.113 42.235 1.00 29.31 114 ALA B C 1
ATOM 2537 O O . ALA B 1 115 ? -33.488 -118.517 41.865 1.00 30.68 114 ALA B O 1
ATOM 2539 N N . GLU B 1 116 ? -31.350 -118.466 42.568 1.00 24.72 115 GLU B N 1
ATOM 2540 C CA . GLU B 1 116 ? -31.299 -117.010 42.502 1.00 25.40 115 GLU B CA 1
ATOM 2541 C C . GLU B 1 116 ? -31.201 -116.540 41.058 1.00 20.83 115 GLU B C 1
ATOM 2542 O O . GLU B 1 116 ? -31.933 -115.637 40.635 1.00 27.08 115 GLU B O 1
ATOM 2548 N N . ASP B 1 117 ? -30.293 -117.141 40.289 1.00 22.83 116 ASP B N 1
ATOM 2549 C CA . ASP B 1 117 ? -30.183 -116.819 38.870 1.00 21.74 116 ASP B CA 1
ATOM 2550 C C . ASP B 1 117 ? -31.468 -117.163 38.122 1.00 25.54 116 ASP B C 1
ATOM 2551 O O . ASP B 1 117 ? -31.878 -116.440 37.205 1.00 27.87 116 ASP B O 1
ATOM 2556 N N . ALA B 1 118 ? -32.126 -118.259 38.501 1.00 27.42 117 ALA B N 1
ATOM 2557 C CA . ALA B 1 118 ? -33.372 -118.623 37.833 1.00 27.47 117 ALA B CA 1
ATOM 2558 C C . ALA B 1 118 ? -34.482 -117.617 38.136 1.00 26.76 117 ALA B C 1
ATOM 2559 O O . ALA B 1 118 ? -35.268 -117.268 37.247 1.00 26.29 117 ALA B O 1
ATOM 2561 N N . GLU B 1 119 ? -34.554 -117.123 39.375 1.00 24.42 118 GLU B N 1
ATOM 2562 C CA . GLU B 1 119 ? -35.571 -116.128 39.710 1.00 31.21 118 GLU B CA 1
ATOM 2563 C C . GLU B 1 119 ? -35.423 -114.874 38.856 1.00 30.45 118 GLU B C 1
ATOM 2564 O O . GLU B 1 119 ? -36.413 -114.338 38.343 1.00 26.40 118 GLU B O 1
ATOM 2570 N N . ARG B 1 120 ? -34.188 -114.394 38.689 1.00 32.65 119 ARG B N 1
ATOM 2571 C CA . ARG B 1 120 ? -33.943 -113.262 37.798 1.00 28.21 119 ARG B CA 1
ATOM 2572 C C . ARG B 1 120 ? -34.348 -113.559 36.370 1.00 31.07 119 ARG B C 1
ATOM 2573 O O . ARG B 1 120 ? -34.990 -112.729 35.703 1.00 28.70 119 ARG B O 1
ATOM 2581 N N . LEU B 1 121 ? -33.954 -114.726 35.866 1.00 26.32 120 LEU B N 1
ATOM 2582 C CA . LEU B 1 121 ? -34.216 -115.054 34.476 1.00 21.61 120 LEU B CA 1
ATOM 2583 C C . LEU B 1 121 ? -35.709 -115.169 34.221 1.00 26.22 120 LEU B C 1
ATOM 2584 O O . LEU B 1 121 ? -36.197 -114.718 33.182 1.00 31.53 120 LEU B O 1
ATOM 2589 N N . LEU B 1 122 ? -36.459 -115.736 35.169 1.00 27.90 121 LEU B N 1
ATOM 2590 C CA . LEU B 1 122 ? -37.914 -115.764 35.035 1.00 29.69 121 LEU B CA 1
ATOM 2591 C C . LEU B 1 122 ? -38.481 -114.358 34.941 1.00 28.57 121 LEU B C 1
ATOM 2592 O O . LEU B 1 122 ? -39.473 -114.123 34.241 1.00 25.51 121 LEU B O 1
ATOM 2597 N N . GLU B 1 123 ? -37.870 -113.414 35.652 1.00 20.79 122 GLU B N 1
ATOM 2598 C CA . GLU B 1 123 ? -38.369 -112.044 35.629 1.00 34.96 122 GLU B CA 1
ATOM 2599 C C . GLU B 1 123 ? -38.177 -111.432 34.248 1.00 36.89 122 GLU B C 1
ATOM 2600 O O . GLU B 1 123 ? -39.104 -110.836 33.683 1.00 33.42 122 GLU B O 1
ATOM 2606 N N . LEU B 1 124 ? -36.986 -111.605 33.675 1.00 36.74 123 LEU B N 1
ATOM 2607 C CA . LEU B 1 124 ? -36.724 -111.109 32.329 1.0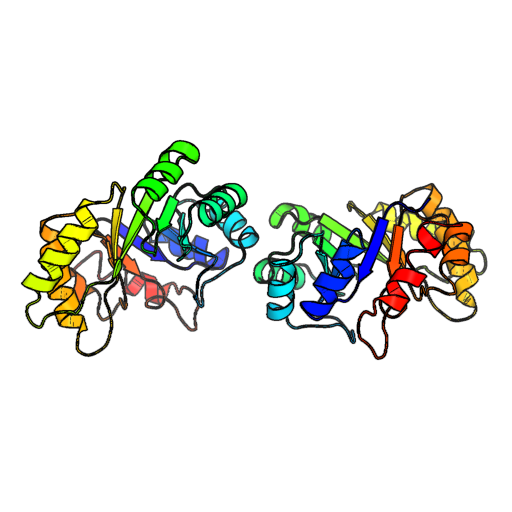0 34.60 123 LEU B CA 1
ATOM 2608 C C . LEU B 1 124 ? -37.649 -111.762 31.305 1.00 36.88 123 LEU B C 1
ATOM 2609 O O . LEU B 1 124 ? -38.213 -111.078 30.442 1.00 32.51 123 LEU B O 1
ATOM 2614 N N . ILE B 1 125 ? -37.827 -113.084 31.395 1.00 28.51 124 ILE B N 1
ATOM 2615 C CA . ILE B 1 125 ? -38.683 -113.800 30.448 1.00 30.84 124 ILE B CA 1
ATOM 2616 C C . ILE B 1 125 ? -40.112 -113.263 30.482 1.00 27.44 124 ILE B C 1
ATOM 2617 O O . ILE B 1 125 ? -40.770 -113.135 29.440 1.00 27.79 124 ILE B O 1
ATOM 2622 N N . GLY B 1 126 ? -40.617 -112.947 31.678 1.00 30.60 125 GLY B N 1
ATOM 2623 C CA . GLY B 1 126 ? -41.995 -112.508 31.827 1.00 28.48 125 GLY B CA 1
ATOM 2624 C C . GLY B 1 126 ? -42.343 -111.246 31.059 1.00 36.85 125 GLY B C 1
ATOM 2625 O O . GLY B 1 126 ? -43.517 -111.026 30.752 1.00 33.83 125 GLY B O 1
ATOM 2626 N N . GLN B 1 127 ? -41.348 -110.423 30.727 1.00 40.76 126 GLN B N 1
ATOM 2627 C CA . GLN B 1 127 ? -41.610 -109.168 30.026 1.00 33.32 126 GLN B CA 1
ATOM 2628 C C . GLN B 1 127 ? -41.909 -109.341 28.546 1.00 36.79 126 GLN B C 1
ATOM 2629 O O . GLN B 1 127 ? -42.454 -108.415 27.930 1.00 32.42 126 GLN B O 1
ATOM 2635 N N . TYR B 1 128 ? -41.575 -110.483 27.955 1.00 27.38 127 TYR B N 1
ATOM 2636 C CA . TYR B 1 128 ? -41.741 -110.680 26.526 1.00 26.68 127 TYR B CA 1
ATOM 2637 C C . TYR B 1 128 ? -43.001 -111.479 26.228 1.00 34.87 127 TYR B C 1
ATOM 2638 O O . TYR B 1 128 ? -43.475 -112.267 27.051 1.00 38.07 127 TYR B O 1
ATOM 2647 N N . GLU B 1 129 ? -43.537 -111.261 25.032 1.00 30.89 128 GLU B N 1
ATOM 2648 C CA . GLU B 1 129 ? -44.622 -112.058 24.465 1.00 32.19 128 GLU B CA 1
ATOM 2649 C C . GLU B 1 129 ? -44.065 -112.693 23.195 1.00 32.78 128 GLU B C 1
ATOM 2650 O O . GLU B 1 129 ? -43.921 -112.018 22.173 1.00 25.36 128 GLU B O 1
ATOM 2656 N N . VAL B 1 130 ? -43.722 -113.984 23.260 1.00 29.94 129 VAL B N 1
ATOM 2657 C CA . VAL B 1 130 ? -43.045 -114.664 22.163 1.00 27.68 129 VAL B CA 1
ATOM 2658 C C . VAL B 1 130 ? -43.656 -116.044 21.953 1.00 30.53 129 VAL B C 1
ATOM 2659 O O . VAL B 1 130 ? -44.279 -116.621 22.850 1.00 28.51 129 VAL B O 1
ATOM 2663 N N . ASP B 1 131 ? -43.469 -116.575 20.739 1.00 28.54 130 ASP B N 1
ATOM 2664 C CA . ASP B 1 131 ? -43.873 -117.950 20.470 1.00 28.54 130 ASP B CA 1
ATOM 2665 C C . ASP B 1 131 ? -43.019 -118.928 21.275 1.00 26.09 130 ASP B C 1
ATOM 2666 O O . ASP B 1 131 ? -43.545 -119.845 21.919 1.00 24.59 130 ASP B O 1
ATOM 2671 N N . LYS B 1 132 ? -41.702 -118.738 21.277 1.00 22.86 131 LYS B N 1
ATOM 2672 C CA . LYS B 1 132 ? -40.817 -119.696 21.930 1.00 20.17 131 LYS B CA 1
ATOM 2673 C C . LYS B 1 132 ? -39.735 -118.975 22.721 1.00 18.80 131 LYS B C 1
ATOM 2674 O O . LYS B 1 132 ? -39.304 -117.875 22.360 1.00 21.80 131 LYS B O 1
ATOM 2680 N N . ILE B 1 133 ? -39.281 -119.638 23.786 1.00 18.05 132 ILE B N 1
ATOM 2681 C CA . ILE B 1 133 ? -38.186 -119.190 24.637 1.00 14.68 132 ILE B CA 1
ATOM 2682 C C . ILE B 1 133 ? -37.016 -120.152 24.456 1.00 17.04 132 ILE B C 1
ATOM 2683 O O . ILE B 1 133 ? -37.166 -121.366 24.641 1.00 19.80 132 ILE B O 1
ATOM 2688 N N . LEU B 1 134 ? -35.852 -119.609 24.113 1.00 14.29 133 LEU B N 1
ATOM 2689 C CA . LEU B 1 134 ? -34.628 -120.388 23.981 1.00 16.95 133 LEU B CA 1
ATOM 2690 C C . LEU B 1 134 ? -33.664 -119.991 25.093 1.00 16.48 133 LEU B C 1
ATOM 2691 O O . LEU B 1 134 ? -33.424 -118.800 25.320 1.00 15.25 133 LEU B O 1
ATOM 2696 N N . LEU B 1 135 ? -33.114 -120.985 25.787 1.00 17.26 134 LEU B N 1
ATOM 2697 C CA . LEU B 1 135 ? -32.118 -120.742 26.824 1.00 13.54 134 LEU B CA 1
ATOM 2698 C C . LEU B 1 135 ? -30.751 -121.180 26.310 1.00 16.80 134 LEU B C 1
ATOM 2699 O O . LEU B 1 135 ? -30.554 -122.357 25.996 1.00 15.46 134 LEU B O 1
ATOM 2704 N N . ASP B 1 136 ? -29.808 -120.229 26.245 1.00 13.52 135 ASP B N 1
ATOM 2705 C CA . ASP B 1 136 ? -28.464 -120.446 25.726 1.00 15.98 135 ASP B CA 1
ATOM 2706 C C . ASP B 1 136 ? -27.519 -120.734 26.893 1.00 22.79 135 ASP B C 1
ATOM 2707 O O . ASP B 1 136 ? -27.128 -119.817 27.620 1.00 21.67 135 ASP B O 1
ATOM 2712 N N . THR B 1 137 ? -27.133 -121.995 27.054 1.00 24.40 136 THR B N 1
ATOM 2713 C CA . THR B 1 137 ? -26.262 -122.383 28.158 1.00 23.65 136 THR B CA 1
ATOM 2714 C C . THR B 1 137 ? -24.798 -122.109 27.816 1.00 22.92 136 THR B C 1
ATOM 2715 O O . THR B 1 137 ? -24.400 -122.084 26.649 1.00 26.97 136 THR B O 1
ATOM 2719 N N . GLY B 1 138 ? -23.989 -121.919 28.859 1.00 18.07 137 GLY B N 1
ATOM 2720 C CA . GLY B 1 138 ? -22.588 -121.591 28.706 1.00 18.78 137 GLY B CA 1
ATOM 2721 C C . GLY B 1 138 ? -21.668 -122.799 28.814 1.00 23.60 137 GLY B C 1
ATOM 2722 O O . GLY B 1 138 ? -22.093 -123.957 28.826 1.00 30.02 137 GLY B O 1
ATOM 2723 N N . VAL B 1 139 ? -20.374 -122.502 28.915 1.00 18.88 138 VAL B N 1
ATOM 2724 C CA . VAL B 1 139 ? -19.329 -123.523 28.904 1.00 21.47 138 VAL B CA 1
ATOM 2725 C C . VAL B 1 139 ? -18.584 -123.524 30.231 1.00 17.46 138 VAL B C 1
ATOM 2726 O O . VAL B 1 139 ? -18.955 -122.804 31.167 1.00 21.54 138 VAL B O 1
ATOM 2730 N N . GLY B 1 140 ? -17.520 -124.325 30.315 1.00 27.08 139 GLY B N 1
ATOM 2731 C CA . GLY B 1 140 ? -16.671 -124.306 31.488 1.00 23.79 139 GLY B CA 1
ATOM 2732 C C . GLY B 1 140 ? -17.371 -124.859 32.720 1.00 26.65 139 GLY B C 1
ATOM 2733 O O . GLY B 1 140 ? -18.385 -125.552 32.647 1.00 22.98 139 GLY B O 1
ATOM 2734 N N . SER B 1 141 ? -16.815 -124.503 33.880 1.00 37.86 140 SER B N 1
ATOM 2735 C CA . SER B 1 141 ? -17.282 -125.056 35.146 1.00 38.30 140 SER B CA 1
ATOM 2736 C C . SER B 1 141 ? -18.702 -124.628 35.510 1.00 36.21 140 SER B C 1
ATOM 2737 O O . SER B 1 141 ? -19.318 -125.266 36.370 1.00 35.80 140 SER B O 1
ATOM 2740 N N . GLY B 1 142 ? -19.234 -123.570 34.899 1.00 30.27 141 GLY B N 1
ATOM 2741 C CA . GLY B 1 142 ? -20.578 -123.130 35.211 1.00 22.97 141 GLY B CA 1
ATOM 2742 C C . GLY B 1 142 ? -21.681 -123.809 34.431 1.00 24.90 141 GLY B C 1
ATOM 2743 O O . GLY B 1 142 ? -22.860 -123.476 34.599 1.00 20.48 141 GLY B O 1
ATOM 2744 N N . ARG B 1 143 ? -21.343 -124.765 33.571 1.00 28.10 142 ARG B N 1
ATOM 2745 C CA . ARG B 1 143 ? -22.369 -125.370 32.731 1.00 22.61 142 ARG B CA 1
ATOM 2746 C C . ARG B 1 143 ? -23.404 -126.117 33.565 1.00 27.35 142 ARG B C 1
ATOM 2747 O O . ARG B 1 143 ? -24.611 -126.018 33.300 1.00 19.82 142 ARG B O 1
ATOM 2755 N N . ARG B 1 144 ? -22.960 -126.862 34.585 1.00 25.10 143 ARG B N 1
ATOM 2756 C CA . ARG B 1 144 ? -23.915 -127.571 35.432 1.00 20.53 143 ARG B CA 1
ATOM 2757 C C . ARG B 1 144 ? -24.842 -126.597 36.145 1.00 16.22 143 ARG B C 1
ATOM 2758 O O . ARG B 1 144 ? -26.047 -126.840 36.249 1.00 23.26 143 ARG B O 1
ATOM 2766 N N . HIS B 1 145 ? -24.291 -125.500 36.667 1.00 19.59 144 HIS B N 1
ATOM 2767 C CA . HIS B 1 145 ? -25.130 -124.416 37.168 1.00 19.65 144 HIS B CA 1
ATOM 2768 C C . HIS B 1 145 ? -26.172 -123.998 36.137 1.00 16.13 144 HIS B C 1
ATOM 2769 O O . HIS B 1 145 ? -27.340 -123.770 36.476 1.00 19.17 144 HIS B O 1
ATOM 2776 N N . ASP B 1 146 ? -25.763 -123.877 34.873 1.00 17.76 145 ASP B N 1
ATOM 2777 C CA . ASP B 1 146 ? -26.693 -123.458 33.828 1.00 19.74 145 ASP B CA 1
ATOM 2778 C C . ASP B 1 146 ? -27.827 -124.464 33.662 1.00 16.53 145 ASP B C 1
ATOM 2779 O O . ASP B 1 146 ? -28.984 -124.077 33.453 1.00 23.35 145 ASP B O 1
ATOM 2784 N N . TYR B 1 147 ? -27.515 -125.762 33.741 1.00 13.10 146 TYR B N 1
ATOM 2785 C CA . TYR B 1 147 ? -28.550 -126.788 33.716 1.00 13.87 146 TYR B CA 1
ATOM 2786 C C . TYR B 1 147 ? -29.519 -126.628 34.884 1.00 17.24 146 TYR B C 1
ATOM 2787 O O . TYR B 1 147 ? -30.741 -126.686 34.701 1.00 17.87 146 TYR B O 1
ATOM 2796 N N . ARG B 1 148 ? -28.990 -126.438 36.103 1.00 17.05 147 ARG B N 1
ATOM 2797 C CA . ARG B 1 148 ? -29.864 -126.284 37.266 1.00 18.07 147 ARG B CA 1
ATOM 2798 C C . ARG B 1 148 ? -30.767 -125.066 37.132 1.00 18.44 147 ARG B C 1
ATOM 2799 O O . ARG B 1 148 ? -31.940 -125.103 37.533 1.00 18.11 147 ARG B O 1
ATOM 2807 N N . VAL B 1 149 ? -30.238 -123.966 36.586 1.00 18.92 148 VAL B N 1
ATOM 2808 C CA . VAL B 1 149 ? -31.083 -122.808 36.306 1.00 20.03 148 VAL B CA 1
ATOM 2809 C C . VAL B 1 149 ? -32.136 -123.172 35.274 1.00 15.63 148 VAL B C 1
ATOM 2810 O O . VAL B 1 149 ? -33.334 -122.918 35.458 1.00 18.40 148 VAL B O 1
ATOM 2814 N N . SER B 1 150 ? -31.700 -123.770 34.161 1.00 21.98 149 SER B N 1
ATOM 2815 C CA . SER B 1 150 ? -32.628 -124.059 33.079 1.00 15.70 149 SER B CA 1
ATOM 2816 C C . SER B 1 150 ? -33.693 -125.055 33.510 1.00 14.43 149 SER B C 1
ATOM 2817 O O . SER B 1 150 ? -34.845 -124.953 33.073 1.00 17.32 149 SER B O 1
ATOM 2820 N N . ALA B 1 151 ? -33.340 -126.014 34.379 1.00 17.94 150 ALA B N 1
ATOM 2821 C CA . ALA B 1 151 ? -34.338 -126.968 34.855 1.00 15.10 150 ALA B CA 1
ATOM 2822 C C . ALA B 1 151 ? -35.468 -126.258 35.585 1.00 22.42 150 ALA B C 1
ATOM 2823 O O . ALA B 1 151 ? -36.638 -126.637 35.454 1.00 19.73 150 ALA B O 1
ATOM 2825 N N . ILE B 1 152 ? -35.136 -125.213 36.345 1.00 22.32 151 ILE B N 1
ATOM 2826 C CA . ILE B 1 152 ? -36.163 -124.459 37.053 1.00 22.48 151 ILE B CA 1
ATOM 2827 C C . ILE B 1 152 ? -37.049 -123.710 36.065 1.00 23.79 151 ILE B C 1
ATOM 2828 O O . ILE B 1 152 ? -38.276 -123.683 36.207 1.00 20.68 151 ILE B O 1
ATOM 2833 N N . ILE B 1 153 ? -36.447 -123.133 35.024 1.00 19.22 152 ILE B N 1
ATOM 2834 C CA . ILE B 1 153 ? -37.233 -122.449 34.000 1.00 21.52 152 ILE B CA 1
ATOM 2835 C C . ILE B 1 153 ? -38.119 -123.440 33.253 1.00 18.41 152 ILE B C 1
ATOM 2836 O O . ILE B 1 153 ? -39.286 -123.155 32.954 1.00 19.17 152 ILE B O 1
ATOM 2841 N N . ALA B 1 154 ? -37.578 -124.620 32.936 1.00 21.13 153 ALA B N 1
ATOM 2842 C CA . ALA B 1 154 ? -38.306 -125.592 32.126 1.00 17.34 153 ALA B CA 1
ATOM 2843 C C . ALA B 1 154 ? -39.582 -126.086 32.804 1.00 28.07 153 ALA B C 1
ATOM 2844 O O . ALA B 1 154 ? -40.479 -126.585 32.115 1.00 22.64 153 ALA B O 1
ATOM 2846 N N . LYS B 1 155 ? -39.685 -125.970 34.132 1.00 29.67 154 LYS B N 1
ATOM 2847 C CA . LYS B 1 155 ? -40.938 -126.306 34.800 1.00 31.61 154 LYS B CA 1
ATOM 2848 C C . LYS B 1 155 ? -41.988 -125.216 34.625 1.00 32.58 154 LYS B C 1
ATOM 2849 O O . LYS B 1 155 ? -43.185 -125.516 34.592 1.00 39.22 154 LYS B O 1
ATOM 2855 N N . GLU B 1 156 ? -41.563 -123.959 34.483 1.00 27.63 155 GLU B N 1
ATOM 2856 C CA . GLU B 1 156 ? -42.476 -122.832 34.337 1.00 31.25 155 GLU B CA 1
ATOM 2857 C C . GLU B 1 156 ? -42.945 -122.634 32.901 1.00 31.31 155 GLU B C 1
ATOM 2858 O O . GLU B 1 156 ? -44.111 -122.296 32.673 1.00 31.92 155 GLU B O 1
ATOM 2864 N N . TYR B 1 157 ? -42.046 -122.813 31.935 1.00 24.04 156 TYR B N 1
ATOM 2865 C CA . TYR B 1 157 ? -42.254 -122.521 30.526 1.00 26.83 156 TYR B CA 1
ATOM 2866 C C . TYR B 1 157 ? -41.724 -123.656 29.661 1.00 20.93 156 TYR B C 1
ATOM 2867 O O . TYR B 1 157 ? -40.678 -124.235 29.971 1.00 23.77 156 TYR B O 1
ATOM 2876 N N . PRO B 1 158 ? -42.399 -123.979 28.564 1.00 25.54 157 PRO B N 1
ATOM 2877 C CA . PRO B 1 158 ? -41.796 -124.881 27.574 1.00 29.46 157 PRO B CA 1
ATOM 2878 C C . PRO B 1 158 ? -40.655 -124.182 26.847 1.00 33.11 157 PRO B C 1
ATOM 2879 O O . PRO B 1 158 ? -40.895 -123.284 26.037 1.00 41.87 157 PRO B O 1
ATOM 2883 N N . ILE B 1 159 ? -39.416 -124.559 27.146 1.00 16.14 158 ILE B N 1
ATOM 2884 C CA . ILE B 1 159 ? -38.243 -123.856 26.647 1.00 18.79 158 ILE B CA 1
ATOM 2885 C C . ILE B 1 159 ? -37.523 -124.734 25.631 1.00 18.40 158 ILE B C 1
ATOM 2886 O O . ILE B 1 159 ? -37.638 -125.965 25.631 1.00 15.41 158 ILE B O 1
ATOM 2891 N N . VAL B 1 160 ? -36.761 -124.083 24.759 1.00 13.83 159 VAL B N 1
ATOM 2892 C CA . VAL B 1 160 ? -35.797 -124.746 23.889 1.00 13.49 159 VAL B CA 1
ATOM 2893 C C . 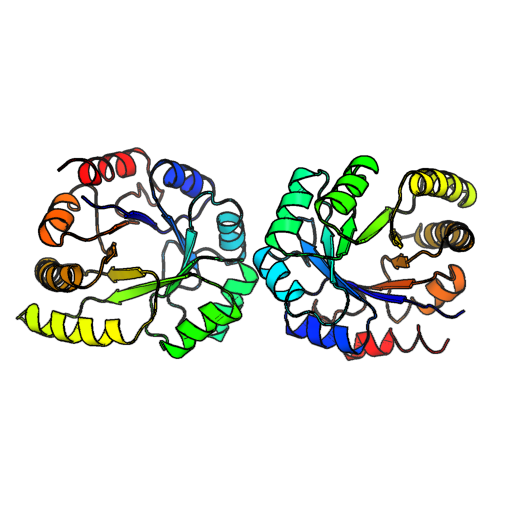VAL B 1 160 ? -34.427 -124.606 24.541 1.00 15.45 159 VAL B C 1
ATOM 2894 O O . VAL B 1 160 ? -33.952 -123.486 24.765 1.00 15.11 159 VAL B O 1
ATOM 2898 N N . LEU B 1 161 ? -33.796 -125.735 24.858 1.00 15.01 160 LEU B N 1
ATOM 2899 C CA . LEU B 1 161 ? -32.470 -125.732 25.463 1.00 16.43 160 LEU B CA 1
ATOM 2900 C C . LEU B 1 161 ? -31.397 -125.699 24.382 1.00 12.15 160 LEU B C 1
ATOM 2901 O O . LEU B 1 161 ? -31.416 -126.516 23.457 1.00 11.88 160 LEU B O 1
ATOM 2906 N N . ALA B 1 162 ? -30.451 -124.764 24.505 1.00 13.78 161 ALA B N 1
ATOM 2907 C CA . ALA B 1 162 ? -29.425 -124.596 23.487 1.00 13.60 161 ALA B CA 1
ATOM 2908 C C . ALA B 1 162 ? -28.067 -124.387 24.142 1.00 12.35 161 ALA B C 1
ATOM 2909 O O . ALA B 1 162 ? -27.947 -124.224 25.359 1.00 18.92 161 ALA B O 1
ATOM 2911 N N . GLY B 1 163 ? -27.038 -124.390 23.303 1.00 16.26 162 GLY B N 1
ATOM 2912 C CA . GLY B 1 163 ? -25.694 -124.109 23.748 1.00 16.83 162 GLY B CA 1
ATOM 2913 C C . GLY B 1 163 ? -24.871 -125.339 24.057 1.00 15.85 162 GLY B C 1
ATOM 2914 O O . GLY B 1 163 ? -25.148 -126.061 25.017 1.00 17.17 162 GLY B O 1
ATOM 2915 N N . GLY B 1 164 ? -23.840 -125.574 23.255 1.00 15.77 163 GLY B N 1
ATOM 2916 C CA . GLY B 1 164 ? -22.883 -126.622 23.551 1.00 18.66 163 GLY B CA 1
ATOM 2917 C C . GLY B 1 164 ? -23.383 -128.046 23.436 1.00 19.02 163 GLY B C 1
ATOM 2918 O O . GLY B 1 164 ? -22.700 -128.955 23.911 1.00 19.30 163 GLY B O 1
ATOM 2919 N N . LEU B 1 165 ? -24.538 -128.288 22.818 1.00 11.93 164 LEU B N 1
ATOM 2920 C CA . LEU B 1 165 ? -25.067 -129.648 22.770 1.00 12.65 164 LEU B CA 1
ATOM 2921 C C . LEU B 1 165 ? -24.408 -130.460 21.664 1.00 14.66 164 LEU B C 1
ATOM 2922 O O . LEU B 1 165 ? -24.145 -129.958 20.562 1.00 12.92 164 LEU B O 1
ATOM 2927 N N . THR B 1 166 ? -24.142 -131.731 21.971 1.00 11.71 165 THR B N 1
ATOM 2928 C CA . THR B 1 166 ? -23.470 -132.684 21.100 1.00 14.29 165 THR B CA 1
ATOM 2929 C C . THR B 1 166 ? -24.204 -134.018 21.213 1.00 13.68 165 THR B C 1
ATOM 2930 O O . THR B 1 166 ? -24.982 -134.202 22.152 1.00 12.92 165 THR B O 1
ATOM 2934 N N . PRO B 1 167 ? -23.980 -134.969 20.296 1.00 11.72 166 PRO B N 1
ATOM 2935 C CA . PRO B 1 167 ? -24.569 -136.308 20.477 1.00 13.86 166 PRO B CA 1
ATOM 2936 C C . PRO B 1 167 ? -24.135 -136.973 21.760 1.00 13.89 166 PRO B C 1
ATOM 2937 O O . PRO B 1 167 ? -24.880 -137.793 22.313 1.00 17.06 166 PRO B O 1
ATOM 2941 N N . GLU B 1 168 ? -22.955 -136.616 22.267 1.00 14.24 167 GLU B N 1
ATOM 2942 C CA . GLU B 1 168 ? -22.416 -137.256 23.456 1.00 19.92 167 GLU B CA 1
ATOM 2943 C C . GLU B 1 168 ? -22.918 -136.634 24.750 1.00 15.27 167 GLU B C 1
ATOM 2944 O O . GLU B 1 168 ? -22.869 -137.296 25.794 1.00 16.25 167 GLU B O 1
ATOM 2950 N N . ASN B 1 169 ? -23.377 -135.382 24.737 1.00 18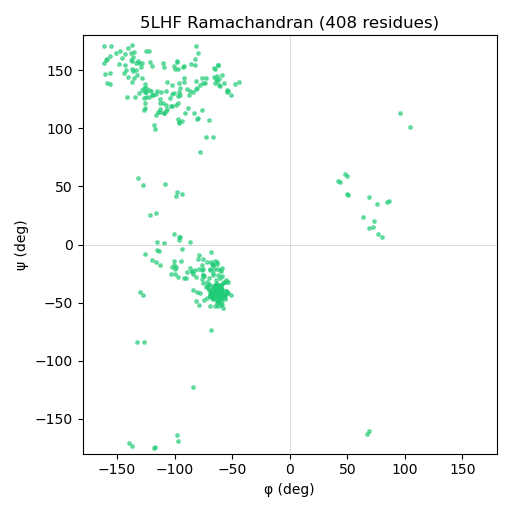.97 168 ASN B N 1
ATOM 2951 C CA . ASN B 1 169 ? -23.799 -134.765 25.985 1.00 14.64 168 ASN B CA 1
ATOM 2952 C C . ASN B 1 169 ? -25.282 -134.428 26.028 1.00 18.61 168 ASN B C 1
ATOM 2953 O O . ASN B 1 169 ? -25.770 -133.993 27.078 1.00 15.50 168 ASN B O 1
ATOM 2958 N N . VAL B 1 170 ? -26.020 -134.631 24.933 1.00 16.38 169 VAL B N 1
ATOM 2959 C CA . VAL B 1 170 ? -27.387 -134.125 24.906 1.00 16.88 169 VAL B CA 1
ATOM 2960 C C . VAL B 1 170 ? -28.310 -134.981 25.758 1.00 15.40 169 VAL B C 1
ATOM 2961 O O . VAL B 1 170 ? -29.340 -134.494 26.241 1.00 15.01 169 VAL B O 1
ATOM 2965 N N . GLY B 1 171 ? -27.990 -136.265 25.932 1.00 11.25 170 GLY B N 1
ATOM 2966 C CA . GLY B 1 171 ? -28.851 -137.118 26.732 1.00 13.62 170 GLY B CA 1
ATOM 2967 C C . GLY B 1 171 ? -28.868 -136.688 28.179 1.00 11.81 170 GLY B C 1
ATOM 2968 O O . GLY B 1 171 ? -29.930 -136.597 28.800 1.00 16.28 170 GLY B O 1
ATOM 2969 N N . GLU B 1 172 ? -27.694 -136.372 28.716 1.00 12.32 171 GLU B N 1
ATOM 2970 C CA . GLU B 1 172 ? -27.618 -135.806 30.056 1.00 15.88 171 GLU B CA 1
ATOM 2971 C C . GLU B 1 172 ? -28.397 -134.497 30.141 1.00 14.52 171 GLU B C 1
ATOM 2972 O O . GLU B 1 172 ? -29.197 -134.303 31.059 1.00 15.50 171 GLU B O 1
ATOM 2978 N N . ALA B 1 173 ? -28.178 -133.585 29.182 1.00 15.92 172 ALA B N 1
ATOM 2979 C CA . ALA B 1 173 ? -28.860 -132.292 29.206 1.00 14.02 172 ALA B CA 1
ATOM 2980 C C . ALA B 1 173 ? -30.376 -132.451 29.214 1.00 11.83 172 ALA B C 1
ATOM 2981 O O . ALA B 1 173 ? -31.078 -131.734 29.942 1.00 18.02 172 ALA B O 1
ATOM 2983 N N . ILE B 1 174 ? -30.902 -133.364 28.387 1.00 12.28 173 ILE B N 1
ATOM 2984 C CA . ILE B 1 174 ? -32.342 -133.610 28.342 1.00 14.89 173 ILE B CA 1
ATOM 2985 C C . ILE B 1 174 ? -32.819 -134.232 29.652 1.00 18.63 173 ILE B C 1
ATOM 2986 O O . ILE B 1 174 ? -33.845 -133.822 30.209 1.00 17.20 173 ILE B O 1
ATOM 2991 N N . ARG B 1 175 ? -32.092 -135.245 30.145 1.00 23.30 174 ARG B N 1
ATOM 2992 C CA . ARG B 1 175 ? -32.432 -135.866 31.424 1.00 27.59 174 ARG B CA 1
ATOM 2993 C C . ARG B 1 175 ? -32.503 -134.831 32.539 1.00 28.24 174 ARG B C 1
ATOM 2994 O O . ARG B 1 175 ? -33.360 -134.911 33.427 1.00 24.29 174 ARG B O 1
ATOM 3002 N N . TRP B 1 176 ? -31.578 -133.879 32.518 1.00 21.55 175 TRP B N 1
ATOM 3003 C CA . TRP B 1 176 ? -31.433 -132.925 33.616 1.00 19.19 175 TRP B CA 1
ATOM 3004 C C . TRP B 1 176 ? -32.490 -131.835 33.532 1.00 21.14 175 TRP B C 1
ATOM 3005 O O . TRP B 1 176 ? -33.233 -131.587 34.487 1.00 23.15 175 TRP B O 1
ATOM 3016 N N . VAL B 1 177 ? -32.600 -131.213 32.369 1.00 12.97 176 VAL B N 1
ATOM 3017 C CA . VAL B 1 177 ? -33.404 -130.007 32.227 1.00 16.03 176 VAL B CA 1
ATOM 3018 C C . VAL B 1 177 ? -34.843 -130.340 31.851 1.00 18.35 176 VAL B C 1
ATOM 3019 O O . VAL B 1 177 ? -35.764 -129.618 32.247 1.00 19.79 176 VAL B O 1
ATOM 3023 N N . LYS B 1 178 ? -35.053 -131.460 31.157 1.00 18.47 177 LYS B N 1
ATOM 3024 C CA . LYS B 1 178 ? -36.352 -131.837 30.610 1.00 15.16 177 LYS B CA 1
ATOM 3025 C C . LYS B 1 178 ? -37.016 -130.669 29.865 1.00 19.52 177 LYS B C 1
ATOM 3026 O O . LYS B 1 178 ? -38.120 -130.254 30.215 1.00 19.09 177 LYS B O 1
ATOM 3032 N N . PRO B 1 179 ? -36.378 -130.165 28.815 1.00 21.70 178 PRO B N 1
ATOM 3033 C CA . PRO B 1 179 ? -36.962 -129.057 28.060 1.00 17.35 178 PRO B CA 1
ATOM 3034 C C . PRO B 1 179 ? -38.009 -129.558 27.074 1.00 16.68 178 PRO B C 1
ATOM 3035 O O . PRO B 1 179 ? -38.179 -130.755 26.842 1.00 19.80 178 PRO B O 1
ATOM 3039 N N . ALA B 1 180 ? -38.728 -128.604 26.492 1.00 15.59 179 ALA B N 1
ATOM 3040 C CA . ALA B 1 180 ? -39.644 -128.942 25.410 1.00 15.61 179 ALA B CA 1
ATOM 3041 C C . ALA B 1 180 ? -38.938 -129.054 24.071 1.00 17.50 179 ALA B C 1
ATOM 3042 O O . ALA B 1 180 ? -39.457 -129.706 23.158 1.00 17.68 179 ALA B O 1
ATOM 3044 N N . GLY B 1 181 ? -37.772 -128.431 23.929 1.00 13.75 180 GLY B N 1
ATOM 3045 C CA . GLY B 1 181 ? -37.028 -128.541 22.691 1.00 14.54 180 GLY B CA 1
ATOM 3046 C C . GLY B 1 181 ? -35.540 -128.495 22.947 1.00 11.82 180 GLY B C 1
ATOM 3047 O O . GLY B 1 181 ? -35.086 -128.135 24.034 1.00 12.01 180 GLY B O 1
ATOM 3048 N N . VAL B 1 182 ? -34.778 -128.865 21.914 1.00 13.89 181 VAL B N 1
ATOM 3049 C CA . VAL B 1 182 ? -33.333 -128.680 21.900 1.00 10.50 181 VAL B CA 1
ATOM 3050 C C . VAL B 1 182 ? -32.942 -127.984 20.609 1.00 11.35 181 VAL B C 1
ATOM 3051 O O . VAL B 1 182 ? -33.615 -128.113 19.578 1.00 11.43 181 VAL B O 1
ATOM 3055 N N . ASP B 1 183 ? -31.825 -127.263 20.676 1.00 8.68 182 ASP B N 1
ATOM 3056 C CA . ASP B 1 183 ? -31.248 -126.533 19.556 1.00 7.56 182 ASP B CA 1
ATOM 3057 C C . ASP B 1 183 ? -29.761 -126.871 19.473 1.00 9.03 182 ASP B C 1
ATOM 3058 O O . ASP B 1 183 ? -29.056 -126.803 20.487 1.00 10.99 182 ASP B O 1
ATOM 3063 N N . VAL B 1 184 ? -29.286 -127.240 18.280 1.00 8.08 183 VAL B N 1
ATOM 3064 C CA . VAL B 1 184 ? -27.906 -127.685 18.090 1.00 14.06 183 VAL B CA 1
ATOM 3065 C C . VAL B 1 184 ? -27.355 -127.049 16.821 1.00 15.23 183 VAL B C 1
ATOM 3066 O O . VAL B 1 184 ? -28.067 -126.930 15.819 1.00 13.87 183 VAL B O 1
ATOM 3070 N N . SER B 1 185 ? -26.090 -126.622 16.868 1.00 11.27 184 SER B N 1
ATOM 3071 C CA . SER B 1 185 ? -25.428 -126.136 15.662 1.00 15.72 184 SER B CA 1
ATOM 3072 C C . SER B 1 185 ? -24.116 -126.869 15.459 1.00 12.33 184 SER B C 1
ATOM 3073 O O . SER B 1 185 ? -24.057 -127.856 14.720 1.00 19.09 184 SER B O 1
ATOM 3076 N N . SER B 1 186 ? -23.051 -126.402 16.117 1.00 12.10 185 SER B N 1
ATOM 3077 C CA . SER B 1 186 ? -21.742 -126.955 15.797 1.00 15.25 185 SER B CA 1
ATOM 3078 C C . SER B 1 186 ? -21.593 -128.396 16.264 1.00 15.29 185 SER B C 1
ATOM 3079 O O . SER B 1 186 ? -20.756 -129.121 15.723 1.00 13.04 185 SER B O 1
ATOM 3082 N N . GLY B 1 187 ? -22.396 -128.836 17.233 1.00 12.25 186 GLY B N 1
ATOM 3083 C CA . GLY B 1 187 ? -22.326 -130.221 17.679 1.00 13.96 186 GLY B CA 1
ATOM 3084 C C . GLY B 1 187 ? -22.678 -131.247 16.618 1.00 16.03 186 GLY B C 1
ATOM 3085 O O . GLY B 1 187 ? -22.354 -132.428 16.786 1.00 14.24 186 GLY B O 1
ATOM 3086 N N . VAL B 1 188 ? -23.325 -130.835 15.524 1.00 11.34 187 VAL B N 1
ATOM 3087 C CA . VAL B 1 188 ? -23.589 -131.764 14.421 1.00 9.43 187 VAL B CA 1
ATOM 3088 C C . VAL B 1 188 ? -22.860 -131.338 13.149 1.00 9.99 187 VAL B C 1
ATOM 3089 O O . VAL B 1 188 ? -23.289 -131.670 12.037 1.00 12.10 187 VAL B O 1
ATOM 3093 N N . GLU B 1 189 ? -21.737 -130.638 13.289 1.00 13.94 188 GLU B N 1
ATOM 3094 C CA . GLU B 1 189 ? -20.917 -130.254 12.146 1.00 12.05 188 GLU B CA 1
ATOM 3095 C C . GLU B 1 189 ? -19.641 -131.083 12.099 1.00 11.77 188 GLU B C 1
ATOM 3096 O O . GLU B 1 189 ? -19.004 -131.328 13.128 1.00 12.35 188 GLU B O 1
ATOM 3102 N N . ARG B 1 190 ? -19.255 -131.479 10.903 1.00 9.91 189 ARG B N 1
ATOM 3103 C CA . ARG B 1 190 ? -17.979 -132.151 10.690 1.00 19.30 189 ARG B CA 1
ATOM 3104 C C . ARG B 1 190 ? -17.153 -131.207 9.833 1.00 16.69 189 ARG B C 1
ATOM 3105 O O . ARG B 1 190 ? -17.515 -130.924 8.684 1.00 13.99 189 ARG B O 1
ATOM 3113 N N . ASN B 1 191 ? -16.068 -130.694 10.402 1.00 13.51 190 ASN B N 1
ATOM 3114 C CA . ASN B 1 191 ? -15.281 -129.645 9.748 1.00 17.47 190 ASN B CA 1
ATOM 3115 C C . ASN B 1 191 ? -16.178 -128.495 9.286 1.00 16.41 190 ASN B C 1
ATOM 3116 O O . ASN B 1 191 ? -16.050 -127.972 8.171 1.00 13.42 190 ASN B O 1
ATOM 3121 N N . GLY B 1 192 ? -17.122 -128.118 10.145 1.00 16.40 191 GLY B N 1
ATOM 3122 C CA . GLY B 1 192 ? -17.954 -126.957 9.887 1.00 12.15 191 GLY B CA 1
ATOM 3123 C C . GLY B 1 192 ? -19.112 -127.161 8.934 1.00 18.13 191 GLY B C 1
ATOM 3124 O O . GLY B 1 192 ? -19.776 -126.183 8.578 1.00 18.97 191 GLY B O 1
ATOM 3125 N N . VAL B 1 193 ? -19.387 -128.381 8.492 1.00 16.22 192 VAL B N 1
ATOM 3126 C CA A VAL B 1 193 ? -20.518 -128.621 7.609 0.39 15.80 192 VAL B CA 1
ATOM 3127 C CA B VAL B 1 193 ? -20.495 -128.661 7.584 0.61 15.44 192 VAL B CA 1
ATOM 3128 C C . VAL B 1 193 ? -21.484 -129.571 8.304 1.00 15.74 192 VAL B C 1
ATOM 3129 O O . VAL B 1 193 ? -21.073 -130.541 8.950 1.00 9.96 192 VAL B O 1
ATOM 3136 N N . LYS B 1 194 ? -22.778 -129.256 8.210 1.00 9.68 193 LYS B N 1
ATOM 3137 C CA . LYS B 1 194 ? -23.776 -130.144 8.792 1.00 11.33 193 LYS B CA 1
ATOM 3138 C C . LYS B 1 194 ? -23.586 -131.546 8.234 1.00 12.50 193 LYS B C 1
ATOM 3139 O O . LYS B 1 194 ? -23.457 -131.733 7.020 1.00 13.20 193 LYS B O 1
ATOM 3145 N N . ASP B 1 195 ? -23.558 -132.529 9.132 1.00 12.01 194 ASP B N 1
ATOM 3146 C CA . ASP B 1 195 ? -23.077 -133.872 8.821 1.00 8.96 194 ASP B CA 1
ATOM 3147 C C . ASP B 1 195 ? -24.144 -134.903 9.155 1.00 10.71 194 ASP B C 1
ATOM 3148 O O . ASP B 1 195 ? -24.619 -134.960 10.294 1.00 10.30 194 ASP B O 1
ATOM 3153 N N . ARG B 1 196 ? -24.473 -135.746 8.172 1.00 7.64 195 ARG B N 1
ATOM 3154 C CA . ARG B 1 196 ? -25.584 -136.688 8.327 1.00 9.36 195 ARG B CA 1
ATOM 3155 C C . ARG B 1 196 ? -25.351 -137.662 9.484 1.00 8.22 195 ARG B C 1
ATOM 3156 O O . ARG B 1 196 ? -26.270 -137.943 10.265 1.00 8.17 195 ARG B O 1
ATOM 3164 N N . VAL B 1 197 ? -24.130 -138.193 9.611 1.00 12.03 196 VAL B N 1
ATOM 3165 C CA . VAL B 1 197 ? -23.843 -139.166 10.666 1.00 10.86 196 VAL B CA 1
ATOM 3166 C C . VAL B 1 197 ? -23.984 -138.525 12.047 1.00 14.46 196 VAL B C 1
ATOM 3167 O O . VAL B 1 197 ? -24.591 -139.097 12.961 1.00 10.36 196 VAL B O 1
ATOM 3171 N N . LEU B 1 198 ? -23.425 -137.323 12.220 1.00 10.98 197 LEU B N 1
ATOM 3172 C CA . LEU B 1 198 ? -23.548 -136.635 13.506 1.00 10.67 197 LEU B CA 1
ATOM 3173 C C . LEU B 1 198 ? -25.002 -136.315 13.819 1.00 9.81 197 LEU B C 1
ATOM 3174 O O . LEU B 1 198 ? -25.444 -136.447 14.962 1.00 8.98 197 LEU B O 1
ATOM 3179 N N . ILE B 1 199 ? -25.762 -135.880 12.815 1.00 11.71 198 ILE B N 1
ATOM 3180 C CA . ILE B 1 199 ? -27.170 -135.586 13.048 1.00 6.68 198 ILE B CA 1
ATOM 3181 C C . ILE B 1 199 ? -27.928 -136.846 13.452 1.00 9.19 198 ILE B C 1
ATOM 3182 O O . ILE B 1 199 ? -28.758 -136.817 14.370 1.00 11.51 198 ILE B O 1
ATOM 3187 N N . GLU B 1 200 ? -27.671 -137.971 12.772 1.00 11.07 199 GLU B N 1
ATOM 3188 C CA . GLU B 1 200 ? -28.361 -139.198 13.167 1.00 6.14 199 GLU B CA 1
ATOM 3189 C C . GLU B 1 200 ? -27.997 -139.602 14.585 1.00 9.41 199 GLU B C 1
ATOM 3190 O O . GLU B 1 200 ? -28.856 -140.067 15.343 1.00 12.97 199 GLU B O 1
ATOM 3196 N N . ALA B 1 201 ? -26.727 -139.438 14.958 1.00 12.65 200 ALA B N 1
ATOM 3197 C CA . ALA B 1 201 ? -26.314 -139.735 16.325 1.00 16.04 200 ALA B CA 1
ATOM 3198 C C . ALA B 1 201 ? -27.087 -138.886 17.323 1.00 19.36 200 ALA B C 1
ATOM 3199 O O . ALA B 1 201 ? -27.569 -139.395 18.343 1.00 14.77 200 ALA B O 1
ATOM 3201 N N . PHE B 1 202 ? -27.207 -137.584 17.036 1.00 8.46 201 PHE B N 1
ATOM 3202 C CA . PHE B 1 202 ? -27.949 -136.665 17.888 1.00 10.19 201 PHE B CA 1
ATOM 3203 C C . PHE B 1 202 ? -29.421 -137.058 17.971 1.00 9.42 201 PHE B C 1
ATOM 3204 O O . PHE B 1 202 ? -29.985 -137.165 19.067 1.00 11.80 201 PHE B O 1
ATOM 3212 N N . MET B 1 203 ? -30.053 -137.304 16.815 1.00 10.65 202 MET B N 1
ATOM 3213 C CA A MET B 1 203 ? -31.484 -137.599 16.804 0.98 13.32 202 MET B CA 1
ATOM 3214 C CA B MET B 1 203 ? -31.481 -137.610 16.787 0.02 12.69 202 MET B CA 1
ATOM 3215 C C . MET B 1 203 ? -31.795 -138.889 17.550 1.00 14.26 202 MET B C 1
ATOM 3216 O O . MET B 1 203 ? -32.857 -138.997 18.172 1.00 18.25 202 MET B O 1
ATOM 3225 N N . ALA B 1 204 ? -30.896 -139.882 17.477 1.00 14.57 203 ALA B N 1
ATOM 3226 C CA . ALA B 1 204 ? -31.094 -141.134 18.199 1.00 15.65 203 ALA B CA 1
ATOM 3227 C C . ALA B 1 204 ? -31.262 -140.885 19.692 1.00 17.43 203 ALA B C 1
ATOM 3228 O O . ALA B 1 204 ? -32.141 -141.473 20.339 1.00 17.51 203 ALA B O 1
ATOM 3230 N N . VAL B 1 205 ? -30.430 -140.014 20.258 1.00 11.70 204 VAL B N 1
ATOM 3231 C CA . VAL B 1 205 ? -30.523 -139.751 21.689 1.00 17.47 204 VAL B CA 1
ATOM 3232 C C . VAL B 1 205 ? -31.829 -139.040 22.013 1.00 23.80 204 VAL B C 1
ATOM 3233 O O . VAL B 1 205 ? -32.539 -139.406 22.960 1.00 20.92 204 VAL B O 1
ATOM 3237 N N . VAL B 1 206 ? -32.175 -138.021 21.225 1.00 18.92 205 VAL B N 1
ATOM 3238 C CA . VAL B 1 206 ? -33.403 -137.278 21.493 1.00 21.30 205 VAL B CA 1
ATOM 3239 C C . VAL B 1 206 ? -34.616 -138.200 21.413 1.00 29.85 205 VAL B C 1
ATOM 3240 O O . VAL B 1 206 ? -35.511 -138.143 22.265 1.00 33.78 205 VAL B O 1
ATOM 3244 N N . ARG B 1 207 ? -34.654 -139.080 20.409 1.00 30.22 206 ARG B N 1
ATOM 3245 C CA . ARG B 1 207 ? -35.794 -139.978 20.229 1.00 36.15 206 ARG B CA 1
ATOM 3246 C C . ARG B 1 207 ? -35.902 -141.024 21.339 1.00 43.80 206 ARG B C 1
ATOM 3247 O O . ARG B 1 207 ? -36.792 -140.928 22.189 1.00 51.63 206 ARG B O 1
ATOM 3255 N N . ASN B 1 208 ? -35.028 -142.027 21.350 1.00 44.96 207 ASN B N 1
ATOM 3256 C CA . ASN B 1 208 ? -35.095 -143.080 22.359 1.00 52.21 207 ASN B CA 1
ATOM 3257 C C . ASN B 1 208 ? -34.028 -142.830 23.418 1.00 58.71 207 ASN B C 1
ATOM 3258 O O . ASN B 1 208 ? -32.833 -142.783 23.111 1.00 57.56 207 ASN B O 1
ATOM 3263 N N . GLY B 1 209 ? -34.468 -142.649 24.661 1.00 66.40 208 GLY B N 1
ATOM 3264 C CA . GLY B 1 209 ? -33.562 -142.385 25.764 1.00 72.24 208 GLY B CA 1
ATOM 3265 C C . GLY B 1 209 ? -32.788 -143.608 26.214 1.00 77.02 208 GLY B C 1
ATOM 3266 O O . GLY B 1 209 ? -33.077 -144.727 25.790 1.00 81.32 208 GLY B O 1
#

Foldseek 3Di:
DAAFEEAEQDQDPVQQVLVLVFGQEYEQEDAAPDPSHDYLVSLLVSQVPHPHQYEHEYQDAALVVVVVSCVSRVHQEYEHAYCHALVSVVCCCVVPVHAYEYEDEQDDPDPDLVVSLVVVVVSVVRHDGPAYEYEAEDDPCRVSSLQSLLVVQVVGQHEYEYPDALVCVLVSCVSNVHNHYYHYCNQDDVRGRHNVRSVSNSCSVPPD/DAAAFEEAEQDQDPVLQVLVLVFGQEYEQEDAAPDPSHDYLQSLLVSQVPHPHQYAHEYQDADLVVVVVSCVSRVHQEYEHAYPHAQVSVVCCCVVVVHAYEYEDEQDDPDPDLVVSLVVVVVSVVRHDGPAYEYEADDDPCRVSSLSSLLVVQVVDQHEYEYPDALVCVLVSCVRNVHNHYYHYCNQDDVRGRDNVRSVSNSVSNHDD

Solvent-accessible surface area: 19963 Å² total; per-residue (Å²): 176,18,136,26,6,0,0,11,1,0,70,64,138,107,9,1,84,23,0,29,156,43,7,69,0,0,0,0,12,0,66,16,251,46,187,25,101,10,90,37,175,50,0,22,90,6,22,104,99,22,142,33,51,10,4,0,9,0,60,8,127,64,29,91,78,0,9,60,0,2,38,110,3,6,0,84,61,0,3,0,57,17,112,9,117,19,127,12,0,39,93,0,57,124,87,14,41,8,42,3,0,7,8,6,160,12,28,105,131,26,148,65,26,45,95,0,1,130,83,2,48,99,68,4,52,96,22,110,34,97,54,13,1,0,48,10,26,116,58,116,17,37,134,28,1,7,99,0,0,19,62,0,21,166,114,74,102,0,2,0,4,15,51,4,39,18,152,43,0,12,85,0,20,146,60,3,147,6,33,0,0,14,4,35,83,13,0,30,127,151,37,85,6,24,117,78,41,0,69,42,0,13,44,50,11,148,112,95,121,158,21,130,23,6,0,0,11,0,0,65,48,83,119,14,0,92,22,0,28,158,37,8,70,0,0,0,0,11,1,50,14,247,44,191,24,92,10,39,39,34,12,0,19,46,5,24,144,44,23,137,34,52,10,3,0,10,0,56,7,144,64,29,93,76,0,9,57,0,8,112,126,9,48,5,110,67,0,3,0,57,20,118,7,113,18,144,18,0,38,114,0,44,120,94,69,46,8,32,2,0,5,7,6,136,3,24,102,155,28,151,67,25,52,100,1,0,108,130,2,44,103,77,5,50,102,27,113,34,97,58,15,1,0,48,9,24,115,57,121,14,37,130,26,1,6,101,0,0,23,58,0,19,168,119,75,104,0,5,0,4,17,50,5,40,16,151,38,0,20,66,0,13,174,68,4,118,1,31,0,0,13,2,33,82,16,0,30,121,150,36,82,8,21,115,79,40,0,71,42,0,9,46,48,14,155,109,116

B-factor: mean 24.45, std 13.2, range [6.14, 82.98]

InterPro domains:
  IPR001240 N-(5'phosphoribosyl) anthranilate isomerase (PRAI) domain [MF_00135] (3-208)
  IPR001240 N-(5'phosphoribosyl) anthranilate isomerase (PRAI) domain [PF00697] (6-202)
  IPR001240 N-(5'phosphoribosyl) anthranilate isomerase (PRAI) domain [cd00405] (5-205)
  IPR011060 Ribulose-phosphate binding barrel [SSF51366] (4-205)
  IPR013785 Aldolase-type TIM barrel [G3DSA:3.20.20.70] (1-208)
  IPR044643 N-(5'-phosphoribosyl)anthranilate isomerase family [PTHR42894] (4-207)

Sequence (417 aa):
MVEFVKICGVKTMDELRLVERYADATGVVVNSRSKRKVPLKTAAELIEMMAEIPIYLVSTMKTFPEWANAVEKTGAEYIQVHSDMHPKAVNRLKDEYGVSVMKAFMVPRESDDPAEDAERLLELIGQYEVDKILLDTGVGSGRRHDYRVSAIIAKEYPIVLAGGLTPENVGEAIRWVKPAGVDVSSGVERNGVKDRVLIEAFMMAVVRNGHMVEFVKICGVKTMDELRLVERYADATGVVVNSRSKRKVPLKTAAELIEMMAEIPIYLVSTMKTFPEWANAVEKTGAEYIQVHSDMHPKAVNRLKDEYGVSVMKAFMVPRESDDPAEDAERLLELIGQYEVDKILLDTGVGSGRRHDYRVSAIIAKEYPIVLAGGLTPENVGEAIRWVKPAGVDVSSGVERNGVVKDRVLIEAFMMAVVRNG

Nearest PDB structures (foldseek):
  5lhe-assembly1_A  TM=9.965E-01  e=7.919E-42  Thermococcus kodakarensis KOD1
  4aaj-assembly1_A  TM=9.742E-01  e=2.105E-28  Pyrococcus furiosus
  1dl3-assembly2_B  TM=8.743E-01  e=1.244E-14  Thermotoga maritima
  1dl3-assembly1_A  TM=8.784E-01  e=9.763E-13  Thermotoga maritima
  1pii-assembly1_A  TM=7.783E-01  e=1.656E-09  Escherichia coli

Organism: Thermococcus kodakarensis (strain ATCC BAA-918 / JCM 12380 / KOD1) (NCBI:txid69014)

Radius of gyration: 27.16 Å; Cα contacts (8 Å, |Δi|>4): 860; chains: 2; bounding box: 47×62×86 Å